Protein AF-0000000069704852 (afdb_homodimer)

Nearest PDB structures (foldseek):
  2pcj-assembly1_B  TM=9.782E-01  e=1.131E-28  Aquifex aeolicus VF5
  7v8i-assembly1_F  TM=9.031E-01  e=2.089E-26  Escherichia coli K-12
  8g3l-assembly1_B  TM=9.415E-01  e=3.149E-23  Bacillus subtilis subsp. subtilis str. 168
  7tch-assembly1_C  TM=8.677E-01  e=2.858E-24  Bacillus subtilis subsp. subtilis str. 168
  7ahd-assembly1_D  TM=8.944E-01  e=2.280E-22  Lactococcus lactis subsp. lactis

Organism: NCBI:txid1187080

Foldseek 3Di:
DKWKFQFWADDVPDTQAGTATDDFDFLFEEEEEEDPSLCLVVVLCCQLVVDHTPDTWMDDDNDTLNPDDDPRNVLCSLQAEFEAELPLPADQVAFLLVRQQVSVVVNVHDPVLLSVLLLVLCVLLPRNVRRRPGPVRDDPLRSLSSSVSSRPSNPHREYEYEASCVPPDPVSSVSVLVSVNVCSVVPRYHYYYYHNDVVSNLPTQKYFYGGRNYTDDIDGRDPPD/DKWKFQFWADDVPDTQAGTATDDFDFLFEEEEEEDPSLCLVVVLCCQLVVDHTPDTWMDDDNDTLNPDDDPRNVLCSLQAEFEAELPLPADQVAFLLVRQQVSVVVNVHDPVLLSVLLLVLCVLLPHNVRRRPGPVRDDPLRSLSSSVSSRPSNPHREYEYEASCVPPDPVSSVSVLVSVNVCSVVPRYHYYYYHNDVVSNLPTQKYFYGGRNYTDDIDGRDDPD

Radius of gyration: 23.1 Å; Cα contacts (8 Å, |Δi|>4): 926; chains: 2; bounding box: 48×64×50 Å

Solvent-accessible surface area (backbone atoms only — not comparable to full-atom values): 23353 Å² total; per-residue (Å²): 72,38,41,33,42,43,30,20,33,64,61,87,88,43,74,42,29,71,47,30,68,48,76,43,57,72,49,31,39,35,21,39,33,55,58,91,86,16,34,62,68,62,49,50,30,35,75,66,61,68,40,78,62,75,38,60,43,40,28,49,68,92,41,60,52,73,75,48,55,71,67,60,36,50,52,48,37,60,45,38,42,18,58,35,41,43,65,54,64,68,53,61,89,36,29,39,48,57,54,23,33,44,63,39,49,76,68,68,48,59,64,70,60,41,52,54,49,48,48,52,43,25,50,76,68,70,47,54,93,45,38,82,34,34,54,88,75,44,52,71,58,54,43,45,49,42,28,50,40,29,26,45,63,52,64,33,63,36,33,41,26,47,30,59,48,72,77,46,56,71,69,49,27,51,51,49,50,50,46,55,51,48,42,23,73,76,67,45,40,17,36,42,33,36,41,84,50,60,68,59,36,60,70,18,50,25,32,36,35,31,48,83,14,32,71,75,46,77,42,74,41,75,75,80,126,73,36,41,32,43,43,30,22,32,64,61,87,88,44,73,41,29,71,47,30,68,46,77,44,56,74,49,31,38,35,21,40,34,56,58,91,85,18,35,61,68,61,50,50,30,35,76,65,62,68,42,77,62,75,38,61,44,39,28,51,68,94,40,60,52,74,74,48,55,69,66,62,35,50,52,47,38,60,45,38,41,17,58,35,41,44,66,54,66,68,53,61,90,36,27,38,47,58,54,22,35,44,63,39,50,76,68,67,48,60,64,70,60,41,54,52,50,47,48,52,43,25,50,76,68,70,47,53,93,46,38,82,35,33,54,87,75,43,52,71,61,54,43,45,50,42,27,49,38,29,26,46,63,52,64,34,63,34,33,40,26,48,30,60,48,72,77,45,56,70,68,49,29,51,50,49,50,51,47,53,51,47,40,22,73,77,67,45,41,17,38,42,33,35,43,84,50,61,68,58,35,61,68,19,49,25,31,35,35,31,49,82,12,32,71,75,44,77,43,75,40,75,75,79,124

Structure (mmCIF, N/CA/C/O backbone):
data_AF-0000000069704852-model_v1
#
loop_
_entity.id
_entity.type
_entity.pdbx_description
1 polymer 'Lipoprotein-releasing system ATP-binding protein'
#
loop_
_atom_site.group_PDB
_atom_site.id
_atom_site.type_symbol
_atom_site.label_atom_id
_atom_site.label_alt_id
_atom_site.label_comp_id
_atom_site.label_asym_id
_atom_site.label_entity_id
_atom_site.label_seq_id
_atom_site.pdbx_PDB_ins_code
_atom_site.Cartn_x
_atom_site.Cartn_y
_atom_site.Cartn_z
_atom_site.occupancy
_atom_site.B_iso_or_equiv
_atom_site.auth_seq_id
_atom_site.auth_comp_id
_atom_site.auth_asym_id
_atom_site.auth_atom_id
_atom_site.pdbx_PDB_model_num
ATOM 1 N N . MET A 1 1 ? -1.677 -23.688 -17.828 1 92.75 1 MET A N 1
ATOM 2 C CA . MET A 1 1 ? -1.593 -22.25 -17.562 1 92.75 1 MET A CA 1
ATOM 3 C C . MET A 1 1 ? -0.276 -21.906 -16.891 1 92.75 1 MET A C 1
ATOM 5 O O . MET A 1 1 ? 0.446 -21.016 -17.344 1 92.75 1 MET A O 1
ATOM 9 N N . LEU A 1 2 ? 0.162 -22.547 -15.797 1 96.38 2 LEU A N 1
ATOM 10 C CA . LEU A 1 2 ? 1.404 -22.328 -15.062 1 96.38 2 LEU A CA 1
ATOM 11 C C . LEU A 1 2 ? 2.1 -23.656 -14.789 1 96.38 2 LEU A C 1
ATOM 13 O O . LEU A 1 2 ? 1.452 -24.641 -14.398 1 96.38 2 LEU A O 1
ATOM 17 N N . LYS A 1 3 ? 3.393 -23.734 -15.125 1 96.69 3 LYS A N 1
ATOM 18 C CA . LYS A 1 3 ? 4.199 -24.922 -14.867 1 96.69 3 LYS A CA 1
ATOM 19 C C . LYS A 1 3 ? 5.516 -24.562 -14.195 1 96.69 3 LYS A C 1
ATOM 21 O O . LYS A 1 3 ? 6.273 -23.734 -14.711 1 96.69 3 LYS A O 1
ATOM 26 N N . ALA A 1 4 ? 5.73 -25.094 -13.055 1 96.69 4 ALA A N 1
ATOM 27 C CA . ALA A 1 4 ? 6.984 -24.938 -12.328 1 96.69 4 ALA A CA 1
ATOM 28 C C . ALA A 1 4 ? 7.707 -26.281 -12.203 1 96.69 4 ALA A C 1
ATOM 30 O O . ALA A 1 4 ? 7.098 -27.297 -11.828 1 96.69 4 ALA A O 1
ATOM 31 N N . ILE A 1 5 ? 8.953 -26.281 -12.531 1 96.56 5 ILE A N 1
ATOM 32 C CA . ILE A 1 5 ? 9.703 -27.531 -12.578 1 96.56 5 ILE A CA 1
ATOM 33 C C . ILE A 1 5 ? 10.945 -27.422 -11.703 1 96.56 5 ILE A C 1
ATOM 35 O O . ILE A 1 5 ? 11.836 -26.625 -11.977 1 96.56 5 ILE A O 1
ATOM 39 N N . GLY A 1 6 ? 10.992 -28.234 -10.695 1 96.94 6 GLY A N 1
ATOM 40 C CA . GLY A 1 6 ? 12.188 -28.375 -9.875 1 96.94 6 GLY A CA 1
ATOM 41 C C . GLY A 1 6 ? 12.578 -27.094 -9.18 1 96.94 6 GLY A C 1
ATOM 42 O O . GLY A 1 6 ? 13.75 -26.719 -9.172 1 96.94 6 GLY A O 1
ATOM 43 N N . ILE A 1 7 ? 11.656 -26.422 -8.586 1 97.38 7 ILE A N 1
ATOM 44 C CA . ILE A 1 7 ? 11.914 -25.125 -7.988 1 97.38 7 ILE A CA 1
ATOM 45 C C . ILE A 1 7 ? 12.703 -25.297 -6.691 1 97.38 7 ILE A C 1
ATOM 47 O O . ILE A 1 7 ? 12.266 -26 -5.781 1 97.38 7 ILE A O 1
ATOM 51 N N . GLN A 1 8 ? 13.82 -24.703 -6.645 1 97.88 8 GLN A N 1
ATOM 52 C CA . GLN A 1 8 ? 14.641 -24.672 -5.434 1 97.88 8 GLN A CA 1
ATOM 53 C C . GLN A 1 8 ? 14.914 -23.234 -4.988 1 97.88 8 GLN A C 1
ATOM 55 O O . GLN A 1 8 ? 15.09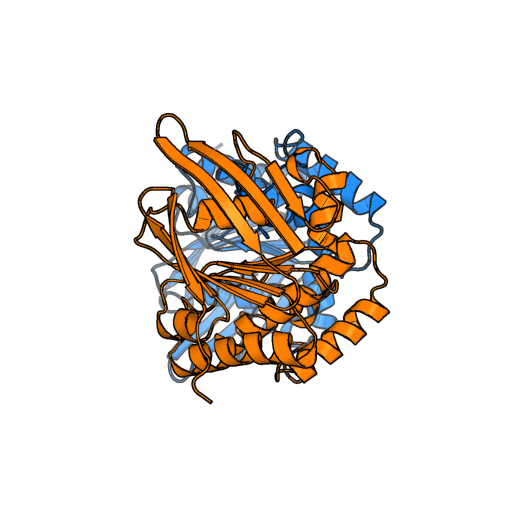4 -22.344 -5.82 1 97.88 8 GLN A O 1
ATOM 60 N N . LYS A 1 9 ? 14.898 -22.984 -3.717 1 97.38 9 LYS A N 1
ATOM 61 C CA . LYS A 1 9 ? 15.18 -21.672 -3.145 1 97.38 9 LYS A CA 1
ATOM 62 C C . LYS A 1 9 ? 15.953 -21.781 -1.837 1 97.38 9 LYS A C 1
ATOM 64 O O . LYS A 1 9 ? 15.617 -22.609 -0.985 1 97.38 9 LYS A O 1
ATOM 69 N N . TYR A 1 10 ? 16.969 -21 -1.769 1 96.38 10 TYR A N 1
ATOM 70 C CA . TYR A 1 10 ? 17.781 -20.906 -0.568 1 96.38 10 TYR A CA 1
ATOM 71 C C . TYR A 1 10 ? 17.766 -19.5 -0.005 1 96.38 10 TYR A C 1
ATOM 73 O O . TYR A 1 10 ? 17.797 -18.516 -0.76 1 96.38 10 TYR A O 1
ATOM 81 N N . TYR A 1 11 ? 17.688 -19.328 1.241 1 92.5 11 TYR A N 1
ATOM 82 C CA . TYR A 1 11 ? 17.984 -18.094 1.959 1 92.5 11 TYR A CA 1
ATOM 83 C C . TYR A 1 11 ? 19.172 -18.281 2.9 1 92.5 11 TYR A C 1
ATOM 85 O O . TYR A 1 11 ? 19.031 -18.875 3.973 1 92.5 11 TYR A O 1
ATOM 93 N N . GLY A 1 12 ? 20.312 -17.703 2.484 1 92.38 12 GLY A N 1
ATOM 94 C CA . GLY A 1 12 ? 21.516 -18.109 3.178 1 92.38 12 GLY A CA 1
ATOM 95 C C . GLY A 1 12 ? 21.781 -19.609 3.104 1 92.38 12 GLY A C 1
ATOM 96 O O . GLY A 1 12 ? 21.812 -20.188 2.016 1 92.38 12 GLY A O 1
ATOM 97 N N . ASP A 1 13 ? 21.812 -20.172 4.266 1 92.56 13 ASP A N 1
ATOM 98 C CA . ASP A 1 13 ? 22.094 -21.594 4.328 1 92.56 13 ASP A CA 1
ATOM 99 C C . ASP A 1 13 ? 20.797 -22.406 4.449 1 92.56 13 ASP A C 1
ATOM 101 O O . ASP A 1 13 ? 20.812 -23.641 4.449 1 92.56 13 ASP A O 1
ATOM 105 N N . LEU A 1 14 ? 19.719 -21.781 4.484 1 93.88 14 LEU A N 1
ATOM 106 C CA . LEU A 1 14 ? 18.438 -22.453 4.676 1 93.88 14 LEU A CA 1
ATOM 107 C C . LEU A 1 14 ? 17.828 -22.844 3.332 1 93.88 14 LEU A C 1
ATOM 109 O O . LEU A 1 14 ? 17.562 -21.984 2.49 1 93.88 14 LEU A O 1
ATOM 113 N N . HIS A 1 15 ? 17.719 -24.109 3.131 1 96.5 15 HIS A N 1
ATOM 114 C CA . HIS A 1 15 ? 17.094 -24.641 1.925 1 96.5 15 HIS A CA 1
ATOM 115 C C . HIS A 1 15 ? 15.578 -24.688 2.072 1 96.5 15 HIS A C 1
ATOM 117 O O . HIS A 1 15 ? 15.031 -25.641 2.633 1 96.5 15 HIS A O 1
ATOM 123 N N . VAL A 1 16 ? 14.844 -23.75 1.517 1 96.5 16 VAL A N 1
ATOM 124 C CA . VAL A 1 16 ? 13.43 -23.531 1.799 1 96.5 16 VAL A CA 1
ATOM 125 C C . VAL A 1 16 ? 12.578 -24.359 0.837 1 96.5 16 VAL A C 1
ATOM 127 O O . VAL A 1 16 ? 11.625 -25.031 1.255 1 96.5 16 VAL A O 1
ATOM 130 N N . LEU A 1 17 ? 12.867 -24.297 -0.427 1 97.88 17 LEU A N 1
ATOM 131 C CA . LEU A 1 17 ? 12.203 -25.109 -1.438 1 97.88 17 LEU A CA 1
ATOM 132 C C . LEU A 1 17 ? 13.164 -26.125 -2.043 1 97.88 17 LEU A C 1
ATOM 134 O O . LEU A 1 17 ? 14.234 -25.766 -2.531 1 97.88 17 LEU A O 1
ATOM 138 N N . LYS A 1 18 ? 12.789 -27.391 -2.104 1 97.31 18 LYS A N 1
ATOM 139 C CA . LYS A 1 18 ? 13.719 -28.484 -2.365 1 97.31 18 LYS A CA 1
ATOM 140 C C . LYS A 1 18 ? 13.32 -29.25 -3.621 1 97.31 18 LYS A C 1
ATOM 142 O O . LYS A 1 18 ? 13.258 -30.484 -3.607 1 97.31 18 LYS A O 1
ATOM 147 N N . GLY A 1 19 ? 13.062 -28.516 -4.637 1 96.5 19 GLY A N 1
ATOM 148 C CA . GLY A 1 19 ? 12.734 -29.156 -5.906 1 96.5 19 GLY A CA 1
ATOM 149 C C . GLY A 1 19 ? 11.25 -29.375 -6.098 1 96.5 19 GLY A C 1
ATOM 150 O O . GLY A 1 19 ? 10.812 -30.484 -6.375 1 96.5 19 GLY A O 1
ATOM 151 N N . VAL A 1 20 ? 10.5 -28.281 -6.098 1 96.56 20 VAL A N 1
ATOM 152 C CA . VAL A 1 20 ? 9.039 -28.344 -6.102 1 96.56 20 VAL A CA 1
ATOM 153 C C . VAL A 1 20 ? 8.523 -28.312 -7.539 1 96.56 20 VAL A C 1
ATOM 155 O O . VAL A 1 20 ? 8.969 -27.484 -8.344 1 96.56 20 VAL A O 1
ATOM 158 N N . ASP A 1 21 ? 7.652 -29.25 -7.855 1 96.25 21 ASP A N 1
ATOM 159 C CA . ASP A 1 21 ? 6.93 -29.266 -9.125 1 96.25 21 ASP A CA 1
ATOM 160 C C . ASP A 1 21 ? 5.461 -28.891 -8.922 1 96.25 21 ASP A C 1
ATOM 162 O O . ASP A 1 21 ? 4.809 -29.406 -8.016 1 96.25 21 ASP A O 1
ATOM 166 N N . VAL A 1 22 ? 5.051 -27.969 -9.758 1 95.44 22 VAL A N 1
ATOM 167 C CA . VAL A 1 22 ? 3.652 -27.562 -9.664 1 95.44 22 VAL A CA 1
ATOM 168 C C . VAL A 1 22 ? 3.096 -27.312 -11.07 1 95.44 22 VAL A C 1
ATOM 170 O O . VAL A 1 22 ? 3.781 -26.75 -11.922 1 95.44 22 VAL A O 1
ATOM 173 N N . GLU A 1 23 ? 1.895 -27.75 -11.234 1 95.56 23 GLU A N 1
ATOM 174 C CA . GLU A 1 23 ? 1.159 -27.453 -12.461 1 95.56 23 GLU A CA 1
ATOM 175 C C . GLU A 1 23 ? -0.234 -26.922 -12.156 1 95.56 23 GLU A C 1
ATOM 177 O O . GLU A 1 23 ? -0.974 -27.5 -11.367 1 95.56 23 GLU A O 1
ATOM 182 N N . ILE A 1 24 ? -0.514 -25.766 -12.688 1 96.31 24 ILE A N 1
ATOM 183 C CA . ILE A 1 24 ? -1.825 -25.141 -12.547 1 96.31 24 ILE A CA 1
ATOM 184 C C . ILE A 1 24 ? -2.486 -25.016 -13.914 1 96.31 24 ILE A C 1
ATOM 186 O O . ILE A 1 24 ? -1.882 -24.5 -14.852 1 96.31 24 ILE A O 1
ATOM 190 N N . PHE A 1 25 ? -3.758 -25.391 -14.031 1 95.88 25 PHE A N 1
ATOM 191 C CA . PHE A 1 25 ? -4.488 -25.344 -15.297 1 95.88 25 PHE A CA 1
ATOM 192 C C . PHE A 1 25 ? -5.344 -24.078 -15.375 1 95.88 25 PHE A C 1
ATOM 194 O O . PHE A 1 25 ? -5.598 -23.438 -14.352 1 95.88 25 PHE A O 1
ATOM 201 N N . GLU A 1 26 ? -5.734 -23.734 -16.594 1 96 26 GLU A N 1
ATOM 202 C CA . GLU A 1 26 ? -6.605 -22.594 -16.797 1 96 26 GLU A CA 1
ATOM 203 C C . GLU A 1 26 ? -7.969 -22.812 -16.141 1 96 26 GLU A C 1
ATOM 205 O O . GLU A 1 26 ? -8.508 -23.922 -16.172 1 96 26 GLU A O 1
ATOM 210 N N . ASN A 1 27 ? -8.5 -21.672 -15.594 1 95.81 27 ASN A N 1
ATOM 211 C CA . ASN A 1 27 ? -9.836 -21.672 -15 1 95.81 27 ASN A CA 1
ATOM 212 C C . ASN A 1 27 ? -9.922 -22.609 -13.805 1 95.81 27 ASN A C 1
ATOM 214 O O . ASN A 1 27 ? -10.922 -23.297 -13.617 1 95.81 27 ASN A O 1
ATOM 218 N N . GLU A 1 28 ? -8.875 -22.625 -13.078 1 95.88 28 GLU A N 1
ATOM 219 C CA . GLU A 1 28 ? -8.812 -23.469 -11.891 1 95.88 28 GLU A CA 1
ATOM 220 C C . GLU A 1 28 ? -8.516 -22.656 -10.641 1 95.88 28 GLU A C 1
ATOM 222 O O . GLU A 1 28 ? -7.781 -21.656 -10.703 1 95.88 28 GLU A O 1
ATOM 227 N N . VAL A 1 29 ? -9.125 -23.078 -9.523 1 96.81 29 VAL A N 1
ATOM 228 C CA . VAL A 1 29 ? -8.758 -22.562 -8.211 1 96.81 29 VAL A CA 1
ATOM 229 C C . VAL A 1 29 ? -7.957 -23.609 -7.445 1 96.81 29 VAL A C 1
ATOM 231 O O . VAL A 1 29 ? -8.477 -24.688 -7.133 1 96.81 29 VAL A O 1
ATOM 234 N N . VAL A 1 30 ? -6.711 -23.297 -7.191 1 97.38 30 VAL A N 1
ATOM 235 C CA . VAL A 1 30 ? -5.836 -24.234 -6.477 1 97.38 30 VAL A CA 1
ATOM 236 C C . VAL A 1 30 ? -5.426 -23.625 -5.141 1 97.38 30 VAL A C 1
ATOM 238 O O . VAL A 1 30 ? -5.039 -22.453 -5.07 1 97.38 30 VAL A O 1
ATOM 241 N N . SER A 1 31 ? -5.523 -24.391 -4.082 1 97.25 31 SER A N 1
ATOM 242 C CA . SER A 1 31 ? -5.051 -23.969 -2.77 1 97.25 31 SER A CA 1
ATOM 243 C C . SER A 1 31 ? -3.752 -24.672 -2.393 1 97.25 31 SER A C 1
ATOM 245 O O . SER A 1 31 ? -3.572 -25.859 -2.697 1 97.25 31 SER A O 1
ATOM 247 N N . ILE A 1 32 ? -2.904 -23.953 -1.825 1 96.94 32 ILE A N 1
ATOM 248 C CA . ILE A 1 32 ? -1.684 -24.5 -1.236 1 96.94 32 ILE A CA 1
ATOM 249 C C . ILE A 1 32 ? -1.763 -24.406 0.286 1 96.94 32 ILE A C 1
ATOM 251 O O . ILE A 1 32 ? -1.927 -23.328 0.844 1 96.94 32 ILE A O 1
ATOM 255 N N . VAL A 1 33 ? -1.644 -25.547 0.946 1 96.44 33 VAL A N 1
ATOM 256 C CA . VAL A 1 33 ? -1.747 -25.609 2.4 1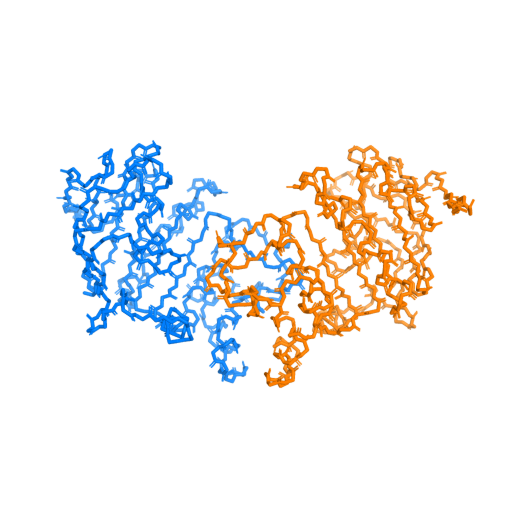 96.44 33 VAL A CA 1
ATOM 257 C C . VAL A 1 33 ? -0.511 -26.281 2.98 1 96.44 33 VAL A C 1
ATOM 259 O O . VAL A 1 33 ? 0.257 -26.922 2.25 1 96.44 33 VAL A O 1
ATOM 262 N N . GLY A 1 34 ? -0.343 -26.109 4.262 1 93.75 34 GLY A N 1
ATOM 263 C CA . GLY A 1 34 ? 0.8 -26.656 4.965 1 93.75 34 GLY A CA 1
ATOM 264 C C . GLY A 1 34 ? 1.126 -25.922 6.254 1 93.75 34 GLY A C 1
ATOM 265 O O . GLY A 1 34 ? 0.555 -24.875 6.531 1 93.75 34 GLY A O 1
ATOM 266 N N . ALA A 1 35 ? 2.049 -26.484 6.973 1 91.5 35 ALA A N 1
ATOM 267 C CA . ALA A 1 35 ? 2.432 -25.906 8.258 1 91.5 35 ALA A CA 1
ATOM 268 C C . ALA A 1 35 ? 3.174 -24.578 8.047 1 91.5 35 ALA A C 1
ATOM 270 O O . ALA A 1 35 ? 3.609 -24.266 6.938 1 91.5 35 ALA A O 1
ATOM 271 N N . SER A 1 36 ? 3.193 -23.766 9.109 1 90.25 36 SER A N 1
ATOM 272 C CA . SER A 1 36 ? 4.008 -22.562 9.07 1 90.25 36 SER A CA 1
ATOM 273 C C . SER A 1 36 ? 5.465 -22.875 8.75 1 90.25 36 SER A C 1
ATOM 275 O O . SER A 1 36 ? 6.02 -23.844 9.281 1 90.25 36 SER A O 1
ATOM 277 N N . GLY A 1 37 ? 6.008 -22.172 7.848 1 89.62 37 GLY A N 1
ATOM 278 C CA . GLY A 1 37 ? 7.406 -22.375 7.504 1 89.62 37 GLY A CA 1
ATOM 279 C C . GLY A 1 37 ? 7.609 -23.438 6.438 1 89.62 37 GLY A C 1
ATOM 280 O O . GLY A 1 37 ? 8.742 -23.719 6.047 1 89.62 37 GLY A O 1
ATOM 281 N N . ALA A 1 38 ? 6.566 -23.891 5.883 1 92.88 38 ALA A N 1
ATOM 282 C CA . ALA A 1 38 ? 6.672 -24.984 4.914 1 92.88 38 ALA A CA 1
ATOM 283 C C . ALA A 1 38 ? 7.152 -24.469 3.561 1 92.88 38 ALA A C 1
ATOM 285 O O . ALA A 1 38 ? 7.508 -25.266 2.682 1 92.88 38 ALA A O 1
ATOM 286 N N . GLY A 1 39 ? 7.133 -23.156 3.365 1 95.12 39 GLY A N 1
ATOM 287 C CA . GLY A 1 39 ? 7.605 -22.562 2.121 1 95.12 39 GLY A CA 1
ATOM 288 C C . GLY A 1 39 ? 6.48 -22.094 1.218 1 95.12 39 GLY A C 1
ATOM 289 O O . GLY A 1 39 ? 6.707 -21.797 0.045 1 95.12 39 GLY A O 1
ATOM 290 N N . LYS A 1 40 ? 5.277 -22.047 1.682 1 96 40 LYS A N 1
ATOM 291 C CA . LYS A 1 40 ? 4.094 -21.734 0.887 1 96 40 LYS A CA 1
ATOM 292 C C . LYS A 1 40 ? 4.207 -20.344 0.262 1 96 40 LYS A C 1
ATOM 294 O O . LYS A 1 40 ? 4.055 -20.188 -0.951 1 96 40 LYS A O 1
ATOM 299 N N . SER A 1 41 ? 4.469 -19.359 1.141 1 95.25 41 SER A N 1
ATOM 300 C CA . SER A 1 41 ? 4.566 -18 0.647 1 95.25 41 SER A CA 1
ATOM 301 C C . SER A 1 41 ? 5.75 -17.828 -0.299 1 95.25 41 SER A C 1
ATOM 303 O O . SER A 1 41 ? 5.652 -17.125 -1.311 1 95.25 41 SER A O 1
ATOM 305 N N . THR A 1 42 ? 6.879 -18.438 0.009 1 95.94 42 THR A N 1
ATOM 306 C CA . THR A 1 42 ? 8.039 -18.406 -0.872 1 95.94 42 THR A CA 1
ATOM 307 C C . THR A 1 42 ? 7.688 -18.969 -2.25 1 95.94 42 THR A C 1
ATOM 309 O O . THR A 1 42 ? 8.008 -18.344 -3.271 1 95.94 42 THR A O 1
ATOM 312 N N . LEU A 1 43 ? 7.031 -20.109 -2.225 1 97 43 LEU A N 1
ATOM 313 C CA . LEU A 1 43 ? 6.625 -20.719 -3.488 1 97 43 LEU A CA 1
ATOM 314 C C . LEU A 1 43 ? 5.684 -19.797 -4.254 1 97 43 LEU A C 1
ATOM 316 O O . LEU A 1 43 ? 5.883 -19.547 -5.445 1 97 43 LEU A O 1
ATOM 320 N N . LEU A 1 44 ? 4.684 -19.297 -3.588 1 97.38 44 LEU A N 1
ATOM 321 C CA . LEU A 1 44 ? 3.719 -18.406 -4.227 1 97.38 44 LEU A CA 1
ATOM 322 C C . LEU A 1 44 ? 4.418 -17.203 -4.852 1 97.38 44 LEU A C 1
ATOM 324 O O . LEU A 1 44 ? 4.113 -16.812 -5.984 1 97.38 44 LEU A O 1
ATOM 328 N N . HIS A 1 45 ? 5.352 -16.641 -4.16 1 96.25 45 HIS A N 1
ATOM 329 C CA . HIS A 1 45 ? 6.059 -15.453 -4.629 1 96.25 45 HIS A CA 1
ATOM 330 C C . HIS A 1 45 ? 6.922 -15.773 -5.848 1 96.25 45 HIS A C 1
ATOM 332 O O . HIS A 1 45 ? 7.082 -14.938 -6.738 1 96.25 45 HIS A O 1
ATOM 338 N N . ILE A 1 46 ? 7.477 -16.922 -5.852 1 95.94 46 ILE A N 1
ATOM 339 C CA . ILE A 1 46 ? 8.281 -17.344 -6.996 1 95.94 46 ILE A CA 1
ATOM 340 C C . ILE A 1 46 ? 7.371 -17.578 -8.203 1 95.94 46 ILE A C 1
ATOM 342 O O . ILE A 1 46 ? 7.656 -17.094 -9.305 1 95.94 46 ILE A O 1
ATOM 346 N N . LEU A 1 47 ? 6.258 -18.25 -7.953 1 96.5 47 LEU A N 1
ATOM 347 C CA . LEU A 1 47 ? 5.312 -18.5 -9.039 1 96.5 47 LEU A CA 1
ATOM 348 C C . LEU A 1 47 ? 4.754 -17.188 -9.586 1 96.5 47 LEU A C 1
ATOM 350 O O . LEU A 1 47 ? 4.547 -17.062 -10.797 1 96.5 47 LEU A O 1
ATOM 354 N N . GLY A 1 48 ? 4.547 -16.219 -8.727 1 95.69 48 GLY A N 1
ATOM 355 C CA . GLY A 1 48 ? 3.994 -14.93 -9.102 1 95.69 48 GLY A CA 1
ATOM 356 C C . GLY A 1 48 ? 5.051 -13.93 -9.523 1 95.69 48 GLY A C 1
ATOM 357 O O . GLY A 1 48 ? 4.742 -12.766 -9.789 1 95.69 48 GLY A O 1
ATOM 358 N N . THR A 1 49 ? 6.281 -14.289 -9.461 1 94.19 49 THR A N 1
ATOM 359 C CA . THR A 1 49 ? 7.418 -13.531 -9.984 1 94.19 49 THR A CA 1
ATOM 360 C C . THR A 1 49 ? 7.793 -12.398 -9.039 1 94.19 49 THR A C 1
ATOM 362 O O . THR A 1 49 ? 8.477 -11.453 -9.438 1 94.19 49 THR A O 1
ATOM 365 N N . LEU A 1 50 ? 7.332 -12.445 -7.867 1 93.94 50 LEU A N 1
ATOM 366 C CA . LEU A 1 50 ? 7.762 -11.484 -6.852 1 93.94 50 LEU A CA 1
ATOM 367 C C . LEU A 1 50 ? 9.141 -11.844 -6.312 1 93.94 50 LEU A C 1
ATOM 369 O O . LEU A 1 50 ? 9.812 -11.008 -5.707 1 93.94 50 LEU A O 1
ATOM 373 N N . ASP A 1 51 ? 9.516 -13.055 -6.473 1 92.88 51 ASP A N 1
ATOM 374 C CA . ASP A 1 51 ? 10.828 -13.586 -6.145 1 92.88 51 ASP A CA 1
ATOM 375 C C . ASP A 1 51 ? 11.328 -14.531 -7.238 1 92.88 51 ASP A C 1
ATOM 377 O O . ASP A 1 51 ? 10.578 -14.883 -8.148 1 92.88 51 ASP A O 1
ATOM 381 N N . GLN A 1 52 ? 12.602 -14.852 -7.152 1 92.31 52 GLN A N 1
ATOM 382 C CA . GLN A 1 52 ? 13.188 -15.742 -8.148 1 92.31 52 GLN A CA 1
ATOM 383 C C . GLN A 1 52 ? 13.711 -17.016 -7.508 1 92.31 52 GLN A C 1
ATOM 385 O O . GLN A 1 52 ? 14.305 -16.984 -6.426 1 92.31 52 GLN A O 1
ATOM 390 N N . ALA A 1 53 ? 13.477 -18.094 -8.234 1 95 53 ALA A N 1
ATOM 391 C CA . ALA A 1 53 ? 14.031 -19.359 -7.781 1 95 53 ALA A CA 1
ATOM 392 C C . ALA A 1 53 ? 15.539 -19.422 -8.016 1 95 53 ALA A C 1
ATOM 394 O O . ALA A 1 53 ? 16.047 -18.797 -8.953 1 95 53 ALA A O 1
ATOM 395 N N . ASP A 1 54 ? 16.219 -20.172 -7.164 1 95.81 54 ASP A N 1
ATOM 396 C CA . ASP A 1 54 ? 17.656 -20.391 -7.387 1 95.81 54 ASP A CA 1
ATOM 397 C C . ASP A 1 54 ? 17.875 -21.422 -8.484 1 95.81 54 ASP A C 1
ATOM 399 O O . ASP A 1 54 ? 18.844 -21.328 -9.242 1 95.81 54 ASP A O 1
ATOM 403 N N . LYS A 1 55 ? 17.078 -22.359 -8.484 1 96.19 55 LYS A N 1
ATOM 404 C CA . LYS A 1 55 ? 17.078 -23.375 -9.523 1 96.19 55 LYS A CA 1
ATOM 405 C C . LYS A 1 55 ? 15.656 -23.734 -9.93 1 96.19 55 LYS A C 1
ATOM 407 O O . LYS A 1 55 ? 14.711 -23.531 -9.164 1 96.19 55 LYS A O 1
ATOM 412 N N . GLY A 1 56 ? 15.547 -24.234 -11.195 1 96.44 56 GLY A N 1
ATOM 413 C CA . GLY A 1 56 ? 14.25 -24.641 -11.719 1 96.44 56 GLY A CA 1
ATOM 414 C C . GLY A 1 56 ? 13.688 -23.672 -12.742 1 96.44 56 GLY A C 1
ATOM 415 O O . GLY A 1 56 ? 14.352 -22.719 -13.125 1 96.44 56 GLY A O 1
ATOM 416 N N . GLU A 1 57 ? 12.484 -24.125 -13.211 1 96.19 57 GLU A N 1
ATOM 417 C CA . GLU A 1 57 ? 11.844 -23.328 -14.258 1 96.19 57 GLU A CA 1
ATOM 418 C C . GLU A 1 57 ? 10.391 -23.031 -13.914 1 96.19 57 GLU A C 1
ATOM 420 O O . GLU A 1 57 ? 9.695 -23.891 -13.359 1 96.19 57 GLU A O 1
ATOM 425 N N . VAL A 1 58 ? 10.047 -21.859 -14.234 1 96.25 58 VAL A N 1
ATOM 426 C CA . VAL A 1 58 ? 8.641 -21.469 -14.117 1 96.25 58 VAL A CA 1
ATOM 427 C C . VAL A 1 58 ? 8.125 -21 -15.477 1 96.25 58 VAL A C 1
ATOM 429 O O . VAL A 1 58 ? 8.727 -20.109 -16.094 1 96.25 58 VAL A O 1
ATOM 432 N N . TRP A 1 59 ? 7.004 -21.594 -15.859 1 96.06 59 TRP A N 1
ATOM 433 C CA . TRP A 1 59 ? 6.328 -21.219 -17.094 1 96.06 59 TRP A CA 1
ATOM 434 C C . TRP A 1 59 ? 4.926 -20.703 -16.828 1 96.06 59 TRP A C 1
ATOM 436 O O . TRP A 1 59 ? 4.176 -21.281 -16.047 1 96.06 59 TRP A O 1
ATOM 446 N N . ILE A 1 60 ? 4.582 -19.625 -17.422 1 94.81 60 ILE A N 1
ATOM 447 C CA . ILE A 1 60 ? 3.201 -19.156 -17.484 1 94.81 60 ILE A CA 1
ATOM 448 C C . ILE A 1 60 ? 2.766 -19.016 -18.953 1 94.81 60 ILE A C 1
ATOM 450 O O . ILE A 1 60 ? 3.367 -18.266 -19.719 1 94.81 60 ILE A O 1
ATOM 454 N N . GLY A 1 61 ? 1.707 -19.719 -19.266 1 91.5 61 GLY A N 1
ATOM 455 C CA . GLY A 1 61 ? 1.456 -19.859 -20.688 1 91.5 61 GLY A CA 1
ATOM 456 C C . GLY A 1 61 ? 2.645 -20.422 -21.453 1 91.5 61 GLY A C 1
ATOM 457 O O . GLY A 1 61 ? 3.205 -21.453 -21.078 1 91.5 61 GLY A O 1
ATOM 458 N N . ASN A 1 62 ? 3.047 -19.688 -22.547 1 90.69 62 ASN A N 1
ATOM 459 C CA . ASN A 1 62 ? 4.176 -20.109 -23.375 1 90.69 62 ASN A CA 1
ATOM 460 C C . ASN A 1 62 ? 5.441 -19.328 -23.031 1 90.69 62 ASN A C 1
ATOM 462 O O . ASN A 1 62 ? 6.441 -19.422 -23.734 1 90.69 62 ASN A O 1
ATOM 466 N N . THR A 1 63 ? 5.395 -18.688 -21.969 1 92.81 63 THR A N 1
ATOM 467 C CA . THR A 1 63 ? 6.512 -17.812 -21.625 1 92.81 63 THR A CA 1
ATOM 468 C C . THR A 1 63 ? 7.324 -18.391 -20.469 1 92.81 63 THR A C 1
ATOM 470 O O . THR A 1 63 ? 6.77 -18.734 -19.422 1 92.81 63 THR A O 1
ATOM 473 N N . LEU A 1 64 ? 8.602 -18.547 -20.703 1 94.19 64 LEU A N 1
ATOM 474 C CA . LEU A 1 64 ? 9.523 -18.938 -19.641 1 94.19 64 LEU A CA 1
ATOM 475 C C . LEU A 1 64 ? 9.914 -17.719 -18.812 1 94.19 64 LEU A C 1
ATOM 477 O O . LEU A 1 64 ? 10.812 -16.969 -19.172 1 94.19 64 LEU A O 1
ATOM 481 N N . ILE A 1 65 ? 9.289 -17.609 -17.656 1 91 65 ILE A N 1
ATOM 482 C CA . ILE A 1 65 ? 9.398 -16.391 -16.859 1 91 65 ILE A CA 1
ATOM 483 C C . ILE A 1 65 ? 10.766 -16.344 -16.188 1 91 65 ILE A C 1
ATOM 485 O O . ILE A 1 65 ? 11.297 -15.258 -15.922 1 91 65 ILE A O 1
ATOM 489 N N . SER A 1 66 ? 11.352 -17.484 -15.914 1 84.62 66 SER A N 1
ATOM 490 C CA . SER A 1 66 ? 12.641 -17.547 -15.234 1 84.62 66 SER A CA 1
ATOM 491 C C . SER A 1 66 ? 13.742 -16.922 -16.078 1 84.62 66 SER A C 1
ATOM 493 O O . SER A 1 66 ? 14.82 -16.609 -15.57 1 84.62 66 SER A O 1
ATOM 495 N N . LYS A 1 67 ? 13.43 -16.641 -17.297 1 86.31 67 LYS A N 1
ATOM 496 C CA . LYS A 1 67 ? 14.422 -16.062 -18.203 1 86.31 67 LYS A CA 1
ATOM 497 C C . LYS A 1 67 ? 14.18 -14.578 -18.422 1 86.31 67 LYS A C 1
ATOM 499 O O . LYS A 1 67 ? 15.023 -13.883 -18.984 1 86.31 67 LYS A O 1
ATOM 504 N N . LEU A 1 68 ? 13.008 -14.141 -18.016 1 88.19 68 LEU A N 1
ATOM 505 C CA . LEU A 1 68 ? 12.703 -12.727 -18.141 1 88.19 68 LEU A CA 1
ATOM 506 C C . LEU A 1 68 ? 13.352 -11.93 -17.016 1 88.19 68 LEU A C 1
ATOM 508 O O . LEU A 1 68 ? 13.484 -12.43 -15.891 1 88.19 68 LEU A O 1
ATOM 512 N N . LYS A 1 69 ? 13.82 -10.711 -17.453 1 83.31 69 LYS A N 1
ATOM 513 C CA . LYS A 1 69 ? 14.414 -9.844 -16.438 1 83.31 69 LYS A CA 1
ATOM 514 C C . LYS A 1 69 ? 14.031 -8.383 -16.672 1 83.31 69 LYS A C 1
ATOM 516 O O . LYS A 1 69 ? 13.539 -8.031 -17.75 1 83.31 69 LYS A O 1
ATOM 521 N N . GLY A 1 70 ? 14.164 -7.66 -15.617 1 87.19 70 GLY A N 1
ATOM 522 C CA . GLY A 1 70 ? 14 -6.219 -15.719 1 87.19 70 GLY A CA 1
ATOM 523 C C . GLY A 1 70 ? 12.609 -5.805 -16.156 1 87.19 70 GLY A C 1
ATOM 524 O O . GLY A 1 70 ? 11.609 -6.266 -15.602 1 87.19 70 GLY A O 1
ATOM 525 N N . ASP A 1 71 ? 12.586 -4.973 -17.172 1 87.94 71 ASP A N 1
ATOM 526 C CA . ASP A 1 71 ? 11.352 -4.344 -17.625 1 87.94 71 ASP A CA 1
ATOM 527 C C . ASP A 1 71 ? 10.414 -5.367 -18.25 1 87.94 71 ASP A C 1
ATOM 529 O O . ASP A 1 71 ? 9.195 -5.285 -18.094 1 87.94 71 ASP A O 1
ATOM 533 N N . LYS A 1 72 ? 10.953 -6.309 -18.922 1 91.5 72 LYS A N 1
ATOM 534 C CA . LYS A 1 72 ? 10.125 -7.316 -19.578 1 91.5 72 LYS A CA 1
ATOM 535 C C . LYS A 1 72 ? 9.359 -8.148 -18.547 1 91.5 72 LYS A C 1
ATOM 537 O O . LYS A 1 72 ? 8.18 -8.445 -18.734 1 91.5 72 LYS A O 1
ATOM 542 N N . LEU A 1 73 ? 10.078 -8.508 -17.516 1 93 73 LEU A N 1
ATOM 543 C CA . LEU A 1 73 ? 9.438 -9.266 -16.453 1 93 73 LEU A CA 1
ATOM 544 C C . LEU A 1 73 ? 8.383 -8.422 -15.734 1 93 73 LEU A C 1
ATOM 546 O O . LEU A 1 73 ? 7.293 -8.914 -15.438 1 93 73 LEU A O 1
ATOM 550 N N . ALA A 1 74 ? 8.68 -7.223 -15.508 1 92.06 74 ALA A N 1
ATOM 551 C CA . ALA A 1 74 ? 7.754 -6.305 -14.852 1 92.06 74 ALA A CA 1
ATOM 552 C C . ALA A 1 74 ? 6.488 -6.102 -15.68 1 92.06 74 ALA A C 1
ATOM 554 O O . ALA A 1 74 ? 5.379 -6.133 -15.148 1 92.06 74 ALA A O 1
ATOM 555 N N . ASP A 1 75 ? 6.691 -5.91 -16.938 1 93.94 75 ASP A N 1
ATOM 556 C CA . ASP A 1 75 ? 5.566 -5.73 -17.844 1 93.94 75 ASP A CA 1
ATOM 557 C C . ASP A 1 75 ? 4.688 -6.98 -17.891 1 93.94 75 ASP A C 1
ATOM 559 O O . ASP A 1 75 ? 3.459 -6.883 -17.875 1 93.94 75 ASP A O 1
ATOM 563 N N . PHE A 1 76 ? 5.379 -8.086 -17.969 1 94.62 76 PHE A N 1
ATOM 564 C CA . PHE A 1 76 ? 4.645 -9.344 -17.969 1 94.62 76 PHE A CA 1
ATOM 565 C C . PHE A 1 76 ? 3.826 -9.492 -16.688 1 94.62 76 PHE A C 1
ATOM 567 O O . PHE A 1 76 ? 2.637 -9.812 -16.75 1 94.62 76 PHE A O 1
ATOM 574 N N . ARG A 1 77 ? 4.414 -9.25 -15.594 1 95.69 77 ARG A N 1
ATOM 575 C CA . ARG A 1 77 ? 3.77 -9.359 -14.289 1 95.69 77 ARG A CA 1
ATOM 576 C C . ARG A 1 77 ? 2.559 -8.438 -14.195 1 95.69 77 ARG A C 1
ATOM 578 O O . ARG A 1 77 ? 1.472 -8.867 -13.805 1 95.69 77 ARG A O 1
ATOM 585 N N . ASN A 1 78 ? 2.707 -7.27 -14.562 1 96.94 78 ASN A N 1
ATOM 586 C CA . ASN A 1 78 ? 1.641 -6.277 -14.508 1 96.94 78 ASN A CA 1
ATOM 587 C C . ASN A 1 78 ? 0.463 -6.668 -15.398 1 96.94 78 ASN A C 1
ATOM 589 O O . ASN A 1 78 ? -0.695 -6.484 -15.016 1 96.94 78 ASN A O 1
ATOM 593 N N . ALA A 1 79 ? 0.775 -7.266 -16.484 1 96.31 79 ALA A N 1
ATOM 594 C CA . ALA A 1 79 ? -0.241 -7.551 -17.5 1 96.31 79 ALA A CA 1
ATOM 595 C C . ALA A 1 79 ? -0.941 -8.875 -17.219 1 96.31 79 ALA A C 1
ATOM 597 O O . ALA A 1 79 ? -2.146 -9.008 -17.438 1 96.31 79 ALA A O 1
ATOM 598 N N . GLN A 1 80 ? -0.185 -9.828 -16.688 1 96.31 80 GLN A N 1
ATOM 599 C CA . GLN A 1 80 ? -0.691 -11.195 -16.734 1 96.31 80 GLN A CA 1
ATOM 600 C C . GLN A 1 80 ? -0.979 -11.719 -15.328 1 96.31 80 GLN A C 1
ATOM 602 O O . GLN A 1 80 ? -1.642 -12.742 -15.172 1 96.31 80 GLN A O 1
ATOM 607 N N . ILE A 1 81 ? -0.487 -11 -14.367 1 97.38 81 ILE A N 1
ATOM 608 C CA . ILE A 1 81 ? -0.562 -11.547 -13.016 1 97.38 81 ILE A CA 1
ATOM 609 C C . ILE A 1 81 ? -1.246 -10.547 -12.086 1 97.38 81 ILE A C 1
ATOM 611 O O . ILE A 1 81 ? -0.973 -9.344 -12.156 1 97.38 81 ILE A O 1
ATOM 615 N N . GLY A 1 82 ? -2.176 -10.992 -11.305 1 97.88 82 GLY A N 1
ATOM 616 C CA . GLY A 1 82 ? -2.727 -10.242 -10.188 1 97.88 82 GLY A CA 1
ATOM 617 C C . GLY A 1 82 ? -2.314 -10.789 -8.836 1 97.88 82 GLY A C 1
ATOM 618 O O . GLY A 1 82 ? -2.035 -11.984 -8.703 1 97.88 82 GLY A O 1
ATOM 619 N N . PHE A 1 83 ? -2.355 -9.883 -7.852 1 97.69 83 PHE A N 1
ATOM 620 C CA . PHE A 1 83 ? -1.984 -10.305 -6.504 1 97.69 83 PHE A CA 1
ATOM 621 C C . PHE A 1 83 ? -3.014 -9.828 -5.488 1 97.69 83 PHE A C 1
ATOM 623 O O . PHE A 1 83 ? -3.527 -8.711 -5.594 1 97.69 83 PHE A O 1
ATOM 630 N N . ILE A 1 84 ? -3.217 -10.68 -4.562 1 96.88 84 ILE A N 1
ATOM 631 C CA . ILE A 1 84 ? -4 -10.352 -3.377 1 96.88 84 ILE A CA 1
ATOM 632 C C . ILE A 1 84 ? -3.232 -10.766 -2.123 1 96.88 84 ILE A C 1
ATOM 634 O O . ILE A 1 84 ? -2.729 -11.891 -2.037 1 96.88 84 ILE A O 1
ATOM 638 N N . PHE A 1 85 ? -3.113 -9.828 -1.177 1 94.12 85 PHE A N 1
ATOM 639 C CA . PHE A 1 85 ? -2.355 -10.086 0.041 1 94.12 85 PHE A CA 1
ATOM 640 C C . PHE A 1 85 ? -3.262 -10.039 1.265 1 94.12 85 PHE A C 1
ATOM 642 O O . PHE A 1 85 ? -4.387 -9.531 1.19 1 94.12 85 PHE A O 1
ATOM 649 N N . GLN A 1 86 ? -2.664 -10.633 2.305 1 89.12 86 GLN A N 1
ATOM 650 C CA . GLN A 1 86 ? -3.367 -10.586 3.582 1 89.12 86 GLN A CA 1
ATOM 651 C C . GLN A 1 86 ? -3.627 -9.141 4.008 1 89.12 86 GLN A C 1
ATOM 653 O O . GLN A 1 86 ? -4.742 -8.797 4.406 1 89.12 86 GLN A O 1
ATOM 658 N N . PHE A 1 87 ? -2.51 -8.391 3.893 1 88.56 87 PHE A N 1
ATOM 659 C CA . PHE A 1 87 ? -2.678 -6.949 4.047 1 88.56 87 PHE A CA 1
ATOM 660 C C . PHE A 1 87 ? -3.035 -6.301 2.715 1 88.56 87 PHE A C 1
ATOM 662 O O . PHE A 1 87 ? -2.266 -6.379 1.755 1 88.56 87 PHE A O 1
ATOM 669 N N . HIS A 1 88 ? -4.172 -5.746 2.639 1 90.88 88 HIS A N 1
ATOM 670 C CA . HIS A 1 88 ? -4.762 -5.281 1.39 1 90.88 88 HIS A CA 1
ATOM 671 C C . HIS A 1 88 ? -3.818 -4.332 0.655 1 90.88 88 HIS A C 1
ATOM 673 O O . HIS A 1 88 ? -3.93 -4.156 -0.561 1 90.88 88 HIS A O 1
ATOM 679 N N . ASN A 1 89 ? -2.908 -3.727 1.39 1 93.06 89 ASN A N 1
ATOM 680 C CA . ASN A 1 89 ? -1.916 -2.812 0.834 1 93.06 89 ASN A CA 1
ATOM 681 C C . ASN A 1 89 ? -2.574 -1.676 0.056 1 93.06 89 ASN A C 1
ATOM 683 O O . ASN A 1 89 ? -2.131 -1.331 -1.041 1 93.06 89 ASN A O 1
ATOM 687 N N . LEU A 1 90 ? -3.613 -1.258 0.569 1 96.56 90 LEU A N 1
ATOM 688 C CA . LEU A 1 90 ? -4.23 -0.084 -0.038 1 96.56 90 LEU A CA 1
ATOM 689 C C . LEU A 1 90 ? -3.521 1.192 0.401 1 96.56 90 LEU A C 1
ATOM 691 O O . LEU A 1 90 ? -3.127 1.32 1.562 1 96.56 90 LEU A O 1
ATOM 695 N N . LEU A 1 91 ? -3.348 2.104 -0.503 1 96.88 91 LEU A N 1
ATOM 696 C CA . LEU A 1 91 ? -2.768 3.404 -0.186 1 96.88 91 LEU A CA 1
ATOM 697 C C . LEU A 1 91 ? -3.803 4.316 0.465 1 96.88 91 LEU A C 1
ATOM 699 O O . LEU A 1 91 ? -4.797 4.684 -0.166 1 96.88 91 LEU A O 1
ATOM 703 N N . PRO A 1 92 ? -3.551 4.758 1.641 1 95.38 92 PRO A N 1
ATOM 704 C CA . PRO A 1 92 ? -4.586 5.422 2.438 1 95.38 92 PRO A CA 1
ATOM 705 C C . PRO A 1 92 ? -4.977 6.785 1.875 1 95.38 92 PRO A C 1
ATOM 707 O O . PRO A 1 92 ? -6.066 7.285 2.164 1 95.38 92 PRO A O 1
ATOM 710 N N . GLU A 1 93 ? -4.16 7.422 1.133 1 95.06 93 GLU A N 1
ATOM 711 C CA . GLU A 1 93 ? -4.398 8.781 0.663 1 95.06 93 GLU A CA 1
ATOM 712 C C . GLU A 1 93 ? -5.215 8.789 -0.628 1 95.06 93 GLU A C 1
ATOM 714 O O . GLU A 1 93 ? -5.633 9.844 -1.102 1 95.06 93 GLU A O 1
ATOM 719 N N . PHE A 1 94 ? -5.48 7.605 -1.129 1 96.69 94 PHE A N 1
ATOM 720 C CA . PHE A 1 94 ? -6.227 7.52 -2.379 1 96.69 94 PHE A CA 1
ATOM 721 C C . PHE A 1 94 ? -7.555 6.801 -2.166 1 96.69 94 PHE A C 1
ATOM 723 O O . PHE A 1 94 ? -7.707 6.035 -1.214 1 96.69 94 PHE A O 1
ATOM 730 N N . THR A 1 95 ? -8.484 7.082 -3.082 1 96.81 95 THR A N 1
ATOM 731 C CA . THR A 1 95 ? -9.797 6.453 -3.004 1 96.81 95 THR A CA 1
ATOM 732 C C . THR A 1 95 ? -9.727 4.992 -3.449 1 96.81 95 THR A C 1
ATOM 734 O O . THR A 1 95 ? -8.703 4.547 -3.969 1 96.81 95 THR A O 1
ATOM 737 N N . ALA A 1 96 ? -10.859 4.312 -3.219 1 97.81 96 ALA A N 1
ATOM 738 C CA . ALA A 1 96 ? -10.977 2.939 -3.703 1 97.81 96 ALA A CA 1
ATOM 739 C C . ALA A 1 96 ? -10.742 2.869 -5.211 1 97.81 96 ALA A C 1
ATOM 741 O O . ALA A 1 96 ? -9.969 2.031 -5.688 1 97.81 96 ALA A O 1
ATOM 742 N N . GLU A 1 97 ? -11.367 3.73 -5.91 1 98.06 97 GLU A N 1
ATOM 743 C CA . GLU A 1 97 ? -11.227 3.764 -7.363 1 98.06 97 GLU A CA 1
ATOM 744 C C . GLU A 1 97 ? -9.766 3.979 -7.773 1 98.06 97 GLU A C 1
ATOM 746 O O . GLU A 1 97 ? -9.25 3.268 -8.633 1 98.06 97 GLU A O 1
ATOM 751 N N . GLU A 1 98 ? -9.156 4.926 -7.137 1 97.81 98 GLU A N 1
ATOM 752 C CA . GLU A 1 98 ? -7.77 5.254 -7.457 1 97.81 98 GLU A CA 1
ATOM 753 C C . GLU A 1 98 ? -6.836 4.094 -7.117 1 97.81 98 GLU A C 1
ATOM 755 O O . GLU A 1 98 ? -5.883 3.824 -7.852 1 97.81 98 GLU A O 1
ATOM 760 N N . ASN A 1 99 ? -7.086 3.457 -6.094 1 98.38 99 ASN A N 1
ATOM 761 C CA . ASN A 1 99 ? -6.312 2.271 -5.742 1 98.38 99 ASN A CA 1
ATOM 762 C C . ASN A 1 99 ? -6.461 1.172 -6.789 1 98.38 99 ASN A C 1
ATOM 764 O O . ASN A 1 99 ? -5.48 0.522 -7.152 1 98.38 99 ASN A O 1
ATOM 768 N N . ILE A 1 100 ? -7.621 1.01 -7.273 1 98.69 100 ILE A N 1
ATOM 769 C CA . ILE A 1 100 ? -7.945 -0.073 -8.195 1 98.69 100 ILE A CA 1
ATOM 770 C C . ILE A 1 100 ? -7.207 0.133 -9.516 1 98.69 100 ILE A C 1
ATOM 772 O O . ILE A 1 100 ? -6.707 -0.825 -10.109 1 98.69 100 ILE A O 1
ATOM 776 N N . ILE A 1 101 ? -7.062 1.326 -9.945 1 98.62 101 ILE A N 1
ATOM 777 C CA . ILE A 1 101 ? -6.652 1.535 -11.328 1 98.62 101 ILE A CA 1
ATOM 778 C C . ILE A 1 101 ? -5.133 1.654 -11.406 1 98.62 101 ILE A C 1
ATOM 780 O O . ILE A 1 101 ? -4.562 1.758 -12.492 1 98.62 101 ILE A O 1
ATOM 784 N N . ILE A 1 102 ? -4.449 1.562 -10.32 1 98.44 102 ILE A N 1
ATOM 785 C CA . ILE A 1 102 ? -3.012 1.792 -10.234 1 98.44 102 ILE A CA 1
ATOM 786 C C . ILE A 1 102 ? -2.281 0.886 -11.219 1 98.44 102 ILE A C 1
ATOM 788 O O . ILE A 1 102 ? -1.476 1.357 -12.023 1 98.44 102 ILE A O 1
ATOM 792 N N . PRO A 1 103 ? -2.551 -0.431 -11.234 1 98.62 103 PRO A N 1
ATOM 793 C CA . PRO A 1 103 ? -1.816 -1.276 -12.18 1 98.62 103 PRO A CA 1
ATOM 794 C C . PRO A 1 103 ? -2.029 -0.859 -13.633 1 98.62 103 PRO A C 1
ATOM 796 O O . PRO A 1 103 ? -1.095 -0.908 -14.438 1 98.62 103 PRO A O 1
ATOM 799 N N . GLY A 1 104 ? -3.221 -0.451 -13.945 1 98.62 104 GLY A N 1
ATOM 800 C CA . GLY A 1 104 ? -3.502 0.006 -15.297 1 98.62 104 GLY A CA 1
ATOM 801 C C . GLY A 1 104 ? -2.764 1.28 -15.664 1 98.62 104 GLY A C 1
ATOM 802 O O . GLY A 1 104 ? -2.283 1.426 -16.797 1 98.62 104 GLY A O 1
ATOM 803 N N . LEU A 1 105 ? -2.664 2.207 -14.688 1 98.19 105 LEU A N 1
ATOM 804 C CA . LEU A 1 105 ? -1.925 3.445 -14.914 1 98.19 105 LEU A CA 1
ATOM 805 C C . LEU A 1 105 ? -0.45 3.156 -15.18 1 98.19 105 LEU A C 1
ATOM 807 O O . LEU A 1 105 ? 0.153 3.748 -16.078 1 98.19 105 LEU A O 1
ATOM 811 N N . ILE A 1 106 ? 0.083 2.256 -14.43 1 97.06 106 ILE A N 1
ATOM 812 C CA . ILE A 1 106 ? 1.482 1.874 -14.594 1 97.06 106 ILE A CA 1
ATOM 813 C C . ILE A 1 106 ? 1.695 1.269 -15.977 1 97.06 106 ILE A C 1
ATOM 815 O O . ILE A 1 106 ? 2.744 1.468 -16.594 1 97.06 106 ILE A O 1
ATOM 819 N N . ALA A 1 107 ? 0.716 0.628 -16.5 1 96.88 107 ALA A N 1
ATOM 820 C CA . ALA A 1 107 ? 0.765 0.028 -17.828 1 96.88 107 ALA A CA 1
ATOM 821 C C . ALA A 1 107 ? 0.442 1.058 -18.906 1 96.88 107 ALA A C 1
ATOM 823 O O . ALA A 1 107 ? 0.308 0.712 -20.078 1 96.88 107 ALA A O 1
ATOM 824 N N . GLN A 1 108 ? 0.187 2.27 -18.531 1 95.88 108 GLN A N 1
ATOM 825 C CA . GLN A 1 108 ? -0.037 3.404 -19.422 1 95.88 108 GLN A CA 1
ATOM 826 C C . GLN A 1 108 ? -1.342 3.246 -20.203 1 95.88 108 GLN A C 1
ATOM 828 O O . GLN A 1 108 ? -1.417 3.604 -21.375 1 95.88 108 GLN A O 1
ATOM 833 N N . LYS A 1 109 ? -2.271 2.66 -19.578 1 96.81 109 LYS A N 1
ATOM 834 C CA . LYS A 1 109 ? -3.613 2.588 -20.156 1 96.81 109 LYS A CA 1
ATOM 835 C C . LYS A 1 109 ? -4.379 3.889 -19.922 1 96.81 109 LYS A C 1
ATOM 837 O O . LYS A 1 109 ? -4.105 4.617 -18.969 1 96.81 109 LYS A O 1
ATOM 842 N N . PRO A 1 110 ? -5.359 4.168 -20.812 1 96.38 110 PRO A N 1
ATOM 843 C CA . PRO A 1 110 ? -6.121 5.41 -20.672 1 96.38 110 PRO A CA 1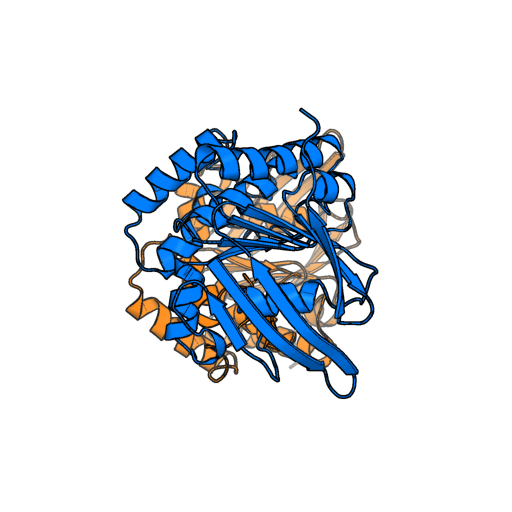
ATOM 844 C C . PRO A 1 110 ? -6.953 5.441 -19.391 1 96.38 110 PRO A C 1
ATOM 846 O O . PRO A 1 110 ? -7.656 4.477 -19.078 1 96.38 110 PRO A O 1
ATOM 849 N N . ASP A 1 111 ? -6.902 6.547 -18.766 1 95.94 111 ASP A N 1
ATOM 850 C CA . ASP A 1 111 ? -7.57 6.75 -17.484 1 95.94 111 ASP A CA 1
ATOM 851 C C . ASP A 1 111 ? -9.07 6.5 -17.594 1 95.94 111 ASP A C 1
ATOM 853 O O . ASP A 1 111 ? -9.664 5.816 -16.766 1 95.94 111 ASP A O 1
ATOM 857 N N . THR A 1 112 ? -9.656 6.984 -18.609 1 96.56 112 THR A N 1
ATOM 858 C CA . THR A 1 112 ? -11.094 6.879 -18.797 1 96.56 112 THR A CA 1
ATOM 859 C C . THR A 1 112 ? -11.523 5.418 -18.875 1 96.56 112 THR A C 1
ATOM 861 O O . THR A 1 112 ? -12.523 5.023 -18.266 1 96.56 112 THR A O 1
ATOM 864 N N . LEU A 1 113 ? -10.781 4.625 -19.562 1 97.75 113 LEU A N 1
ATOM 865 C CA . LEU A 1 113 ? -11.07 3.203 -19.688 1 97.75 113 LEU A CA 1
ATOM 866 C C . LEU A 1 113 ? -10.906 2.492 -18.344 1 97.75 113 LEU A C 1
ATOM 868 O O . LEU A 1 113 ? -11.719 1.638 -17.984 1 97.75 113 LEU A O 1
ATOM 872 N N . LEU A 1 114 ? -9.898 2.875 -17.641 1 98.19 114 LEU A N 1
ATOM 873 C CA . LEU A 1 114 ? -9.602 2.252 -16.344 1 98.19 114 LEU A CA 1
ATOM 874 C C . LEU A 1 114 ? -10.703 2.541 -15.344 1 98.19 114 LEU A C 1
ATOM 876 O O . LEU A 1 114 ? -11.133 1.646 -14.609 1 98.19 114 LEU A O 1
ATOM 880 N N . ARG A 1 115 ? -11.18 3.74 -15.32 1 97.5 115 ARG A N 1
ATOM 881 C CA . ARG A 1 115 ? -12.211 4.121 -14.359 1 97.5 115 ARG A CA 1
ATOM 882 C C . ARG A 1 115 ? -13.539 3.451 -14.688 1 97.5 115 ARG A C 1
ATOM 884 O O . ARG A 1 115 ? -14.281 3.051 -13.789 1 97.5 115 ARG A O 1
ATOM 891 N N . LYS A 1 116 ? -13.805 3.322 -15.953 1 98 116 LYS A N 1
ATOM 892 C CA . LYS A 1 116 ? -14.992 2.572 -16.375 1 98 116 LYS A CA 1
ATOM 893 C C . LYS A 1 116 ? -14.906 1.116 -15.922 1 98 116 LYS A C 1
ATOM 895 O O . LYS A 1 116 ? -15.859 0.574 -15.359 1 98 116 LYS A O 1
ATOM 900 N N . LYS A 1 117 ? -13.812 0.538 -16.141 1 98.12 117 LYS A N 1
ATOM 901 C CA . LYS A 1 117 ? -13.609 -0.853 -15.75 1 98.12 117 LYS A CA 1
ATOM 902 C C . LYS A 1 117 ? -13.664 -1.009 -14.234 1 98.12 117 LYS A C 1
ATOM 904 O O . LYS A 1 117 ? -14.203 -1.995 -13.727 1 98.12 117 LYS A O 1
ATOM 909 N N . ALA A 1 118 ? -13.086 -0.066 -13.555 1 98.44 118 ALA A N 1
ATOM 910 C CA . ALA A 1 118 ? -13.141 -0.085 -12.094 1 98.44 118 ALA A CA 1
ATOM 911 C C . ALA A 1 118 ? -14.586 -0.072 -11.602 1 98.44 118 ALA A C 1
ATOM 913 O O . ALA A 1 118 ? -14.938 -0.794 -10.664 1 98.44 118 ALA A O 1
ATOM 914 N N . ALA A 1 119 ? -15.367 0.731 -12.219 1 98.19 119 ALA A N 1
ATOM 915 C CA . ALA A 1 119 ? -16.781 0.801 -11.867 1 98.19 119 ALA A CA 1
ATOM 916 C C . ALA A 1 119 ? -17.469 -0.534 -12.125 1 98.19 119 ALA A C 1
ATOM 918 O O . ALA A 1 119 ? -18.266 -0.993 -11.305 1 98.19 119 ALA A O 1
ATOM 919 N N . GLU A 1 120 ? -17.172 -1.142 -13.219 1 97.94 120 GLU A N 1
ATOM 920 C CA . GLU A 1 120 ? -17.734 -2.447 -13.547 1 97.94 120 GLU A CA 1
ATOM 921 C C . GLU A 1 120 ? -17.328 -3.502 -12.531 1 97.94 120 GLU A C 1
ATOM 923 O O . GLU A 1 120 ? -18.141 -4.309 -12.086 1 97.94 120 GLU A O 1
ATOM 928 N N . LEU A 1 121 ? -16.078 -3.469 -12.164 1 97.75 121 LEU A N 1
ATOM 929 C CA . LEU A 1 121 ? -15.578 -4.422 -11.18 1 97.75 121 LEU A CA 1
ATOM 930 C C . LEU A 1 121 ? -16.219 -4.195 -9.82 1 97.75 121 LEU A C 1
ATOM 932 O O . LEU A 1 121 ? -16.547 -5.156 -9.117 1 97.75 121 LEU A O 1
ATOM 936 N N . ALA A 1 122 ? -16.391 -2.924 -9.492 1 97.81 122 ALA A N 1
ATOM 937 C CA . ALA A 1 122 ? -17.031 -2.6 -8.219 1 97.81 122 ALA A CA 1
ATOM 938 C C . ALA A 1 122 ? -18.453 -3.127 -8.18 1 97.81 122 ALA A C 1
ATOM 940 O O . ALA A 1 122 ? -18.922 -3.609 -7.145 1 97.81 122 ALA A O 1
ATOM 941 N N . ASP A 1 123 ? -19.094 -3.012 -9.25 1 96.81 123 ASP A N 1
ATOM 942 C CA . ASP A 1 123 ? -20.453 -3.537 -9.359 1 96.81 123 ASP A CA 1
ATOM 943 C C . ASP A 1 123 ? -20.469 -5.059 -9.227 1 96.81 123 ASP A C 1
ATOM 945 O O . ASP A 1 123 ? -21.234 -5.609 -8.438 1 96.81 123 ASP A O 1
ATOM 949 N N . LEU A 1 124 ? -19.641 -5.664 -9.922 1 94.25 124 LEU A N 1
ATOM 950 C CA . LEU A 1 124 ? -19.516 -7.117 -9.898 1 94.25 124 LEU A CA 1
ATOM 951 C C . LEU A 1 124 ? -19.219 -7.613 -8.492 1 94.25 124 LEU A C 1
ATOM 953 O O . LEU A 1 124 ? -19.734 -8.648 -8.062 1 94.25 124 LEU A O 1
ATOM 957 N N . LEU A 1 125 ? -18.391 -6.855 -7.754 1 95.62 125 LEU A N 1
ATOM 958 C CA . LEU A 1 125 ? -17.906 -7.297 -6.453 1 95.62 125 LEU A CA 1
ATOM 959 C C . LEU A 1 125 ? -18.781 -6.773 -5.328 1 95.62 125 LEU A C 1
ATOM 961 O O . LEU A 1 125 ? -18.562 -7.098 -4.16 1 95.62 125 LEU A O 1
ATOM 965 N N . GLY A 1 126 ? -19.672 -5.918 -5.586 1 93.81 126 GLY A N 1
ATOM 966 C CA . GLY A 1 126 ? -20.703 -5.539 -4.641 1 93.81 126 GLY A CA 1
ATOM 967 C C . GLY A 1 126 ? -20.312 -4.367 -3.76 1 93.81 126 GLY A C 1
ATOM 968 O O . GLY A 1 126 ? -20.594 -4.371 -2.557 1 93.81 126 GLY A O 1
ATOM 969 N N . PHE A 1 127 ? -19.625 -3.373 -4.363 1 95.62 127 PHE A N 1
ATOM 970 C CA . PHE A 1 127 ? -19.297 -2.207 -3.553 1 95.62 127 PHE A CA 1
ATOM 971 C C . PHE A 1 127 ? -19.281 -0.943 -4.406 1 95.62 127 PHE A C 1
ATOM 973 O O . PHE A 1 127 ? -18.484 -0.036 -4.168 1 95.62 127 PHE A O 1
ATOM 980 N N . SER A 1 128 ? -20.062 -0.86 -5.473 1 94.56 128 SER A N 1
ATOM 981 C CA . SER A 1 128 ? -20.125 0.24 -6.43 1 94.56 128 SER A CA 1
ATOM 982 C C . SER A 1 128 ? -20.344 1.575 -5.727 1 94.56 128 SER A C 1
ATOM 984 O O . SER A 1 128 ? -19.797 2.598 -6.148 1 94.56 128 SER A O 1
ATOM 986 N N . GLY A 1 129 ? -21.047 1.658 -4.668 1 93.69 129 GLY A N 1
ATOM 987 C CA . GLY A 1 129 ? -21.328 2.906 -3.973 1 93.69 129 GLY A CA 1
ATOM 988 C C . GLY A 1 129 ? -20.172 3.369 -3.096 1 93.69 129 GLY A C 1
ATOM 989 O O . GLY A 1 129 ? -20.266 4.406 -2.436 1 93.69 129 GLY A O 1
ATOM 990 N N . ARG A 1 130 ? -18.984 2.699 -3.195 1 95.12 130 ARG A N 1
ATOM 991 C CA . ARG A 1 130 ? -17.906 2.979 -2.256 1 95.12 130 ARG A CA 1
ATOM 992 C C . ARG A 1 130 ? -16.641 3.393 -2.99 1 95.12 130 ARG A C 1
ATOM 994 O O . ARG A 1 130 ? -15.57 3.523 -2.379 1 95.12 130 ARG A O 1
ATOM 1001 N N . LEU A 1 131 ? -16.703 3.656 -4.246 1 96.75 131 LEU A N 1
ATOM 1002 C CA . LEU A 1 131 ? -15.531 3.891 -5.078 1 96.75 131 LEU A CA 1
ATOM 1003 C C . LEU A 1 131 ? -14.828 5.176 -4.664 1 96.75 131 LEU A C 1
ATOM 1005 O O . LEU A 1 131 ? -13.602 5.285 -4.793 1 96.75 131 LEU A O 1
ATOM 1009 N N . ASP A 1 132 ? -15.57 6.125 -4.113 1 94.69 132 ASP A N 1
ATOM 1010 C CA . ASP A 1 132 ? -14.992 7.426 -3.791 1 94.69 132 ASP A CA 1
ATOM 1011 C C . ASP A 1 132 ? -14.516 7.469 -2.342 1 94.69 132 ASP A C 1
ATOM 1013 O O . ASP A 1 132 ? -13.961 8.477 -1.896 1 94.69 132 ASP A O 1
ATOM 1017 N N . HIS A 1 133 ? -14.594 6.414 -1.657 1 95.06 133 HIS A N 1
ATOM 1018 C CA . HIS A 1 133 ? -14.188 6.348 -0.257 1 95.06 133 HIS A CA 1
ATOM 1019 C C . HIS A 1 133 ? -12.711 6.004 -0.122 1 95.06 133 HIS A C 1
ATOM 1021 O O . HIS A 1 133 ? -12.172 5.242 -0.931 1 95.06 133 HIS A O 1
ATOM 1027 N N . LYS A 1 134 ? -12.148 6.547 0.884 1 94.81 134 LYS A N 1
ATOM 1028 C CA . LYS A 1 134 ? -10.789 6.148 1.253 1 94.81 134 LYS A CA 1
ATOM 1029 C C . LYS A 1 134 ? -10.805 4.855 2.066 1 94.81 134 LYS A C 1
ATOM 1031 O O . LYS A 1 134 ? -11.836 4.477 2.621 1 94.81 134 LYS A O 1
ATOM 1036 N N . PRO A 1 135 ? -9.617 4.191 2.117 1 95.12 135 PRO A N 1
ATOM 1037 C CA . PRO A 1 135 ? -9.539 2.918 2.836 1 95.12 135 PRO A CA 1
ATOM 1038 C C . PRO A 1 135 ? -10.039 3.021 4.273 1 95.12 135 PRO A C 1
ATOM 1040 O O . PRO A 1 135 ? -10.727 2.119 4.758 1 95.12 135 PRO A O 1
ATOM 1043 N N . SER A 1 136 ? -9.82 4.148 4.934 1 91.19 136 SER A N 1
ATOM 1044 C CA . SER A 1 136 ? -10.227 4.312 6.324 1 91.19 136 SER A CA 1
ATOM 1045 C C . SER A 1 136 ? -11.75 4.387 6.445 1 91.19 136 SER A C 1
ATOM 1047 O O . SER A 1 136 ? -12.297 4.227 7.539 1 91.19 136 SER A O 1
ATOM 1049 N N . GLU A 1 137 ? -12.383 4.617 5.398 1 92.56 137 GLU A N 1
ATOM 1050 C CA . GLU A 1 137 ? -13.836 4.758 5.379 1 92.56 137 GLU A CA 1
ATOM 1051 C C . GLU A 1 137 ? -14.508 3.463 4.941 1 92.56 137 GLU A C 1
ATOM 1053 O O . GLU A 1 137 ? -15.727 3.414 4.789 1 92.56 137 GLU A O 1
ATOM 1058 N N . LEU A 1 138 ? -13.734 2.412 4.711 1 94.62 138 LEU A N 1
ATOM 1059 C CA . LEU A 1 138 ? -14.234 1.126 4.234 1 94.62 138 LEU A CA 1
ATOM 1060 C C . LEU A 1 138 ? -14.125 0.065 5.324 1 94.62 138 LEU A C 1
ATOM 1062 O O . LEU A 1 138 ? -13.195 0.089 6.133 1 94.62 138 LEU A O 1
ATOM 1066 N N . SER A 1 139 ? -15.117 -0.826 5.301 1 93.38 139 SER A N 1
ATOM 1067 C CA . SER A 1 139 ? -14.984 -1.989 6.172 1 93.38 139 SER A CA 1
ATOM 1068 C C . SER A 1 139 ? -13.867 -2.912 5.695 1 93.38 139 SER A C 1
ATOM 1070 O O . SER A 1 139 ? -13.383 -2.777 4.57 1 93.38 139 SER A O 1
ATOM 1072 N N . GLY A 1 140 ? -13.461 -3.807 6.582 1 92.56 140 GLY A N 1
ATOM 1073 C CA . GLY A 1 140 ? -12.445 -4.781 6.199 1 92.56 140 GLY A CA 1
ATOM 1074 C C . GLY A 1 140 ? -12.812 -5.562 4.953 1 92.56 140 GLY A C 1
ATOM 1075 O O . GLY A 1 140 ? -11.984 -5.746 4.062 1 92.56 140 GLY A O 1
ATOM 1076 N N . GLY A 1 141 ? -14.031 -6 4.918 1 92.81 141 GLY A N 1
ATOM 1077 C CA . GLY A 1 141 ? -14.523 -6.723 3.756 1 92.81 141 GLY A CA 1
ATOM 1078 C C . GLY A 1 141 ? -14.5 -5.895 2.484 1 92.81 141 GLY A C 1
ATOM 1079 O O . GLY A 1 141 ? -14.148 -6.398 1.415 1 92.81 141 GLY A O 1
ATOM 1080 N N . GLU A 1 142 ? -14.891 -4.641 2.613 1 95.19 142 GLU A N 1
ATOM 1081 C CA . GLU A 1 142 ? -14.867 -3.74 1.465 1 95.19 142 GLU A CA 1
ATOM 1082 C C . GLU A 1 142 ? -13.438 -3.512 0.977 1 95.19 142 GLU A C 1
ATOM 1084 O O . GLU A 1 142 ? -13.188 -3.502 -0.229 1 95.19 142 GLU A O 1
ATOM 1089 N N . GLN A 1 143 ? -12.523 -3.328 1.936 1 96.5 143 GLN A N 1
ATOM 1090 C CA . GLN A 1 143 ? -11.117 -3.154 1.574 1 96.5 143 GLN A CA 1
ATOM 1091 C C . GLN A 1 143 ? -10.594 -4.359 0.802 1 96.5 143 GLN A C 1
ATOM 1093 O O . GLN A 1 143 ? -9.875 -4.207 -0.186 1 96.5 143 GLN A O 1
ATOM 1098 N N . GLN A 1 144 ? -10.969 -5.492 1.217 1 95.38 144 GLN A N 1
ATOM 1099 C CA . GLN A 1 144 ? -10.555 -6.715 0.54 1 95.38 144 GLN A CA 1
ATOM 1100 C C . GLN A 1 144 ? -11.109 -6.773 -0.88 1 95.38 144 GLN A C 1
ATOM 1102 O O . GLN A 1 144 ? -10.406 -7.184 -1.809 1 95.38 144 GLN A O 1
ATOM 1107 N N . ARG A 1 145 ? -12.352 -6.426 -1.035 1 95.94 145 ARG A N 1
ATOM 1108 C CA . ARG A 1 145 ? -12.961 -6.426 -2.363 1 95.94 145 ARG A CA 1
ATOM 1109 C C . ARG A 1 145 ? -12.273 -5.418 -3.279 1 95.94 145 ARG A C 1
ATOM 1111 O O . ARG A 1 145 ? -12.133 -5.66 -4.48 1 95.94 145 ARG A O 1
ATOM 1118 N N . VAL A 1 146 ? -11.852 -4.285 -2.703 1 97.88 146 VAL A N 1
ATOM 1119 C CA . VAL A 1 146 ? -11.078 -3.307 -3.461 1 97.88 146 VAL A CA 1
ATOM 1120 C C . VAL A 1 146 ? -9.766 -3.934 -3.926 1 97.88 146 VAL A C 1
ATOM 1122 O O . VAL A 1 146 ? -9.367 -3.771 -5.082 1 97.88 146 VAL A O 1
ATOM 1125 N N . ALA A 1 147 ? -9.141 -4.66 -3.033 1 97.62 147 ALA A N 1
ATOM 1126 C CA . ALA A 1 147 ? -7.895 -5.336 -3.375 1 97.62 147 ALA A CA 1
ATOM 1127 C C . ALA A 1 147 ? -8.109 -6.363 -4.48 1 97.62 147 ALA A C 1
ATOM 1129 O O . ALA A 1 147 ? -7.273 -6.508 -5.375 1 97.62 147 ALA A O 1
ATOM 1130 N N . VAL A 1 148 ? -9.188 -7.059 -4.445 1 97.44 148 VAL A N 1
ATOM 1131 C CA . VAL A 1 148 ? -9.531 -8.023 -5.484 1 97.44 148 VAL A CA 1
ATOM 1132 C C . VAL A 1 148 ? -9.742 -7.309 -6.812 1 97.44 148 VAL A C 1
ATOM 1134 O O . VAL A 1 148 ? -9.242 -7.746 -7.852 1 97.44 148 VAL A O 1
ATOM 1137 N N . ALA A 1 149 ? -10.469 -6.203 -6.746 1 98.31 149 ALA A N 1
ATOM 1138 C CA . ALA A 1 149 ? -10.695 -5.414 -7.953 1 98.31 149 ALA A CA 1
ATOM 1139 C C . ALA A 1 149 ? -9.383 -4.934 -8.555 1 98.31 149 ALA A C 1
ATOM 1141 O O . ALA A 1 149 ? -9.195 -4.98 -9.773 1 98.31 149 ALA A O 1
ATOM 1142 N N . ARG A 1 150 ? -8.5 -4.508 -7.727 1 98.5 150 ARG A N 1
ATOM 1143 C CA . ARG A 1 150 ? -7.191 -4.059 -8.188 1 98.5 150 ARG A CA 1
ATOM 1144 C C . ARG A 1 150 ? -6.445 -5.184 -8.898 1 98.5 150 ARG A C 1
ATOM 1146 O O . ARG A 1 150 ? -5.82 -4.965 -9.938 1 98.5 150 ARG A O 1
ATOM 1153 N N . ALA A 1 151 ? -6.547 -6.336 -8.352 1 98.25 151 ALA A N 1
ATOM 1154 C CA . ALA A 1 151 ? -5.883 -7.504 -8.922 1 98.25 151 ALA A CA 1
ATOM 1155 C C . ALA A 1 151 ? -6.449 -7.836 -10.297 1 98.25 151 ALA A C 1
ATOM 1157 O O . ALA A 1 151 ? -5.754 -8.406 -11.141 1 98.25 151 ALA A O 1
ATOM 1158 N N . LEU A 1 152 ? -7.668 -7.434 -10.602 1 98.31 152 LEU A N 1
ATOM 1159 C CA . LEU A 1 152 ? -8.391 -7.859 -11.797 1 98.31 152 LEU A CA 1
ATOM 1160 C C . LEU A 1 152 ? -8.328 -6.781 -12.875 1 98.31 152 LEU A C 1
ATOM 1162 O O . LEU A 1 152 ? -8.68 -7.035 -14.031 1 98.31 152 LEU A O 1
ATOM 1166 N N . ILE A 1 153 ? -7.855 -5.645 -12.57 1 98.5 153 ILE A N 1
ATOM 1167 C CA . ILE A 1 153 ? -8.07 -4.445 -13.375 1 98.5 153 ILE A CA 1
ATOM 1168 C C . ILE A 1 153 ? -7.43 -4.629 -14.75 1 98.5 153 ILE A C 1
ATOM 1170 O O . ILE A 1 153 ? -7.934 -4.109 -15.75 1 98.5 153 ILE A O 1
ATOM 1174 N N . ASN A 1 154 ? -6.355 -5.41 -14.836 1 98.06 154 ASN A N 1
ATOM 1175 C CA . ASN A 1 154 ? -5.645 -5.582 -16.094 1 98.06 154 ASN A CA 1
ATOM 1176 C C . ASN A 1 154 ? -5.996 -6.914 -16.766 1 98.06 154 ASN A C 1
ATOM 1178 O O . ASN A 1 154 ? -5.266 -7.391 -17.625 1 98.06 154 ASN A O 1
ATOM 1182 N N . ASP A 1 155 ? -7.059 -7.523 -16.281 1 96.5 155 ASP A N 1
ATOM 1183 C CA . ASP A 1 155 ? -7.523 -8.789 -16.844 1 96.5 155 ASP A CA 1
ATOM 1184 C C . ASP A 1 155 ? -6.41 -9.836 -16.828 1 96.5 155 ASP A C 1
ATOM 1186 O O . ASP A 1 155 ? -6.082 -10.414 -17.859 1 96.5 155 ASP A O 1
ATOM 1190 N N . PRO A 1 156 ? -5.906 -10.148 -15.656 1 97.44 156 PRO A N 1
ATOM 1191 C CA . PRO A 1 156 ? -4.797 -11.102 -15.555 1 97.44 156 PRO A CA 1
ATOM 1192 C C . PRO A 1 156 ? -5.203 -12.523 -15.914 1 97.44 156 PRO A C 1
ATOM 1194 O O . PRO A 1 156 ? -6.387 -12.875 -15.828 1 97.44 156 PRO A O 1
ATOM 1197 N N . LYS A 1 157 ? -4.199 -13.312 -16.266 1 94.62 157 LYS A N 1
ATOM 1198 C CA . LYS A 1 157 ? -4.438 -14.727 -16.547 1 94.62 157 LYS A CA 1
ATOM 1199 C C . LYS A 1 157 ? -4.574 -15.523 -15.25 1 94.62 157 LYS A C 1
ATOM 1201 O O . LYS A 1 157 ? -5.285 -16.531 -15.203 1 94.62 157 LYS A O 1
ATOM 1206 N N . ILE A 1 158 ? -3.867 -15.062 -14.305 1 97.62 158 ILE A N 1
ATOM 1207 C CA . ILE A 1 158 ? -3.801 -15.805 -13.055 1 97.62 158 ILE A CA 1
ATOM 1208 C C . ILE A 1 158 ? -3.691 -14.836 -11.883 1 97.62 158 ILE A C 1
ATOM 1210 O O . ILE A 1 158 ? -3.027 -13.805 -11.984 1 97.62 158 ILE A O 1
ATOM 1214 N N . ILE A 1 159 ? -4.348 -15.133 -10.805 1 98.19 159 ILE A N 1
ATOM 1215 C CA . ILE A 1 159 ? -4.281 -14.344 -9.578 1 98.19 159 ILE A CA 1
ATOM 1216 C C . ILE A 1 159 ? -3.648 -15.18 -8.469 1 98.19 159 ILE A C 1
ATOM 1218 O O . ILE A 1 159 ? -4.047 -16.328 -8.242 1 98.19 159 ILE A O 1
ATOM 1222 N N . PHE A 1 160 ? -2.66 -14.617 -7.844 1 98.25 160 PHE A N 1
ATOM 1223 C CA . PHE A 1 160 ? -2.033 -15.211 -6.664 1 98.25 160 PHE A CA 1
ATOM 1224 C C . PHE A 1 160 ? -2.529 -14.531 -5.395 1 98.25 160 PHE A C 1
ATOM 1226 O O . PHE A 1 160 ? -2.559 -13.305 -5.309 1 98.25 160 PHE A O 1
ATOM 1233 N N . ALA A 1 161 ? -2.928 -15.32 -4.477 1 97.75 161 ALA A N 1
ATOM 1234 C CA . ALA A 1 161 ? -3.418 -14.773 -3.213 1 97.75 161 ALA A CA 1
ATOM 1235 C C . ALA A 1 161 ? -2.672 -15.383 -2.027 1 97.75 161 ALA A C 1
ATOM 1237 O O . ALA A 1 161 ? -2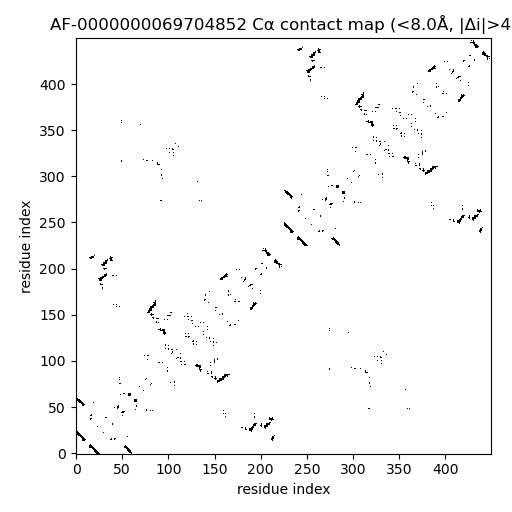.592 -16.609 -1.897 1 97.75 161 ALA A O 1
ATOM 1238 N N . ASP A 1 162 ? -2.109 -14.562 -1.2 1 96.5 162 ASP A N 1
ATOM 1239 C CA . ASP A 1 162 ? -1.394 -14.984 -0.002 1 96.5 162 ASP A CA 1
ATOM 1240 C C . ASP A 1 162 ? -2.199 -14.68 1.259 1 96.5 162 ASP A C 1
ATOM 1242 O O . ASP A 1 162 ? -2.191 -13.547 1.746 1 96.5 162 ASP A O 1
ATOM 1246 N N . GLU A 1 163 ? -2.85 -15.641 1.751 1 95.06 163 GLU A N 1
ATOM 1247 C CA . GLU A 1 163 ? -3.719 -15.547 2.92 1 95.06 163 GLU A CA 1
ATOM 1248 C C . GLU A 1 163 ? -4.727 -14.406 2.768 1 95.06 163 GLU A C 1
ATOM 1250 O O . GLU A 1 163 ? -4.852 -13.562 3.654 1 95.06 163 GLU A O 1
ATOM 1255 N N . PRO A 1 164 ? -5.566 -14.492 1.778 1 94.81 164 PRO A N 1
ATOM 1256 C CA . PRO A 1 164 ? -6.402 -13.344 1.417 1 94.81 164 PRO A CA 1
ATOM 1257 C C . PRO A 1 164 ? -7.496 -13.062 2.443 1 94.81 164 PRO A C 1
ATOM 1259 O O . PRO A 1 164 ? -8.031 -11.953 2.494 1 94.81 164 PRO A O 1
ATOM 1262 N N . SER A 1 165 ? -7.883 -14.039 3.225 1 92.25 165 SER A N 1
ATOM 1263 C CA . SER A 1 165 ? -8.961 -13.828 4.184 1 92.25 165 SER A CA 1
ATOM 1264 C C . SER A 1 165 ? -8.438 -13.805 5.613 1 92.25 165 SER A C 1
ATOM 1266 O O . SER A 1 165 ? -9.211 -13.898 6.57 1 92.25 165 SER A O 1
ATOM 1268 N N . GLY A 1 166 ? -7.109 -13.719 5.762 1 88.5 166 GLY A N 1
ATOM 1269 C CA . GLY A 1 166 ? -6.492 -13.828 7.074 1 88.5 166 GLY A CA 1
ATOM 1270 C C . GLY A 1 166 ? -6.938 -12.75 8.039 1 88.5 166 GLY A C 1
ATOM 1271 O O . GLY A 1 166 ? -6.934 -12.953 9.258 1 88.5 166 GLY A O 1
ATOM 1272 N N . ASN A 1 167 ? -7.352 -11.664 7.59 1 87 167 ASN A N 1
ATOM 1273 C CA . ASN A 1 167 ? -7.699 -10.539 8.453 1 87 167 ASN A CA 1
ATOM 1274 C C . ASN A 1 167 ? -9.211 -10.305 8.484 1 87 167 ASN A C 1
ATOM 1276 O O . ASN A 1 167 ? -9.672 -9.266 8.961 1 87 167 ASN A O 1
ATOM 1280 N N . LEU A 1 168 ? -9.938 -11.227 8.008 1 91.31 168 LEU A N 1
ATOM 1281 C CA . LEU A 1 168 ? -11.375 -11.031 7.898 1 91.31 168 LEU A CA 1
ATOM 1282 C C . LEU A 1 168 ? -12.125 -11.883 8.922 1 91.31 168 LEU A C 1
ATOM 1284 O O . LEU A 1 168 ? -11.641 -12.938 9.328 1 91.31 168 LEU A O 1
ATOM 1288 N N . ASP A 1 169 ? -13.266 -11.367 9.328 1 91.5 169 ASP A N 1
ATOM 1289 C CA . ASP A 1 169 ? -14.156 -12.219 10.117 1 91.5 169 ASP A CA 1
ATOM 1290 C C . ASP A 1 169 ? -14.734 -13.352 9.273 1 91.5 169 ASP A C 1
ATOM 1292 O O . ASP A 1 169 ? -14.555 -13.375 8.055 1 91.5 169 ASP A O 1
ATOM 1296 N N . SER A 1 170 ? -15.391 -14.281 9.969 1 91.38 170 SER A N 1
ATOM 1297 C CA . SER A 1 170 ? -15.836 -15.516 9.328 1 91.38 170 SER A CA 1
ATOM 1298 C C . SER A 1 170 ? -16.812 -15.219 8.188 1 91.38 170 SER A C 1
ATOM 1300 O O . SER A 1 170 ? -16.719 -15.828 7.117 1 91.38 170 SER A O 1
ATOM 1302 N N . GLN A 1 171 ? -17.656 -14.344 8.398 1 92.44 171 GLN A N 1
ATOM 1303 C CA . GLN A 1 171 ? -18.656 -14.039 7.387 1 92.44 171 GLN A CA 1
ATOM 1304 C C . GLN A 1 171 ? -18.031 -13.422 6.145 1 92.44 171 GLN A C 1
ATOM 1306 O O . GLN A 1 171 ? -18.297 -13.859 5.023 1 92.44 171 GLN A O 1
ATOM 1311 N N . ASN A 1 172 ? -17.188 -12.5 6.344 1 91.44 172 ASN A N 1
ATOM 1312 C CA . ASN A 1 172 ? -16.516 -11.844 5.23 1 91.44 172 ASN A CA 1
ATOM 1313 C C . ASN A 1 172 ? -15.539 -12.789 4.535 1 91.44 172 ASN A C 1
ATOM 1315 O O . ASN A 1 172 ? -15.367 -12.727 3.314 1 91.44 172 ASN A O 1
ATOM 1319 N N . ALA A 1 173 ? -14.961 -13.586 5.324 1 93.31 173 ALA A N 1
ATOM 1320 C CA . ALA A 1 173 ? -14.062 -14.586 4.75 1 93.31 173 ALA A CA 1
ATOM 1321 C C . ALA A 1 173 ? -14.82 -15.531 3.82 1 93.31 173 ALA A C 1
ATOM 1323 O O . ALA A 1 173 ? -14.375 -15.789 2.695 1 93.31 173 ALA A O 1
ATOM 1324 N N . GLN A 1 174 ? -15.891 -16 4.277 1 93.12 174 GLN A N 1
ATOM 1325 C CA . GLN A 1 174 ? -16.703 -16.891 3.467 1 93.12 174 GLN A CA 1
ATOM 1326 C C . GLN A 1 174 ? -17.172 -16.219 2.182 1 93.12 174 GLN A C 1
ATOM 1328 O O . GLN A 1 174 ? -17.125 -16.812 1.104 1 93.12 174 GLN A O 1
ATOM 1333 N N . ALA A 1 175 ? -17.547 -14.984 2.346 1 93.31 175 ALA A N 1
ATOM 1334 C CA . ALA A 1 175 ? -18 -14.227 1.181 1 93.31 175 ALA A CA 1
ATOM 1335 C C . ALA A 1 175 ? -16.875 -14.078 0.159 1 93.31 175 ALA A C 1
ATOM 1337 O O . ALA A 1 175 ? -17.109 -14.188 -1.047 1 93.31 175 ALA A O 1
ATOM 1338 N N . LEU A 1 176 ? -15.773 -13.82 0.648 1 93.25 176 LEU A N 1
ATOM 1339 C CA . LEU A 1 176 ? -14.617 -13.688 -0.231 1 93.25 176 LEU A CA 1
ATOM 1340 C C . LEU A 1 176 ? -14.312 -15 -0.945 1 93.25 176 LEU A C 1
ATOM 1342 O O . LEU A 1 176 ? -14.031 -15.008 -2.145 1 93.25 176 LEU A O 1
ATOM 1346 N N . HIS A 1 177 ? -14.359 -16.047 -0.215 1 93.81 177 HIS A N 1
ATOM 1347 C CA . HIS A 1 177 ? -14.117 -17.359 -0.81 1 93.81 177 HIS A CA 1
ATOM 1348 C C . HIS A 1 177 ? -15.109 -17.641 -1.934 1 93.81 177 HIS A C 1
ATOM 1350 O O . HIS A 1 177 ? -14.711 -18.047 -3.033 1 93.81 177 HIS A O 1
ATOM 1356 N N . GLU A 1 178 ? -16.297 -17.406 -1.645 1 94.81 178 GLU A N 1
ATOM 1357 C CA . GLU A 1 178 ? -17.328 -17.609 -2.646 1 94.81 178 GLU A CA 1
ATOM 1358 C C . GLU A 1 178 ? -17.094 -16.734 -3.879 1 94.81 178 GLU A C 1
ATOM 1360 O O . GLU A 1 178 ? -17.344 -17.172 -5.008 1 94.81 178 GLU A O 1
ATOM 1365 N N . LEU A 1 179 ? -16.656 -15.586 -3.564 1 94.44 179 LEU A N 1
ATOM 1366 C CA . LEU A 1 179 ? -16.359 -14.664 -4.656 1 94.44 179 LEU A CA 1
ATOM 1367 C C . LEU A 1 179 ? -15.32 -15.258 -5.602 1 94.44 179 LEU A C 1
ATOM 1369 O O . LEU A 1 179 ? -15.461 -15.164 -6.824 1 94.44 179 LEU A O 1
ATOM 1373 N N . PHE A 1 180 ? -14.305 -15.867 -5.117 1 95.75 180 PHE A N 1
ATOM 1374 C CA . PHE A 1 180 ? -13.258 -16.469 -5.941 1 95.75 180 PHE A CA 1
ATOM 1375 C C . PHE A 1 180 ? -13.836 -17.531 -6.863 1 95.75 180 PHE A C 1
ATOM 1377 O O . PHE A 1 180 ? -13.484 -17.594 -8.039 1 95.75 180 PHE A O 1
ATOM 1384 N N . PHE A 1 181 ? -14.695 -18.219 -6.391 1 95.12 181 PHE A N 1
ATOM 1385 C CA . PHE A 1 181 ? -15.266 -19.312 -7.176 1 95.12 181 PHE A CA 1
ATOM 1386 C C . PHE A 1 181 ? -16.266 -18.781 -8.195 1 95.12 181 PHE A C 1
ATOM 1388 O O . PHE A 1 181 ? -16.391 -19.328 -9.289 1 95.12 181 PHE A O 1
ATOM 1395 N N . THR A 1 182 ? -16.953 -17.75 -7.781 1 94.94 182 THR A N 1
ATOM 1396 C CA . THR A 1 182 ? -17.828 -17.094 -8.734 1 94.94 182 THR A CA 1
ATOM 1397 C C . THR A 1 182 ? -17.031 -16.516 -9.906 1 94.94 182 THR A C 1
ATOM 1399 O O . THR A 1 182 ? -17.438 -16.672 -11.062 1 94.94 182 THR A O 1
ATOM 1402 N N . LEU A 1 183 ? -15.938 -15.914 -9.594 1 95.88 183 LEU A N 1
ATOM 1403 C CA . LEU A 1 183 ? -15.086 -15.344 -10.633 1 95.88 183 LEU A CA 1
ATOM 1404 C C . LEU A 1 183 ? -14.523 -16.438 -11.531 1 95.88 183 LEU A C 1
ATOM 1406 O O . LEU A 1 183 ? -14.453 -16.281 -12.75 1 95.88 183 LEU A O 1
ATOM 1410 N N . ARG A 1 184 ? -14.164 -17.516 -10.984 1 95.12 184 ARG A N 1
ATOM 1411 C CA . ARG A 1 184 ? -13.695 -18.672 -11.75 1 95.12 184 ARG A CA 1
ATOM 1412 C C . ARG A 1 184 ? -14.805 -19.234 -12.633 1 95.12 184 ARG A C 1
ATOM 1414 O O . ARG A 1 184 ? -14.594 -19.484 -13.82 1 95.12 184 ARG A O 1
ATOM 1421 N N . GLU A 1 185 ? -15.961 -19.359 -12.125 1 94.56 185 GLU A N 1
ATOM 1422 C CA . GLU A 1 185 ? -17.078 -19.984 -12.828 1 94.56 185 GLU A CA 1
ATOM 1423 C C . GLU A 1 185 ? -17.594 -19.078 -13.953 1 94.56 185 GLU A C 1
ATOM 1425 O O . GLU A 1 185 ? -17.828 -19.562 -15.07 1 94.56 185 GLU A O 1
ATOM 1430 N N . ASN A 1 186 ? -17.672 -17.828 -13.672 1 93 186 ASN A N 1
ATOM 1431 C CA . ASN A 1 186 ? -18.344 -16.922 -14.602 1 93 186 ASN A CA 1
ATOM 1432 C C . ASN A 1 186 ? -17.359 -16.297 -15.586 1 93 186 ASN A C 1
ATOM 1434 O O . ASN A 1 186 ? -17.719 -15.984 -16.719 1 93 186 ASN A O 1
ATOM 1438 N N . PHE A 1 187 ? -16.078 -16.188 -15.125 1 92.38 187 PHE A N 1
ATOM 1439 C CA . PHE A 1 187 ? -15.148 -15.438 -15.961 1 92.38 187 PHE A CA 1
ATOM 1440 C C . PHE A 1 187 ? -13.93 -16.281 -16.312 1 92.38 187 PHE A C 1
ATOM 1442 O O . PHE A 1 187 ? -13.047 -15.836 -17.047 1 92.38 187 PHE A O 1
ATOM 1449 N N . GLY A 1 188 ? -13.867 -17.422 -15.781 1 95.44 188 GLY A N 1
ATOM 1450 C CA . GLY A 1 188 ? -12.766 -18.328 -16.094 1 95.44 188 GLY A CA 1
ATOM 1451 C C . GLY A 1 188 ? -11.461 -17.906 -15.445 1 95.44 188 GLY A C 1
ATOM 1452 O O . GLY A 1 188 ? -10.383 -18.219 -15.953 1 95.44 188 GLY A O 1
ATOM 1453 N N . GLN A 1 189 ? -11.531 -17.203 -14.391 1 96.06 189 GLN A N 1
ATOM 1454 C CA . GLN A 1 189 ? -10.344 -16.703 -13.719 1 96.06 189 GLN A CA 1
ATOM 1455 C C . GLN A 1 189 ? -9.578 -17.828 -13.031 1 96.06 189 GLN A C 1
ATOM 1457 O O . GLN A 1 189 ? -10.188 -18.703 -12.406 1 96.06 189 GLN A O 1
ATOM 1462 N N . THR A 1 190 ? -8.305 -17.859 -13.18 1 97.75 190 THR A N 1
ATOM 1463 C CA . THR A 1 190 ? -7.441 -18.844 -12.523 1 97.75 190 THR A CA 1
ATOM 1464 C C . THR A 1 190 ? -6.883 -18.281 -11.219 1 97.75 190 THR A C 1
ATOM 1466 O O . THR A 1 190 ? -6.426 -17.125 -11.172 1 97.75 190 THR A O 1
ATOM 1469 N N . PHE A 1 191 ? -6.918 -19.109 -10.109 1 97.75 191 PHE A N 1
ATOM 1470 C CA . PHE A 1 191 ? -6.441 -18.656 -8.805 1 97.75 191 PHE A CA 1
ATOM 1471 C C . PHE A 1 191 ? -5.445 -19.641 -8.219 1 97.75 191 PHE A C 1
ATOM 1473 O O . PHE A 1 191 ? -5.633 -20.859 -8.328 1 97.75 191 PHE A O 1
ATOM 1480 N N . VAL A 1 192 ? -4.402 -19.156 -7.641 1 98.06 192 VAL A N 1
ATOM 1481 C CA . VAL A 1 192 ? -3.539 -19.906 -6.73 1 98.06 192 VAL A CA 1
ATOM 1482 C C . VAL A 1 192 ? -3.541 -19.234 -5.355 1 98.06 192 VAL A C 1
ATOM 1484 O O . VAL A 1 192 ? -3.117 -18.094 -5.215 1 98.06 192 VAL A O 1
ATOM 1487 N N . ILE A 1 193 ? -3.947 -20 -4.32 1 97.69 193 ILE A N 1
ATOM 1488 C CA . ILE A 1 193 ? -4.203 -19.391 -3.02 1 97.69 193 ILE A CA 1
ATOM 1489 C C . ILE A 1 193 ? -3.434 -20.141 -1.936 1 97.69 193 ILE A C 1
ATOM 1491 O O . ILE A 1 193 ? -3.564 -21.359 -1.804 1 97.69 193 ILE A O 1
ATOM 1495 N N . VAL A 1 194 ? -2.602 -19.391 -1.274 1 96.94 194 VAL A N 1
ATOM 1496 C CA . VAL A 1 194 ? -2.008 -19.922 -0.054 1 96.94 194 VAL A CA 1
ATOM 1497 C C . VAL A 1 194 ? -2.904 -19.609 1.141 1 96.94 194 VAL A C 1
ATOM 1499 O O . VAL A 1 194 ? -3.311 -18.453 1.33 1 96.94 194 VAL A O 1
ATOM 1502 N N . THR A 1 195 ? -3.203 -20.656 1.948 1 95.31 195 THR A N 1
ATOM 1503 C CA . THR A 1 195 ? -4.109 -20.375 3.057 1 95.31 195 THR A CA 1
ATOM 1504 C C . THR A 1 195 ? -3.957 -21.438 4.152 1 95.31 195 THR A C 1
ATOM 1506 O O . THR A 1 195 ? -3.564 -22.562 3.879 1 95.31 195 THR A O 1
ATOM 1509 N N . HIS A 1 196 ? -4.293 -20.984 5.266 1 91.38 196 HIS A N 1
ATOM 1510 C CA . HIS A 1 196 ? -4.438 -21.906 6.387 1 91.38 196 HIS A CA 1
ATOM 1511 C C . HIS A 1 196 ? -5.902 -22.234 6.645 1 91.38 196 HIS A C 1
ATOM 1513 O O . HIS A 1 196 ? -6.219 -23.047 7.52 1 91.38 196 HIS A O 1
ATOM 1519 N N . ASN A 1 197 ? -6.695 -21.656 5.93 1 89.38 197 ASN A N 1
ATOM 1520 C CA . ASN A 1 197 ? -8.133 -21.875 6.07 1 89.38 197 ASN A CA 1
ATOM 1521 C C . ASN A 1 197 ? -8.57 -23.156 5.367 1 89.38 197 ASN A C 1
ATOM 1523 O O . ASN A 1 197 ? -8.648 -23.203 4.137 1 89.38 197 ASN A O 1
ATOM 1527 N N . GLN A 1 198 ? -9.031 -24.078 6.121 1 88.62 198 GLN A N 1
ATOM 1528 C CA . GLN A 1 198 ? -9.359 -25.391 5.582 1 88.62 198 GLN A CA 1
ATOM 1529 C C . GLN A 1 198 ? -10.641 -25.328 4.754 1 88.62 198 GLN A C 1
ATOM 1531 O O . GLN A 1 198 ? -10.789 -26.078 3.779 1 88.62 198 GLN A O 1
ATOM 1536 N N . ASP A 1 199 ? -11.508 -24.516 5.156 1 88.94 199 ASP A N 1
ATOM 1537 C CA . ASP A 1 199 ? -12.75 -24.391 4.402 1 88.94 199 ASP A CA 1
ATOM 1538 C C . ASP A 1 199 ? -12.492 -23.906 2.979 1 88.94 199 ASP A C 1
ATOM 1540 O O . ASP A 1 199 ? -13.023 -24.469 2.018 1 88.94 199 ASP A O 1
ATOM 1544 N N . LEU A 1 200 ? -11.742 -22.859 2.934 1 90 200 LEU A N 1
ATOM 1545 C CA . LEU A 1 200 ? -11.344 -22.375 1.617 1 90 200 LEU A CA 1
ATOM 1546 C C . LEU A 1 200 ? -10.602 -23.453 0.835 1 90 200 LEU A C 1
ATOM 1548 O O . LEU A 1 200 ? -10.859 -23.656 -0.355 1 90 200 LEU A O 1
ATOM 1552 N N . ALA A 1 201 ? -9.719 -24.156 1.441 1 93.12 201 ALA A N 1
ATOM 1553 C CA . ALA A 1 201 ? -8.938 -25.203 0.79 1 93.12 201 ALA A CA 1
ATOM 1554 C C . ALA A 1 201 ? -9.844 -26.312 0.249 1 93.12 201 ALA A C 1
ATOM 1556 O O . ALA A 1 201 ? -9.656 -26.797 -0.871 1 93.12 201 ALA A O 1
ATOM 1557 N N . LYS A 1 202 ? -10.844 -26.609 0.958 1 91 202 LYS A N 1
ATOM 1558 C CA . LYS A 1 202 ? -11.758 -27.688 0.571 1 91 202 LYS A CA 1
ATOM 1559 C C . LYS A 1 202 ? -12.641 -27.25 -0.604 1 91 202 LYS A C 1
ATOM 1561 O O . LYS A 1 202 ? -13.086 -28.094 -1.388 1 91 202 LYS A O 1
ATOM 1566 N N . MET A 1 203 ? -12.836 -26 -0.706 1 92.06 203 MET A N 1
ATOM 1567 C CA . MET A 1 203 ? -13.68 -25.469 -1.769 1 92.06 203 MET A CA 1
ATOM 1568 C C . MET A 1 203 ? -12.922 -25.422 -3.092 1 92.06 203 MET A C 1
ATOM 1570 O O . MET A 1 203 ? -13.539 -25.328 -4.156 1 92.06 203 MET A O 1
ATOM 1574 N N . ALA A 1 204 ? -11.648 -25.406 -2.977 1 95.5 204 ALA A N 1
ATOM 1575 C CA . ALA A 1 204 ? -10.82 -25.281 -4.176 1 95.5 204 ALA A CA 1
ATOM 1576 C C . ALA A 1 204 ? -10.969 -26.5 -5.078 1 95.5 204 ALA A C 1
ATOM 1578 O O . ALA A 1 204 ? -11.383 -27.562 -4.625 1 95.5 204 ALA A O 1
ATOM 1579 N N . ASP A 1 205 ? -10.672 -26.25 -6.348 1 95.88 205 ASP A N 1
ATOM 1580 C CA . ASP A 1 205 ? -10.703 -27.391 -7.27 1 95.88 205 ASP A CA 1
ATOM 1581 C C . ASP A 1 205 ? -9.672 -28.438 -6.883 1 95.88 205 ASP A C 1
ATOM 1583 O O . ASP A 1 205 ? -9.93 -29.641 -7.004 1 95.88 205 ASP A O 1
ATOM 1587 N N . ARG A 1 206 ? -8.539 -27.953 -6.527 1 95.81 206 ARG A N 1
ATOM 1588 C CA . ARG A 1 206 ? -7.445 -28.812 -6.082 1 95.81 206 ARG A CA 1
ATOM 1589 C C . ARG A 1 206 ? -6.738 -28.219 -4.875 1 95.81 206 ARG A C 1
ATOM 1591 O O . ARG A 1 206 ? -6.684 -26.984 -4.727 1 95.81 206 ARG A O 1
ATOM 1598 N N . THR A 1 207 ? -6.219 -29.156 -4.055 1 96.5 207 THR A N 1
ATOM 1599 C CA . THR A 1 207 ? -5.43 -28.75 -2.898 1 96.5 207 THR A CA 1
ATOM 1600 C C . THR A 1 207 ? -4.039 -29.359 -2.947 1 96.5 207 THR A C 1
ATOM 1602 O O . THR A 1 207 ? -3.9 -30.578 -3.098 1 96.5 207 THR A O 1
ATOM 1605 N N . LEU A 1 208 ? -3.051 -28.516 -2.885 1 96.25 208 LEU A N 1
ATOM 1606 C CA . LEU A 1 208 ? -1.664 -28.953 -2.773 1 96.25 208 LEU A CA 1
ATOM 1607 C C . LEU A 1 208 ? -1.167 -28.828 -1.337 1 96.25 208 LEU A C 1
ATOM 1609 O O . LEU A 1 208 ? -1.209 -27.734 -0.756 1 96.25 208 LEU A O 1
ATOM 1613 N N . THR A 1 209 ? -0.688 -29.891 -0.755 1 96.12 209 THR A N 1
ATOM 1614 C CA . THR A 1 209 ? -0.169 -29.875 0.608 1 96.12 209 THR A CA 1
ATOM 1615 C C . THR A 1 209 ? 1.356 -29.844 0.607 1 96.12 209 THR A C 1
ATOM 1617 O O . THR A 1 209 ? 1.998 -30.734 0.042 1 96.12 209 THR A O 1
ATOM 1620 N N . MET A 1 210 ? 1.817 -28.828 1.271 1 95.88 210 MET A N 1
ATOM 1621 C CA . MET A 1 210 ? 3.268 -28.672 1.346 1 95.88 210 MET A CA 1
ATOM 1622 C C . MET A 1 210 ? 3.783 -29.062 2.727 1 95.88 210 MET A C 1
ATOM 1624 O O . MET A 1 210 ? 3.135 -28.797 3.736 1 95.88 210 MET A O 1
ATOM 1628 N N . GLN A 1 211 ? 4.98 -29.672 2.65 1 94.62 211 GLN A N 1
ATOM 1629 C CA . GLN A 1 211 ? 5.695 -30.031 3.871 1 94.62 211 GLN A CA 1
ATOM 1630 C C . GLN A 1 211 ? 7.203 -29.938 3.676 1 94.62 211 GLN A C 1
ATOM 1632 O O . GLN A 1 211 ? 7.754 -30.5 2.727 1 94.62 211 GLN A O 1
ATOM 1637 N N . ASP A 1 212 ? 7.855 -29.219 4.508 1 92.94 212 ASP A N 1
ATOM 1638 C CA . ASP A 1 212 ? 9.312 -29.109 4.566 1 92.94 212 ASP A CA 1
ATOM 1639 C C . ASP A 1 212 ? 9.891 -28.781 3.193 1 92.94 212 ASP A C 1
ATOM 1641 O O . ASP A 1 212 ? 10.852 -29.406 2.75 1 92.94 212 ASP A O 1
ATOM 1645 N N . GLY A 1 213 ? 9.203 -27.906 2.496 1 94.81 213 GLY A N 1
ATOM 1646 C CA . GLY A 1 213 ? 9.766 -27.359 1.269 1 94.81 213 GLY A CA 1
ATOM 1647 C C . GLY A 1 213 ? 9.461 -28.203 0.047 1 94.81 213 GLY A C 1
ATOM 1648 O O . GLY A 1 213 ? 10.055 -28.016 -1.014 1 94.81 213 GLY A O 1
ATOM 1649 N N . THR A 1 214 ? 8.539 -29.172 0.219 1 93.69 214 THR A N 1
ATOM 1650 C CA . THR A 1 214 ? 8.117 -30.031 -0.891 1 93.69 214 THR A CA 1
ATOM 1651 C C . THR A 1 214 ? 6.602 -30.156 -0.924 1 93.69 214 THR A C 1
ATOM 1653 O O . THR A 1 214 ? 5.918 -29.797 0.036 1 93.69 214 THR A O 1
ATOM 1656 N N . ILE A 1 215 ? 6.145 -30.562 -2.045 1 92.12 215 ILE A N 1
ATOM 1657 C CA . ILE A 1 215 ? 4.723 -30.891 -2.141 1 92.12 215 ILE A CA 1
ATOM 1658 C C . ILE A 1 215 ? 4.5 -32.344 -1.751 1 92.12 215 ILE A C 1
ATOM 1660 O O . ILE A 1 215 ? 5.031 -33.25 -2.393 1 92.12 215 ILE A O 1
ATOM 1664 N N . LEU A 1 216 ? 3.73 -32.562 -0.781 1 87.56 216 LEU A N 1
ATOM 1665 C CA . LEU A 1 216 ? 3.482 -33.906 -0.232 1 87.56 216 LEU A CA 1
ATOM 1666 C C . LEU A 1 216 ? 2.328 -34.562 -0.959 1 87.56 216 LEU A C 1
ATOM 1668 O O . LEU A 1 216 ? 2.367 -35.781 -1.2 1 87.56 216 LEU A O 1
ATOM 1672 N N . SER A 1 217 ? 1.31 -33.75 -1.269 1 85.31 217 SER A N 1
ATOM 1673 C CA . SER A 1 217 ? 0.136 -34.344 -1.9 1 85.31 217 SER A CA 1
ATOM 1674 C C . SER A 1 217 ? -0.608 -33.344 -2.754 1 85.31 217 SER A C 1
ATOM 1676 O O . SER A 1 217 ? -0.424 -32.125 -2.592 1 85.31 217 SER A O 1
ATOM 1678 N N . MET A 1 218 ? -1.273 -33.906 -3.68 1 85.25 218 MET A N 1
ATOM 1679 C CA . MET A 1 218 ? -2.166 -33.156 -4.555 1 85.25 218 MET A CA 1
ATOM 1680 C C . MET A 1 218 ? -3.537 -33.812 -4.637 1 85.25 218 MET A C 1
ATOM 1682 O O . MET A 1 218 ? -3.654 -34.969 -5.117 1 85.25 218 MET A O 1
ATOM 1686 N N . ASP A 1 219 ? -4.484 -33.125 -4.051 1 86.44 219 ASP A N 1
ATOM 1687 C CA . ASP A 1 219 ? -5.809 -33.75 -3.986 1 86.44 219 ASP A CA 1
ATOM 1688 C C . ASP A 1 219 ? -6.82 -32.938 -4.809 1 86.44 219 ASP A C 1
ATOM 1690 O O . ASP A 1 219 ? -6.805 -31.719 -4.789 1 86.44 219 ASP A O 1
ATOM 1694 N N . ARG A 1 220 ? -7.598 -33.719 -5.59 1 87.69 220 ARG A N 1
ATOM 1695 C CA . ARG A 1 220 ? -8.727 -33.094 -6.266 1 87.69 220 ARG A CA 1
ATOM 1696 C C . ARG A 1 220 ? -9.953 -33.031 -5.359 1 87.69 220 ARG A C 1
ATOM 1698 O O . ARG A 1 220 ? -10.32 -34.062 -4.754 1 87.69 220 ARG A O 1
ATOM 1705 N N . ASN A 1 221 ? -10.344 -31.797 -5.188 1 81.75 221 ASN A N 1
ATOM 1706 C CA . ASN A 1 221 ? -11.531 -31.656 -4.34 1 81.75 221 ASN A CA 1
ATOM 1707 C C . ASN A 1 221 ? -12.812 -31.891 -5.129 1 81.75 221 ASN A C 1
ATOM 1709 O O . ASN A 1 221 ? -12.953 -31.422 -6.254 1 81.75 221 ASN A O 1
ATOM 1713 N N . ILE A 1 222 ? -13.539 -33 -4.773 1 69.81 222 ILE A N 1
ATOM 1714 C CA . ILE A 1 222 ? -14.789 -33.344 -5.445 1 69.81 222 ILE A CA 1
ATOM 1715 C C . ILE A 1 222 ? -15.93 -32.5 -4.875 1 69.81 222 ILE A C 1
ATOM 1717 O O . ILE A 1 222 ? -16.125 -32.438 -3.66 1 69.81 222 ILE A O 1
ATOM 1721 N N . LYS A 1 223 ? -16.344 -31.578 -5.633 1 60.62 223 LYS A N 1
ATOM 1722 C CA . LYS A 1 223 ? -17.5 -30.797 -5.215 1 60.62 223 LYS A CA 1
ATOM 1723 C C . LYS A 1 223 ? -18.719 -31.688 -4.98 1 60.62 223 LYS A C 1
ATOM 1725 O O . LYS A 1 223 ? -19.078 -32.5 -5.844 1 60.62 223 LYS A O 1
ATOM 1730 N N . SER A 1 224 ? -18.891 -32.094 -3.701 1 42.09 224 SER A N 1
ATOM 1731 C CA . SER A 1 224 ? -20.109 -32.844 -3.498 1 42.09 224 SER A CA 1
ATOM 1732 C C . SER A 1 224 ? -21.297 -32.156 -4.176 1 42.09 224 SER A C 1
ATOM 1734 O O . SER A 1 224 ? -21.562 -30.984 -3.941 1 42.09 224 SER A O 1
ATOM 1736 N N . GLN A 1 225 ? -21.656 -32.531 -5.371 1 35.94 225 G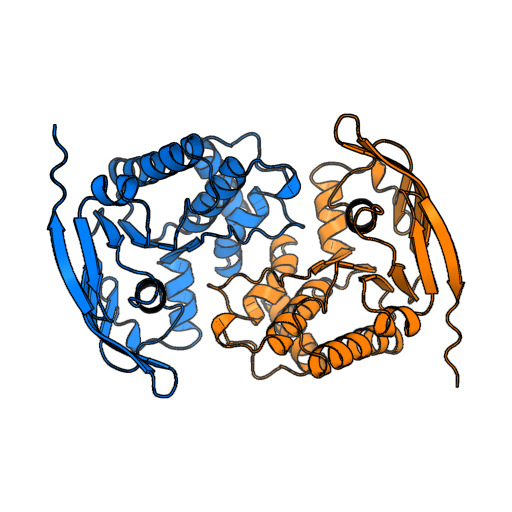LN A N 1
ATOM 1737 C CA . GLN A 1 225 ? -22.969 -32.125 -5.852 1 35.94 225 GLN A CA 1
ATOM 1738 C C . GLN A 1 225 ? -24.031 -32.312 -4.762 1 35.94 225 GLN A C 1
ATOM 1740 O O . GLN A 1 225 ? -24.016 -33.281 -4.035 1 35.94 225 GLN A O 1
ATOM 1745 N N . MET B 1 1 ? 1.189 28.453 6.613 1 93 1 MET B N 1
ATOM 1746 C CA . MET B 1 1 ? 1.048 27.344 5.68 1 93 1 MET B CA 1
ATOM 1747 C C . MET B 1 1 ? -0.18 26.5 6.016 1 93 1 MET B C 1
ATOM 1749 O O . MET B 1 1 ? -1.02 26.25 5.152 1 93 1 MET B O 1
ATOM 1753 N N . LEU B 1 2 ? -0.409 26.031 7.242 1 96.44 2 LEU B N 1
ATOM 1754 C CA . LEU B 1 2 ? -1.546 25.25 7.715 1 96.44 2 LEU B CA 1
ATOM 1755 C C . LEU B 1 2 ? -2.104 25.828 9.008 1 96.44 2 LEU B C 1
ATOM 1757 O O . LEU B 1 2 ? -1.343 26.203 9.906 1 96.44 2 LEU B O 1
ATOM 1761 N N . LYS B 1 3 ? -3.424 26.062 9.039 1 96.75 3 LYS B N 1
ATOM 1762 C CA . LYS B 1 3 ? -4.102 26.562 10.227 1 96.75 3 LYS B CA 1
ATOM 1763 C C . LYS B 1 3 ? -5.332 25.719 10.555 1 96.75 3 LYS B C 1
ATOM 1765 O O . LYS B 1 3 ? -6.211 25.547 9.703 1 96.75 3 LYS B O 1
ATOM 1770 N N . ALA B 1 4 ? -5.348 25.172 11.711 1 96.75 4 ALA B N 1
ATOM 1771 C CA . ALA B 1 4 ? -6.492 24.438 12.227 1 96.75 4 ALA B CA 1
ATOM 1772 C C . ALA B 1 4 ? -7.102 25.141 13.438 1 96.75 4 ALA B C 1
ATOM 1774 O O . ALA B 1 4 ? -6.383 25.531 14.359 1 96.75 4 ALA B O 1
ATOM 1775 N N . ILE B 1 5 ? -8.375 25.312 13.406 1 96.56 5 ILE B N 1
ATOM 1776 C CA . ILE B 1 5 ? -9.039 26.094 14.438 1 96.56 5 ILE B CA 1
ATOM 1777 C C . ILE B 1 5 ? -10.156 25.266 15.078 1 96.56 5 ILE B C 1
ATOM 1779 O O . ILE B 1 5 ? -11.125 24.906 14.414 1 96.56 5 ILE B O 1
ATOM 1783 N N . GLY B 1 6 ? -10.008 25 16.344 1 97 6 GLY B N 1
ATOM 1784 C CA . GLY B 1 6 ? -11.055 24.375 17.125 1 97 6 GLY B CA 1
ATOM 1785 C C . GLY B 1 6 ? -11.43 22.984 16.625 1 97 6 GLY B C 1
ATOM 1786 O O . GLY B 1 6 ? -12.609 22.672 16.5 1 97 6 GLY B O 1
ATOM 1787 N N . ILE B 1 7 ? -10.477 22.172 16.359 1 97.44 7 ILE B N 1
ATOM 1788 C CA . ILE B 1 7 ? -10.734 20.875 15.773 1 97.44 7 ILE B CA 1
ATOM 1789 C C . ILE B 1 7 ? -11.32 19.938 16.828 1 97.44 7 ILE B C 1
ATOM 1791 O O . ILE B 1 7 ? -10.711 19.719 17.875 1 97.44 7 ILE B O 1
ATOM 1795 N N . GLN B 1 8 ? -12.445 19.453 16.547 1 97.94 8 GLN B N 1
ATOM 1796 C CA . GLN B 1 8 ? -13.086 18.438 17.406 1 97.94 8 GLN B CA 1
ATOM 1797 C C . GLN B 1 8 ? -13.383 17.172 16.609 1 97.94 8 GLN B C 1
ATOM 1799 O O . GLN B 1 8 ? -13.742 17.234 15.438 1 97.94 8 GLN B O 1
ATOM 1804 N N . LYS B 1 9 ? -13.211 16.031 17.219 1 97.38 9 LYS B N 1
ATOM 1805 C CA . LYS B 1 9 ? -13.492 14.734 16.594 1 97.38 9 LYS B CA 1
ATOM 1806 C C . LYS B 1 9 ? -14.062 13.75 17.609 1 97.38 9 LYS B C 1
ATOM 1808 O O . LYS B 1 9 ? -13.555 13.633 18.734 1 97.38 9 LYS B O 1
ATOM 1813 N N . TYR B 1 10 ? -15.086 13.125 17.188 1 96.38 10 TYR B N 1
ATOM 1814 C CA . TYR B 1 10 ? -15.734 12.086 17.969 1 96.38 10 TYR B CA 1
ATOM 1815 C C . TYR B 1 10 ? -15.734 10.758 17.234 1 96.38 10 TYR B C 1
ATOM 1817 O O . TYR B 1 10 ? -15.93 10.711 16.016 1 96.38 10 TYR B O 1
ATOM 1825 N N . TYR B 1 11 ? -15.492 9.688 17.875 1 92.44 11 TYR B N 1
ATOM 1826 C CA . TYR B 1 11 ? -15.773 8.336 17.406 1 92.44 11 TYR B CA 1
ATOM 1827 C C . TYR B 1 11 ? -16.797 7.652 18.312 1 92.44 11 TYR B C 1
ATOM 1829 O O . TYR B 1 11 ? -16.469 7.211 19.406 1 92.44 11 TYR B O 1
ATOM 1837 N N . GLY B 1 12 ? -18.016 7.539 17.766 1 92.38 12 GLY B N 1
ATOM 1838 C CA . GLY B 1 12 ? -19.094 7.184 18.688 1 92.38 12 GLY B CA 1
ATOM 1839 C C . GLY B 1 12 ? -19.25 8.172 19.828 1 92.38 12 GLY B C 1
ATOM 1840 O O . GLY B 1 12 ? -19.406 9.375 19.594 1 92.38 12 GLY B O 1
ATOM 1841 N N . ASP B 1 13 ? -19.094 7.633 20.984 1 92.56 13 ASP B N 1
ATOM 1842 C CA . ASP B 1 13 ? -19.25 8.477 22.156 1 92.56 13 ASP B CA 1
ATOM 1843 C C . ASP B 1 13 ? -17.906 8.984 22.672 1 92.56 13 ASP B C 1
ATOM 1845 O O . ASP B 1 13 ? -17.859 9.773 23.609 1 92.56 13 ASP B O 1
ATOM 1849 N N . LEU B 1 14 ? -16.891 8.633 22.078 1 93.94 14 LEU B N 1
ATOM 1850 C CA . LEU B 1 14 ? -15.547 9 22.531 1 93.94 14 LEU B CA 1
ATOM 1851 C C . LEU B 1 14 ? -15.109 10.32 21.906 1 93.94 14 LEU B C 1
ATOM 1853 O O . LEU B 1 14 ? -15.016 10.438 20.672 1 93.94 14 LEU B O 1
ATOM 1857 N N . HIS B 1 15 ? -14.945 11.297 22.734 1 96.56 15 HIS B N 1
ATOM 1858 C CA . HIS B 1 15 ? -14.461 12.602 22.297 1 96.56 15 HIS B CA 1
ATOM 1859 C C . HIS B 1 15 ? -12.938 12.625 22.219 1 96.56 15 HIS B C 1
ATOM 1861 O O . HIS B 1 15 ? -12.266 12.852 23.219 1 96.56 15 HIS B O 1
ATOM 1867 N N . VAL B 1 16 ? -12.352 12.508 21.047 1 96.56 16 VAL B N 1
ATOM 1868 C CA . VAL B 1 16 ? -10.93 12.242 20.859 1 96.56 16 VAL B CA 1
ATOM 1869 C C . VAL B 1 16 ? -10.172 13.57 20.781 1 96.56 16 VAL B C 1
ATOM 1871 O O . VAL B 1 16 ? -9.133 13.734 21.422 1 96.56 16 VAL B O 1
ATOM 1874 N N . LEU B 1 17 ? -10.648 14.484 19.969 1 97.88 17 LEU B N 1
ATOM 1875 C CA . LEU B 1 17 ? -10.078 15.82 19.875 1 97.88 17 LEU B CA 1
ATOM 1876 C C . LEU B 1 17 ? -11.047 16.859 20.422 1 97.88 17 LEU B C 1
ATOM 1878 O O . LEU B 1 17 ? -12.203 16.938 19.984 1 97.88 17 LEU B O 1
ATOM 1882 N N . LYS B 1 18 ? -10.609 17.734 21.297 1 97.38 18 LYS B N 1
ATOM 1883 C CA . LYS B 1 18 ? -11.492 18.562 22.109 1 97.38 18 LYS B CA 1
ATOM 1884 C C . LYS B 1 18 ? -11.227 20.047 21.859 1 97.38 18 LYS B C 1
ATOM 1886 O O . LYS B 1 18 ? -11.078 20.828 22.797 1 97.38 18 LYS B O 1
ATOM 1891 N N . GLY B 1 19 ? -11.172 20.391 20.625 1 96.5 19 GLY B N 1
ATOM 1892 C CA . GLY B 1 19 ? -10.984 21.781 20.266 1 96.5 19 GLY B CA 1
ATOM 1893 C C . GLY B 1 19 ? -9.523 22.172 20.109 1 96.5 19 GLY B C 1
ATOM 1894 O O . GLY B 1 19 ? -9.062 23.125 20.734 1 96.5 19 GLY B O 1
ATOM 1895 N N . VAL B 1 20 ? -8.844 21.516 19.172 1 96.62 20 VAL B N 1
ATOM 1896 C CA . VAL B 1 20 ? -7.402 21.672 19.016 1 96.62 20 VAL B CA 1
ATOM 1897 C C . VAL B 1 20 ? -7.102 22.781 18.016 1 96.62 20 VAL B C 1
ATOM 1899 O O . VAL B 1 20 ? -7.707 22.844 16.953 1 96.62 20 VAL B O 1
ATOM 1902 N N . ASP B 1 21 ? -6.238 23.703 18.422 1 96.31 21 ASP B N 1
ATOM 1903 C CA . ASP B 1 21 ? -5.703 24.734 17.531 1 96.31 21 ASP B CA 1
ATOM 1904 C C . ASP B 1 21 ? -4.25 24.438 17.172 1 96.31 21 ASP B C 1
ATOM 1906 O O . ASP B 1 21 ? -3.439 24.125 18.047 1 96.31 21 ASP B O 1
ATOM 1910 N N . VAL B 1 22 ? -4.016 24.516 15.883 1 95.56 22 VAL B N 1
ATOM 1911 C CA . VAL B 1 22 ? -2.65 24.281 15.43 1 95.56 22 VAL B CA 1
ATOM 1912 C C . VAL B 1 22 ? -2.316 25.234 14.289 1 95.56 22 VAL B C 1
ATOM 1914 O O . VAL B 1 22 ? -3.152 25.484 13.414 1 95.56 22 VAL B O 1
ATOM 1917 N N . GLU B 1 23 ? -1.131 25.734 14.352 1 95.62 23 GLU B N 1
ATOM 1918 C CA . GLU B 1 23 ? -0.6 26.531 13.25 1 95.62 23 GLU B CA 1
ATOM 1919 C C . GLU B 1 23 ? 0.784 26.047 12.828 1 95.62 23 GLU B C 1
ATOM 1921 O O . GLU B 1 23 ? 1.668 25.875 13.672 1 95.62 23 GLU B O 1
ATOM 1926 N N . ILE B 1 24 ? 0.91 25.734 11.578 1 96.44 24 ILE B N 1
ATOM 1927 C CA . ILE B 1 24 ? 2.184 25.328 11 1 96.44 24 ILE B CA 1
ATOM 1928 C C . ILE B 1 24 ? 2.637 26.328 9.953 1 96.44 24 ILE B C 1
ATOM 1930 O O . ILE B 1 24 ? 1.873 26.688 9.055 1 96.44 24 ILE B O 1
ATOM 1934 N N . PHE B 1 25 ? 3.9 26.75 10 1 96 25 PHE B N 1
ATOM 1935 C CA . PHE B 1 25 ? 4.441 27.75 9.07 1 96 25 PHE B CA 1
ATOM 1936 C C . PHE B 1 25 ? 5.191 27.062 7.934 1 96 25 PHE B C 1
ATOM 1938 O O . PHE B 1 25 ? 5.543 25.891 8.031 1 96 25 PHE B O 1
ATOM 1945 N N . GLU B 1 26 ? 5.387 27.812 6.855 1 96.06 26 GLU B N 1
ATOM 1946 C CA . GLU B 1 26 ? 6.148 27.312 5.719 1 96.06 26 GLU B CA 1
ATOM 1947 C C . GLU B 1 26 ? 7.598 27.031 6.105 1 96.06 26 GLU B C 1
ATOM 1949 O O . GLU B 1 26 ? 8.195 27.781 6.871 1 96.06 26 GLU B O 1
ATOM 1954 N N . ASN B 1 27 ? 8.117 25.922 5.496 1 95.88 27 ASN B N 1
ATOM 1955 C CA . ASN B 1 27 ? 9.516 25.547 5.68 1 95.88 27 ASN B CA 1
ATOM 1956 C C . ASN B 1 27 ? 9.828 25.234 7.137 1 95.88 27 ASN B C 1
ATOM 1958 O O . ASN B 1 27 ? 10.891 25.594 7.645 1 95.88 27 ASN B O 1
ATOM 1962 N N . GLU B 1 28 ? 8.898 24.625 7.746 1 95.94 28 GLU B N 1
ATOM 1963 C CA . GLU B 1 28 ? 9.055 24.234 9.148 1 95.94 28 GLU B CA 1
ATOM 1964 C C . GLU B 1 28 ? 8.883 22.734 9.328 1 95.94 28 GLU B C 1
ATOM 1966 O O . GLU B 1 28 ? 8.078 22.109 8.641 1 95.94 28 GLU B O 1
ATOM 1971 N N . VAL B 1 29 ? 9.672 22.203 10.273 1 96.88 29 VAL B N 1
ATOM 1972 C CA . VAL B 1 29 ? 9.461 20.828 10.742 1 96.88 29 VAL B CA 1
ATOM 1973 C C . VAL B 1 29 ? 8.852 20.859 12.141 1 96.88 29 VAL B C 1
ATOM 1975 O O . VAL B 1 29 ? 9.484 21.328 13.086 1 96.88 29 VAL B O 1
ATOM 1978 N N . VAL B 1 30 ? 7.641 20.375 12.234 1 97.44 30 VAL B N 1
ATOM 1979 C CA . VAL B 1 30 ? 6.941 20.359 13.516 1 97.44 30 VAL B CA 1
ATOM 1980 C C . VAL B 1 30 ? 6.688 18.906 13.945 1 97.44 30 VAL B C 1
ATOM 1982 O O . VAL B 1 30 ? 6.234 18.094 13.141 1 97.44 30 VAL B O 1
ATOM 1985 N N . SER B 1 31 ? 6.992 18.594 15.188 1 97.31 31 SER B N 1
ATOM 1986 C CA . SER B 1 31 ? 6.688 17.281 15.742 1 97.31 31 SER B CA 1
ATOM 1987 C C . SER B 1 31 ? 5.508 17.344 16.703 1 97.31 31 SER B C 1
ATOM 1989 O O . SER B 1 31 ? 5.363 18.328 17.453 1 97.31 31 SER B O 1
ATOM 1991 N N . ILE B 1 32 ? 4.703 16.391 16.625 1 96.94 32 ILE B N 1
ATOM 1992 C CA . ILE B 1 32 ? 3.619 16.203 17.578 1 96.94 32 ILE B CA 1
ATOM 1993 C C . ILE B 1 32 ? 3.91 14.977 18.453 1 96.94 32 ILE B C 1
ATOM 1995 O O . ILE B 1 32 ? 4.086 13.867 17.938 1 96.94 32 ILE B O 1
ATOM 1999 N N . VAL B 1 33 ? 3.959 15.188 19.75 1 96.5 33 VAL B N 1
ATOM 2000 C CA . VAL B 1 33 ? 4.27 14.109 20.688 1 96.5 33 VAL B CA 1
ATOM 2001 C C . VAL B 1 33 ? 3.178 14.016 21.75 1 96.5 33 VAL B C 1
ATOM 2003 O O . VAL B 1 33 ? 2.35 14.922 21.875 1 96.5 33 VAL B O 1
ATOM 2006 N N . GLY B 1 34 ? 3.189 12.906 22.438 1 93.88 34 GLY B N 1
ATOM 2007 C CA . GLY B 1 34 ? 2.197 12.648 23.469 1 93.88 34 GLY B CA 1
ATOM 2008 C C . GLY B 1 34 ? 2.008 11.172 23.75 1 93.88 34 GLY B C 1
ATOM 2009 O O . GLY B 1 34 ? 2.541 10.32 23.031 1 93.88 34 GLY B O 1
ATOM 2010 N N . ALA B 1 35 ? 1.232 10.922 24.766 1 91.62 35 ALA B N 1
ATOM 2011 C CA . ALA B 1 35 ? 0.993 9.531 25.172 1 91.62 35 ALA B CA 1
ATOM 2012 C C . ALA B 1 35 ? 0.144 8.805 24.125 1 91.62 35 ALA B C 1
ATOM 2014 O O . ALA B 1 35 ? -0.459 9.43 23.25 1 91.62 35 ALA B O 1
ATOM 2015 N N . SER B 1 36 ? 0.214 7.473 24.172 1 90.44 36 SER B N 1
ATOM 2016 C CA . SER B 1 36 ? -0.674 6.676 23.328 1 90.44 36 SER B CA 1
ATOM 2017 C C . SER B 1 36 ? -2.137 7.027 23.578 1 90.44 36 SER B C 1
ATOM 2019 O O . SER B 1 36 ? -2.551 7.195 24.734 1 90.44 36 SER B O 1
ATOM 2021 N N . GLY B 1 37 ? -2.85 7.238 22.562 1 90 37 GLY B N 1
ATOM 2022 C CA . GLY B 1 37 ? -4.266 7.539 22.703 1 90 37 GLY B CA 1
ATOM 2023 C C . GLY B 1 37 ? -4.547 9.023 22.875 1 90 37 GLY B C 1
ATOM 2024 O O . GLY B 1 37 ? -5.703 9.43 23 1 90 37 GLY B O 1
ATOM 2025 N N . ALA B 1 38 ? -3.551 9.805 22.734 1 93.12 38 ALA B N 1
ATOM 2026 C CA . ALA B 1 38 ? -3.719 11.234 22.984 1 93.12 38 ALA B CA 1
ATOM 2027 C C . ALA B 1 38 ? -4.418 11.914 21.812 1 93.12 38 ALA B C 1
ATOM 2029 O O . ALA B 1 38 ? -4.848 13.07 21.922 1 93.12 38 ALA B O 1
ATOM 2030 N N . GLY B 1 39 ? -4.52 11.227 20.672 1 95.25 39 GLY B N 1
ATOM 2031 C CA . GLY B 1 39 ? -5.203 11.773 19.5 1 95.25 39 GLY B CA 1
ATOM 2032 C C . GLY B 1 39 ? -4.25 12.25 18.422 1 95.25 39 GLY B C 1
ATOM 2033 O O . GLY B 1 39 ? -4.656 12.945 17.484 1 95.25 39 GLY B O 1
ATOM 2034 N N . LYS B 1 40 ? -3.002 11.938 18.5 1 96.12 40 LYS B N 1
ATOM 2035 C CA . LYS B 1 40 ? -1.964 12.43 17.609 1 96.12 40 LYS B CA 1
ATOM 2036 C C . LYS B 1 40 ? -2.256 12.023 16.156 1 96.12 40 LYS B C 1
ATOM 2038 O O . LYS B 1 40 ? -2.287 12.867 15.266 1 96.12 40 LYS B O 1
ATOM 2043 N N . SER B 1 41 ? -2.457 10.703 15.977 1 95.31 41 SER B N 1
ATOM 2044 C CA . SER B 1 41 ? -2.715 10.203 14.633 1 95.31 41 SER B CA 1
ATOM 2045 C C . SER B 1 41 ? -4.027 10.75 14.086 1 95.31 41 SER B C 1
ATOM 2047 O O . SER B 1 41 ? -4.121 11.086 12.898 1 95.31 41 SER B O 1
ATOM 2049 N N . THR B 1 42 ? -5.055 10.82 14.906 1 96 42 THR B N 1
ATOM 2050 C CA . THR B 1 42 ? -6.332 11.398 14.5 1 96 42 THR B CA 1
ATOM 2051 C C . THR B 1 42 ? -6.145 12.836 14.016 1 96 42 THR B C 1
ATOM 2053 O O . THR B 1 42 ? -6.637 13.211 12.953 1 96 42 THR B O 1
ATOM 2056 N N . LEU B 1 43 ? -5.414 13.602 14.82 1 97.12 43 LEU B N 1
ATOM 2057 C CA . LEU B 1 43 ? -5.152 14.984 14.438 1 97.12 43 LEU B CA 1
ATOM 2058 C C . LEU B 1 43 ? -4.391 15.047 13.117 1 97.12 43 LEU B C 1
ATOM 2060 O O . LEU B 1 43 ? -4.773 15.789 12.211 1 97.12 43 LEU B O 1
ATOM 2064 N N . LEU B 1 44 ? -3.346 14.281 13.016 1 97.5 44 LEU B N 1
ATOM 2065 C CA . LEU B 1 44 ? -2.543 14.273 11.797 1 97.5 44 LEU B CA 1
ATOM 2066 C C . LEU B 1 44 ? -3.402 13.938 10.578 1 97.5 44 LEU B C 1
ATOM 2068 O O . LEU B 1 44 ? -3.285 14.578 9.539 1 97.5 44 LEU B O 1
ATOM 2072 N N . HIS B 1 45 ? -4.262 12.992 10.711 1 96.31 45 HIS B N 1
ATOM 2073 C CA . HIS B 1 45 ? -5.105 12.547 9.602 1 96.31 45 HIS B CA 1
ATOM 2074 C C . HIS B 1 45 ? -6.109 13.625 9.219 1 96.31 45 HIS B C 1
ATOM 2076 O O . HIS B 1 45 ? -6.445 13.773 8.039 1 96.31 45 HIS B O 1
ATOM 2082 N N . ILE B 1 46 ? -6.582 14.312 10.172 1 96 46 ILE B N 1
ATOM 2083 C CA . ILE B 1 46 ? -7.508 15.406 9.891 1 96 46 ILE B CA 1
ATOM 2084 C C . ILE B 1 46 ? -6.766 16.547 9.195 1 96 46 ILE B C 1
ATOM 2086 O O . ILE B 1 46 ? -7.234 17.062 8.172 1 96 46 ILE B O 1
ATOM 2090 N N . LEU B 1 47 ? -5.586 16.859 9.703 1 96.62 47 LEU B N 1
ATOM 2091 C CA . LEU B 1 47 ? -4.789 17.922 9.086 1 96.62 47 LEU B CA 1
ATOM 2092 C C . LEU B 1 47 ? -4.402 17.547 7.66 1 96.62 47 LEU B C 1
ATOM 2094 O O . LEU B 1 47 ? -4.387 18.406 6.773 1 96.62 47 LEU B O 1
ATOM 2098 N N . GLY B 1 48 ? -4.141 16.281 7.438 1 95.81 48 GLY B N 1
ATOM 2099 C CA . GLY B 1 48 ? -3.73 15.789 6.129 1 95.81 48 GLY B CA 1
ATOM 2100 C C . GLY B 1 48 ? -4.898 15.406 5.242 1 95.81 48 GLY B C 1
ATOM 2101 O O . GLY B 1 48 ? -4.707 14.883 4.141 1 95.81 48 GLY B O 1
ATOM 2102 N N . THR B 1 49 ? -6.086 15.492 5.73 1 94.31 49 THR B N 1
ATOM 2103 C CA . THR B 1 49 ? -7.328 15.344 4.988 1 94.31 49 THR B CA 1
ATOM 2104 C C . THR B 1 49 ? -7.645 13.867 4.758 1 94.31 49 THR B C 1
ATOM 2106 O O . THR B 1 49 ? -8.43 13.523 3.871 1 94.31 49 THR B O 1
ATOM 2109 N N . LEU B 1 50 ? -7.023 13.023 5.457 1 94 50 LEU B N 1
ATOM 2110 C CA . LEU B 1 50 ? -7.367 11.602 5.41 1 94 50 LEU B CA 1
ATOM 2111 C C . LEU B 1 50 ? -8.633 11.328 6.219 1 94 50 LEU B C 1
ATOM 2113 O O . LEU B 1 50 ? -9.266 10.281 6.047 1 94 50 LEU B O 1
ATOM 2117 N N . ASP B 1 51 ? -8.938 12.195 7.102 1 93.06 51 ASP B N 1
ATOM 2118 C CA . ASP B 1 51 ? -10.156 12.195 7.902 1 93.06 51 ASP B CA 1
ATOM 2119 C C . ASP B 1 51 ? -10.734 13.602 8.016 1 93.06 51 ASP B C 1
ATOM 2121 O O . ASP B 1 51 ? -10.102 14.578 7.602 1 93.06 51 ASP B O 1
ATOM 2125 N N . GLN B 1 52 ? -11.961 13.656 8.508 1 92.44 52 GLN B N 1
ATOM 2126 C CA . GLN B 1 52 ? -12.625 14.945 8.648 1 92.44 52 GLN B CA 1
ATOM 2127 C C . GLN B 1 52 ? -12.969 15.234 10.109 1 92.44 52 GLN B C 1
ATOM 2129 O O . GLN B 1 52 ? -13.398 14.336 10.836 1 92.44 52 GLN B O 1
ATOM 2134 N N . ALA B 1 53 ? -12.766 16.484 10.438 1 95.06 53 ALA B N 1
ATOM 2135 C CA . ALA B 1 53 ? -13.172 16.906 11.773 1 95.06 53 ALA B CA 1
ATOM 2136 C C . ALA B 1 53 ? -14.688 17.016 11.883 1 95.06 53 ALA B C 1
ATOM 2138 O O . ALA B 1 53 ? -15.359 17.312 10.891 1 95.06 53 ALA B O 1
ATOM 2139 N N . ASP B 1 54 ? -15.188 16.797 13.086 1 95.88 54 ASP B N 1
ATOM 2140 C CA . ASP B 1 54 ? -16.609 17.016 13.32 1 95.88 54 ASP B CA 1
ATOM 2141 C C . ASP B 1 54 ? -16.938 18.5 13.461 1 95.88 54 ASP B C 1
ATOM 2143 O O . ASP B 1 54 ? -18 18.953 13.047 1 95.88 54 ASP B O 1
ATOM 2147 N N . LYS B 1 55 ? -16.078 19.141 14.055 1 96.19 55 LYS B N 1
ATOM 2148 C CA . LYS B 1 55 ? -16.156 20.594 14.203 1 96.19 55 LYS B CA 1
ATOM 2149 C C . LYS B 1 55 ? -14.781 21.234 14.023 1 96.19 55 LYS B C 1
ATOM 2151 O O . LYS B 1 55 ? -13.758 20.578 14.211 1 96.19 55 LYS B O 1
ATOM 2156 N N . GLY B 1 56 ? -14.828 22.531 13.602 1 96.5 56 GLY B N 1
ATOM 2157 C CA . GLY B 1 56 ? -13.594 23.281 13.406 1 96.5 56 GLY B CA 1
ATOM 2158 C C . GLY B 1 56 ? -13.25 23.484 11.945 1 96.5 56 GLY B C 1
ATOM 2159 O O . GLY B 1 56 ? -14.023 23.125 11.055 1 96.5 56 GLY B O 1
ATOM 2160 N N . GLU B 1 57 ? -12.102 24.219 11.805 1 96.25 57 GLU B N 1
ATOM 2161 C CA . GLU B 1 57 ? -11.672 24.562 10.453 1 96.25 57 GLU B CA 1
ATOM 2162 C C . GLU B 1 57 ? -10.203 24.203 10.234 1 96.25 57 GLU B C 1
ATOM 2164 O O . GLU B 1 57 ? -9.383 24.359 11.141 1 96.25 57 GLU B O 1
ATOM 2169 N N . VAL B 1 58 ? -9.984 23.719 9.094 1 96.31 58 VAL B N 1
ATOM 2170 C CA . VAL B 1 58 ? -8.609 23.484 8.672 1 96.31 58 VAL B CA 1
ATOM 2171 C C . VAL B 1 58 ? -8.328 24.266 7.387 1 96.31 58 VAL B C 1
ATOM 2173 O O . VAL B 1 58 ? -9.062 24.141 6.406 1 96.31 58 VAL B O 1
ATOM 2176 N N . TRP B 1 59 ? -7.246 25.016 7.453 1 96.12 59 TRP B N 1
ATOM 2177 C CA . TRP B 1 59 ? -6.781 25.797 6.305 1 96.12 59 TRP B CA 1
ATOM 2178 C C . TRP B 1 59 ? -5.391 25.344 5.871 1 96.12 59 TRP B C 1
ATOM 2180 O O . TRP B 1 59 ? -4.5 25.172 6.707 1 96.12 59 TRP B O 1
ATOM 2190 N N . ILE B 1 60 ? -5.203 25.141 4.617 1 94.88 60 ILE B N 1
ATOM 2191 C CA . ILE B 1 60 ? -3.883 24.984 4.02 1 94.88 60 ILE B CA 1
ATOM 2192 C C . ILE B 1 60 ? -3.67 26.047 2.949 1 94.88 60 ILE B C 1
ATOM 2194 O O . ILE B 1 60 ? -4.422 26.125 1.976 1 94.88 60 ILE B O 1
ATOM 2198 N N . GLY B 1 61 ? -2.621 26.812 3.141 1 91.56 61 GLY B N 1
ATOM 2199 C CA . GLY B 1 61 ? -2.568 28.016 2.326 1 91.56 61 GLY B CA 1
ATOM 2200 C C . GLY B 1 61 ? -3.816 28.859 2.443 1 91.56 61 GLY B C 1
ATOM 2201 O O . GLY B 1 61 ? -4.246 29.188 3.551 1 91.56 61 GLY B O 1
ATOM 2202 N N . ASN B 1 62 ? -4.41 29.219 1.253 1 90.88 62 ASN B N 1
ATOM 2203 C CA . ASN B 1 62 ? -5.613 30.047 1.233 1 90.88 62 ASN B CA 1
ATOM 2204 C C . ASN B 1 62 ? -6.871 29.203 1.024 1 90.88 62 ASN B C 1
ATOM 2206 O O . ASN B 1 62 ? -7.953 29.734 0.784 1 90.88 62 ASN B O 1
ATOM 2210 N N . THR B 1 63 ? -6.73 27.984 1.188 1 93.06 63 THR B N 1
ATOM 2211 C CA . THR B 1 63 ? -7.84 27.078 0.884 1 93.06 63 THR B CA 1
ATOM 2212 C C . THR B 1 63 ? -8.438 26.5 2.164 1 93.06 63 THR B C 1
ATOM 2214 O O . THR B 1 63 ? -7.715 25.953 3 1 93.06 63 THR B O 1
ATOM 2217 N N . LEU B 1 64 ? -9.727 26.703 2.312 1 94.31 64 LEU B N 1
ATOM 2218 C CA . LEU B 1 64 ? -10.461 26.062 3.396 1 94.31 64 LEU B CA 1
ATOM 2219 C C . LEU B 1 64 ? -10.805 24.609 3.043 1 94.31 64 LEU B C 1
ATOM 2221 O O . LEU B 1 64 ? -11.789 24.359 2.355 1 94.31 64 LEU B O 1
ATOM 2225 N N . ILE B 1 65 ? -10.031 23.703 3.59 1 91.19 65 ILE B N 1
ATOM 2226 C CA . ILE B 1 65 ? -10.102 22.312 3.176 1 91.19 65 ILE B CA 1
ATOM 2227 C C . ILE B 1 65 ? -11.359 21.656 3.744 1 91.19 65 ILE B C 1
ATOM 2229 O O . ILE B 1 65 ? -11.906 20.734 3.15 1 91.19 65 ILE B O 1
ATOM 2233 N N . SER B 1 66 ? -11.82 22.156 4.867 1 84.75 66 SER B N 1
ATOM 2234 C CA . SER B 1 66 ? -12.992 21.578 5.523 1 84.75 66 SER B CA 1
ATOM 2235 C C . SER B 1 66 ? -14.242 21.75 4.672 1 84.75 66 SER B C 1
ATOM 2237 O O . SER B 1 66 ? -15.258 21.094 4.906 1 84.75 66 SER B O 1
ATOM 2239 N N . LYS B 1 67 ? -14.125 22.531 3.66 1 86.56 67 LYS B N 1
ATOM 2240 C CA . LYS B 1 67 ? -15.273 22.781 2.797 1 86.56 67 LYS B CA 1
ATOM 2241 C C . LYS B 1 67 ? -15.164 22.016 1.484 1 86.56 67 LYS B C 1
ATOM 2243 O O . LYS B 1 67 ? -16.125 21.953 0.714 1 86.56 67 LYS B O 1
ATOM 2248 N N . LEU B 1 68 ? -13.984 21.516 1.228 1 88.44 68 LEU B N 1
ATOM 2249 C CA . LEU B 1 68 ? -13.789 20.719 0.017 1 88.44 68 LEU B CA 1
ATOM 2250 C C . LEU B 1 68 ? -14.32 19.312 0.202 1 88.44 68 LEU B C 1
ATOM 2252 O O . LEU B 1 68 ? -14.266 18.75 1.304 1 88.44 68 LEU B O 1
ATOM 2256 N N . LYS B 1 69 ? -14.93 18.828 -0.936 1 83.56 69 LYS B N 1
ATOM 2257 C CA . LYS B 1 69 ? -15.43 17.469 -0.886 1 83.56 69 LYS B CA 1
ATOM 2258 C C . LYS B 1 69 ? -15.188 16.734 -2.207 1 83.56 69 LYS B C 1
ATOM 2260 O O . LYS B 1 69 ? -14.867 17.375 -3.217 1 83.56 69 LYS B O 1
ATOM 2265 N N . GLY B 1 70 ? -15.203 15.461 -2.082 1 87.44 70 GLY B N 1
ATOM 2266 C CA . GLY B 1 70 ? -15.148 14.625 -3.275 1 87.44 70 GLY B CA 1
ATOM 2267 C C . GLY B 1 70 ? -13.867 14.805 -4.066 1 87.44 70 GLY B C 1
ATOM 2268 O O . GLY B 1 70 ? -12.773 14.742 -3.504 1 87.44 70 GLY B O 1
ATOM 2269 N N . ASP B 1 71 ? -14.055 15.039 -5.34 1 88.25 71 ASP B N 1
ATOM 2270 C CA . ASP B 1 71 ? -12.938 15.078 -6.281 1 88.25 71 ASP B CA 1
ATOM 2271 C C . ASP B 1 71 ? -12.039 16.281 -6.023 1 88.25 71 ASP B C 1
ATOM 2273 O O . ASP B 1 71 ? -10.812 16.188 -6.16 1 88.25 71 ASP B O 1
ATOM 2277 N N . LYS B 1 72 ? -12.609 17.359 -5.629 1 91.81 72 LYS B N 1
ATOM 2278 C CA . LYS B 1 72 ? -11.82 18.562 -5.383 1 91.81 72 LYS B CA 1
ATOM 2279 C C . LYS B 1 72 ? -10.859 18.359 -4.211 1 91.81 72 LYS B C 1
ATOM 2281 O O . LYS B 1 72 ? -9.703 18.781 -4.27 1 91.81 72 LYS B O 1
ATOM 2286 N N . LEU B 1 73 ? -11.398 17.75 -3.189 1 93.25 73 LEU B N 1
ATOM 2287 C CA . LEU B 1 73 ? -10.555 17.453 -2.031 1 93.25 73 LEU B CA 1
ATOM 2288 C C . LEU B 1 73 ? -9.469 16.453 -2.387 1 93.25 73 LEU B C 1
ATOM 2290 O O . LEU B 1 73 ? -8.32 16.594 -1.981 1 93.25 73 LEU B O 1
ATOM 2294 N N . ALA B 1 74 ? -9.805 15.484 -3.127 1 92.38 74 ALA B N 1
ATOM 2295 C CA . ALA B 1 74 ? -8.859 14.453 -3.549 1 92.38 74 ALA B CA 1
ATOM 2296 C C . ALA B 1 74 ? -7.742 15.047 -4.406 1 92.38 74 ALA B C 1
ATOM 2298 O O . ALA B 1 74 ? -6.566 14.742 -4.207 1 92.38 74 ALA B O 1
ATOM 2299 N N . ASP B 1 75 ? -8.133 15.883 -5.309 1 94.12 75 ASP B N 1
ATOM 2300 C CA . ASP B 1 75 ? -7.164 16.547 -6.176 1 94.12 75 ASP B CA 1
ATOM 2301 C C . ASP B 1 75 ? -6.223 17.438 -5.367 1 94.12 75 ASP B C 1
ATOM 2303 O O . ASP B 1 75 ? -5.012 17.438 -5.605 1 94.12 75 ASP B O 1
ATOM 2307 N N . PHE B 1 76 ? -6.852 18.156 -4.477 1 94.75 76 PHE B N 1
ATOM 2308 C CA . PHE B 1 76 ? -6.039 19.016 -3.613 1 94.75 76 PHE B CA 1
ATOM 2309 C C . PHE B 1 76 ? -5.039 18.188 -2.818 1 94.75 76 PHE B C 1
ATOM 2311 O O . PHE B 1 76 ? -3.854 18.516 -2.77 1 94.75 76 PHE B O 1
ATOM 2318 N N . ARG B 1 77 ? -5.477 17.141 -2.229 1 95.81 77 ARG B N 1
ATOM 2319 C CA . ARG B 1 77 ? -4.641 16.25 -1.425 1 95.81 77 ARG B CA 1
ATOM 2320 C C . ARG B 1 77 ? -3.494 15.68 -2.25 1 95.81 77 ARG B C 1
ATOM 2322 O O . ARG B 1 77 ? -2.336 15.727 -1.829 1 95.81 77 ARG B O 1
ATOM 2329 N N . ASN B 1 78 ? -3.771 15.203 -3.357 1 97.12 78 ASN B N 1
ATOM 2330 C CA . ASN B 1 78 ? -2.775 14.594 -4.234 1 97.12 78 ASN B CA 1
ATOM 2331 C C . ASN B 1 78 ? -1.717 15.609 -4.664 1 97.12 78 ASN B C 1
ATOM 2333 O O . ASN B 1 78 ? -0.531 15.281 -4.738 1 97.12 78 ASN B O 1
ATOM 2337 N N . ALA B 1 79 ? -2.139 16.812 -4.824 1 96.5 79 ALA B N 1
ATOM 2338 C CA . ALA B 1 79 ? -1.264 17.844 -5.379 1 96.5 79 ALA B CA 1
ATOM 2339 C C . ALA B 1 79 ? -0.44 18.516 -4.281 1 96.5 79 ALA B C 1
ATOM 2341 O O . ALA B 1 79 ? 0.727 18.859 -4.492 1 96.5 79 ALA B O 1
ATOM 2342 N N . GLN B 1 80 ? -1.049 18.672 -3.121 1 96.5 80 GLN B N 1
ATOM 2343 C CA . GLN B 1 80 ? -0.463 19.609 -2.168 1 96.5 80 GLN B CA 1
ATOM 2344 C C . GLN B 1 80 ? 0.058 18.875 -0.932 1 96.5 80 GLN B C 1
ATOM 2346 O O . GLN B 1 80 ? 0.804 19.453 -0.136 1 96.5 80 GLN B O 1
ATOM 2351 N N . ILE B 1 81 ? -0.334 17.656 -0.807 1 97.44 81 ILE B N 1
ATOM 2352 C CA . ILE B 1 81 ? -0.03 16.969 0.443 1 97.44 81 ILE B CA 1
ATOM 2353 C C . ILE B 1 81 ? 0.712 15.664 0.148 1 97.44 81 ILE B C 1
ATOM 2355 O O . ILE B 1 81 ? 0.354 14.938 -0.779 1 97.44 81 ILE B O 1
ATOM 2359 N N . GLY B 1 82 ? 1.772 15.398 0.846 1 97.94 82 GLY B N 1
ATOM 2360 C CA . GLY B 1 82 ? 2.426 14.102 0.88 1 97.94 82 GLY B CA 1
ATOM 2361 C C . GLY B 1 82 ? 2.248 13.375 2.201 1 97.94 82 GLY B C 1
ATOM 2362 O O . GLY B 1 82 ? 2.062 14.016 3.242 1 97.94 82 GLY B O 1
ATOM 2363 N N . PHE B 1 83 ? 2.377 12.055 2.117 1 97.75 83 PHE B N 1
ATOM 2364 C CA . PHE B 1 83 ? 2.23 11.258 3.33 1 97.75 83 PHE B CA 1
ATOM 2365 C C . PHE B 1 83 ? 3.361 10.242 3.449 1 97.75 83 PHE B C 1
ATOM 2367 O O . PHE B 1 83 ? 3.783 9.648 2.451 1 97.75 83 PHE B O 1
ATOM 2374 N N . ILE B 1 84 ? 3.744 10.078 4.648 1 97 84 ILE B N 1
ATOM 2375 C CA . ILE B 1 84 ? 4.664 9.016 5.023 1 97 84 ILE B CA 1
ATOM 2376 C C . ILE B 1 84 ? 4.109 8.258 6.23 1 97 84 ILE B C 1
ATOM 2378 O O . ILE B 1 84 ? 3.695 8.867 7.219 1 97 84 ILE B O 1
ATOM 2382 N N . PHE B 1 85 ? 4.082 6.93 6.117 1 94.19 85 PHE B N 1
ATOM 2383 C CA . PHE B 1 85 ? 3.521 6.102 7.18 1 94.19 85 PHE B CA 1
ATOM 2384 C C . PHE B 1 85 ? 4.59 5.188 7.773 1 94.19 85 PHE B C 1
ATOM 2386 O O . PHE B 1 85 ? 5.648 4.996 7.176 1 94.19 85 PHE B O 1
ATOM 2393 N N . GLN B 1 86 ? 4.191 4.734 8.969 1 89.38 86 GLN B N 1
ATOM 2394 C CA . GLN B 1 86 ? 5.062 3.768 9.625 1 89.38 86 GLN B CA 1
ATOM 2395 C C . GLN B 1 86 ? 5.285 2.541 8.75 1 89.38 86 GLN B C 1
ATOM 2397 O O . GLN B 1 86 ? 6.418 2.084 8.586 1 89.38 86 GLN B O 1
ATOM 2402 N N . PHE B 1 87 ? 4.109 2.078 8.25 1 88.75 87 PHE B N 1
ATOM 2403 C CA . PHE B 1 87 ? 4.207 1.051 7.223 1 88.75 87 PHE B CA 1
ATOM 2404 C C . PHE B 1 87 ? 4.324 1.679 5.84 1 88.75 87 PHE B C 1
ATOM 2406 O O . PHE B 1 87 ? 3.428 2.398 5.398 1 88.75 87 PHE B O 1
ATOM 2413 N N . HIS B 1 88 ? 5.398 1.474 5.219 1 91.12 88 HIS B N 1
ATOM 2414 C CA . HIS B 1 88 ? 5.773 2.174 3.994 1 91.12 88 HIS B CA 1
ATOM 2415 C C . HIS B 1 88 ? 4.676 2.072 2.943 1 91.12 88 HIS B C 1
ATOM 2417 O O . HIS B 1 88 ? 4.594 2.91 2.041 1 91.12 88 HIS B O 1
ATOM 2423 N N . ASN B 1 89 ? 3.842 1.062 3.057 1 93.19 89 ASN B N 1
ATOM 2424 C CA . ASN B 1 89 ? 2.721 0.841 2.148 1 93.19 89 ASN B CA 1
ATOM 2425 C C . ASN B 1 89 ? 3.182 0.766 0.696 1 93.19 89 ASN B C 1
ATOM 2427 O O . ASN B 1 89 ? 2.57 1.37 -0.187 1 93.19 89 ASN B O 1
ATOM 2431 N N . LEU B 1 90 ? 4.242 0.172 0.542 1 96.56 90 LEU B N 1
ATOM 2432 C CA . LEU B 1 90 ? 4.684 -0.063 -0.829 1 96.56 90 LEU B CA 1
ATOM 2433 C C . LEU B 1 90 ? 3.963 -1.262 -1.436 1 96.56 90 LEU B C 1
ATOM 2435 O O . LEU B 1 90 ? 3.736 -2.264 -0.754 1 96.56 90 LEU B O 1
ATOM 2439 N N . LEU B 1 91 ? 3.598 -1.152 -2.674 1 96.81 91 LEU B N 1
ATOM 2440 C CA . LEU B 1 91 ? 2.982 -2.264 -3.393 1 96.81 91 LEU B CA 1
ATOM 2441 C C . LEU B 1 91 ? 4.035 -3.273 -3.834 1 96.81 91 LEU B C 1
ATOM 2443 O O . LEU B 1 91 ? 4.902 -2.955 -4.652 1 96.81 91 LEU B O 1
ATOM 2447 N N . PRO B 1 92 ? 3.93 -4.473 -3.406 1 95.25 92 PRO B N 1
ATOM 2448 C CA . PRO B 1 92 ? 5.02 -5.438 -3.568 1 95.25 92 PRO B CA 1
ATOM 2449 C C . PRO B 1 92 ? 5.234 -5.848 -5.023 1 95.25 92 PRO B C 1
ATOM 2451 O O . PRO B 1 92 ? 6.316 -6.312 -5.387 1 95.25 92 PRO B O 1
ATOM 2454 N N . GLU B 1 93 ? 4.273 -5.742 -5.848 1 95 93 GLU B N 1
ATOM 2455 C CA . GLU B 1 93 ? 4.348 -6.23 -7.223 1 95 93 GLU B CA 1
ATOM 2456 C C . GLU B 1 93 ? 4.969 -5.188 -8.148 1 95 93 GLU B C 1
ATOM 2458 O O . GLU B 1 93 ? 5.242 -5.469 -9.312 1 95 93 GLU B O 1
ATOM 2463 N N . PHE B 1 94 ? 5.246 -4.031 -7.59 1 96.62 94 PHE B N 1
ATOM 2464 C CA . PHE B 1 94 ? 5.809 -2.967 -8.406 1 96.62 94 PHE B CA 1
ATOM 2465 C C . PHE B 1 94 ? 7.199 -2.582 -7.914 1 96.62 94 PHE B C 1
ATOM 2467 O O . PHE B 1 94 ? 7.535 -2.812 -6.75 1 96.62 94 PHE B O 1
ATOM 2474 N N . THR B 1 95 ? 7.961 -1.985 -8.836 1 96.75 95 THR B N 1
ATOM 2475 C CA . THR B 1 95 ? 9.312 -1.555 -8.492 1 96.75 95 THR B CA 1
ATOM 2476 C C . THR B 1 95 ? 9.273 -0.291 -7.637 1 96.75 95 THR B C 1
ATOM 2478 O O . THR B 1 95 ? 8.219 0.32 -7.469 1 96.75 95 THR B O 1
ATOM 2481 N N . ALA B 1 96 ? 10.477 0.036 -7.129 1 97.81 96 ALA B N 1
ATOM 2482 C CA . ALA B 1 96 ? 10.609 1.289 -6.391 1 97.81 96 ALA B CA 1
ATOM 2483 C C . ALA B 1 96 ? 10.172 2.477 -7.242 1 97.81 96 ALA B C 1
ATOM 2485 O O . ALA B 1 96 ? 9.398 3.324 -6.789 1 97.81 96 ALA B O 1
ATOM 2486 N N . GLU B 1 97 ? 10.633 2.514 -8.43 1 98.06 97 GLU B N 1
ATOM 2487 C CA . GLU B 1 97 ? 10.281 3.602 -9.336 1 98.06 97 GLU B CA 1
ATOM 2488 C C . GLU B 1 97 ? 8.773 3.68 -9.555 1 98.06 97 GLU B C 1
ATOM 2490 O O . GLU B 1 97 ? 8.188 4.762 -9.469 1 98.06 97 GLU B O 1
ATOM 2495 N N . GLU B 1 98 ? 8.188 2.545 -9.797 1 97.81 98 GLU B N 1
ATOM 2496 C CA . GLU B 1 98 ? 6.754 2.49 -10.047 1 97.81 98 GLU B CA 1
ATOM 2497 C C . GLU B 1 98 ? 5.957 2.904 -8.812 1 97.81 98 GLU B C 1
ATOM 2499 O O . GLU B 1 98 ? 4.93 3.576 -8.922 1 97.81 98 GLU B O 1
ATOM 2504 N N . ASN B 1 99 ? 6.395 2.543 -7.719 1 98.38 99 ASN B N 1
ATOM 2505 C CA . ASN B 1 99 ? 5.762 2.971 -6.477 1 98.38 99 ASN B CA 1
ATOM 2506 C C . ASN B 1 99 ? 5.832 4.484 -6.301 1 98.38 99 ASN B C 1
ATOM 2508 O O . ASN B 1 99 ? 4.859 5.113 -5.879 1 98.38 99 ASN B O 1
ATOM 2512 N N . ILE B 1 100 ? 6.922 5.035 -6.652 1 98.69 100 ILE B N 1
ATOM 2513 C CA . ILE B 1 100 ? 7.188 6.453 -6.438 1 98.69 100 ILE B CA 1
ATOM 2514 C C . ILE B 1 100 ? 6.254 7.289 -7.312 1 98.69 100 ILE B C 1
ATOM 2516 O O . ILE B 1 100 ? 5.742 8.32 -6.871 1 98.69 100 ILE B O 1
ATOM 2520 N N . ILE B 1 101 ? 5.965 6.852 -8.484 1 98.62 101 ILE B N 1
ATOM 2521 C CA . ILE B 1 101 ? 5.352 7.758 -9.445 1 98.62 101 ILE B CA 1
ATOM 2522 C C . ILE B 1 101 ? 3.83 7.637 -9.367 1 98.62 101 ILE B C 1
ATOM 2524 O O . ILE B 1 101 ? 3.109 8.367 -10.055 1 98.62 101 ILE B O 1
ATOM 2528 N N . ILE B 1 102 ? 3.316 6.816 -8.516 1 98.44 102 ILE B N 1
ATOM 2529 C CA . ILE B 1 102 ? 1.895 6.504 -8.438 1 98.44 102 ILE B CA 1
ATOM 2530 C C . ILE B 1 102 ? 1.093 7.793 -8.258 1 98.44 102 ILE B C 1
ATOM 2532 O O . ILE B 1 102 ? 0.15 8.055 -9.008 1 98.44 102 ILE B O 1
ATOM 2536 N N . PRO B 1 103 ? 1.447 8.672 -7.293 1 98.62 103 PRO B N 1
ATOM 2537 C CA . PRO B 1 103 ? 0.646 9.883 -7.129 1 98.62 103 PRO B CA 1
ATOM 2538 C C . PRO B 1 103 ? 0.621 10.742 -8.391 1 98.62 103 PRO B C 1
ATOM 2540 O O . PRO B 1 103 ? -0.415 11.328 -8.727 1 98.62 103 PRO B O 1
ATOM 2543 N N . GLY B 1 104 ? 1.723 10.805 -9.062 1 98.62 104 GLY B N 1
ATOM 2544 C CA . GLY B 1 104 ? 1.778 11.57 -10.297 1 98.62 104 GLY B CA 1
ATOM 2545 C C . GLY B 1 104 ? 0.912 10.992 -11.398 1 98.62 104 GLY B C 1
ATOM 2546 O O . GLY B 1 104 ? 0.267 11.734 -12.141 1 98.62 104 GLY B O 1
ATOM 2547 N N . LEU B 1 105 ? 0.89 9.641 -11.492 1 98.19 105 LEU B N 1
ATOM 2548 C CA . LEU B 1 105 ? 0.043 8.977 -12.477 1 98.19 105 LEU B CA 1
ATOM 2549 C C . LEU B 1 105 ? -1.431 9.266 -12.203 1 98.19 105 LEU B C 1
ATOM 2551 O O . LEU B 1 105 ? -2.195 9.539 -13.133 1 98.19 105 LEU B O 1
ATOM 2555 N N . ILE B 1 106 ? -1.787 9.234 -10.969 1 97.12 106 ILE B N 1
ATOM 2556 C CA . ILE B 1 106 ? -3.166 9.508 -10.578 1 97.12 106 ILE B CA 1
ATOM 2557 C C . ILE B 1 106 ? -3.535 10.945 -10.945 1 97.12 106 ILE B C 1
ATOM 2559 O O . ILE B 1 106 ? -4.672 11.219 -11.336 1 97.12 106 ILE B O 1
ATOM 2563 N N . ALA B 1 107 ? -2.598 11.82 -10.922 1 96.94 107 ALA B N 1
ATOM 2564 C CA . ALA B 1 107 ? -2.799 13.219 -11.289 1 96.94 107 ALA B CA 1
ATOM 2565 C C . ALA B 1 107 ? -2.701 13.414 -12.797 1 96.94 107 ALA B C 1
ATOM 2567 O O . ALA B 1 107 ? -2.713 14.547 -13.289 1 96.94 107 ALA B O 1
ATOM 2568 N N . GLN B 1 108 ? -2.48 12.367 -13.539 1 95.94 108 GLN B N 1
ATOM 2569 C CA . GLN B 1 108 ? -2.461 12.344 -14.992 1 95.94 108 GLN B CA 1
ATOM 2570 C C . GLN B 1 108 ? -1.272 13.125 -15.547 1 95.94 108 GLN B C 1
ATOM 2572 O O . GLN B 1 108 ? -1.389 13.805 -16.562 1 95.94 108 GLN B O 1
ATOM 2577 N N . LYS B 1 109 ? -0.226 13.086 -14.828 1 96.88 109 LYS B N 1
ATOM 2578 C CA . LYS B 1 109 ? 1.021 13.664 -15.328 1 96.88 109 LYS B CA 1
ATOM 2579 C C . LYS B 1 109 ? 1.72 12.719 -16.297 1 96.88 109 LYS B C 1
ATOM 2581 O O . LYS B 1 109 ? 1.537 11.5 -16.219 1 96.88 109 LYS B O 1
ATOM 2586 N N . PRO B 1 110 ? 2.557 13.289 -17.203 1 96.44 110 PRO B N 1
ATOM 2587 C CA . PRO B 1 110 ? 3.248 12.438 -18.172 1 96.44 110 PRO B CA 1
ATOM 2588 C C . PRO B 1 110 ? 4.246 11.484 -17.516 1 96.44 110 PRO B C 1
ATOM 2590 O O . PRO B 1 110 ? 5.051 11.914 -16.688 1 96.44 110 PRO B O 1
ATOM 2593 N N . ASP B 1 111 ? 4.207 10.297 -17.984 1 96 111 ASP B N 1
ATOM 2594 C CA . ASP B 1 111 ? 5.035 9.227 -17.438 1 96 111 ASP B CA 1
ATOM 2595 C C . ASP B 1 111 ? 6.52 9.578 -17.531 1 96 111 ASP B C 1
ATOM 2597 O O . ASP B 1 111 ? 7.262 9.406 -16.562 1 96 111 ASP B O 1
ATOM 2601 N N . THR B 1 112 ? 6.918 10.07 -18.609 1 96.56 112 THR B N 1
ATOM 2602 C CA . THR B 1 112 ? 8.32 10.383 -18.844 1 96.56 112 THR B CA 1
ATOM 2603 C C . THR B 1 112 ? 8.836 11.406 -17.844 1 96.56 112 THR B C 1
ATOM 2605 O O . THR B 1 112 ? 9.93 11.258 -17.297 1 96.56 112 THR B O 1
ATOM 2608 N N . LEU B 1 113 ? 8.055 12.383 -17.547 1 97.75 113 LEU B N 1
ATOM 2609 C CA . LEU B 1 113 ? 8.422 13.414 -16.578 1 97.75 113 LEU B CA 1
ATOM 2610 C C . LEU B 1 113 ? 8.492 12.828 -15.172 1 97.75 113 LEU B C 1
ATOM 2612 O O . LEU B 1 113 ? 9.406 13.148 -14.406 1 97.75 113 LEU B O 1
ATOM 2616 N N . LEU B 1 114 ? 7.578 11.977 -14.891 1 98.19 114 LEU B N 1
ATOM 2617 C CA . LEU B 1 114 ? 7.508 11.367 -13.562 1 98.19 114 LEU B CA 1
ATOM 2618 C C . LEU B 1 114 ? 8.727 10.484 -13.305 1 98.19 114 LEU B C 1
ATOM 2620 O O . LEU B 1 114 ? 9.305 10.516 -12.219 1 98.19 114 LEU B O 1
ATOM 2624 N N . ARG B 1 115 ? 9.109 9.727 -14.281 1 97.5 115 ARG B N 1
ATOM 2625 C CA . ARG B 1 115 ? 10.242 8.812 -14.117 1 97.5 115 ARG B CA 1
ATOM 2626 C C . ARG B 1 115 ? 11.555 9.586 -14 1 97.5 115 ARG B C 1
ATOM 2628 O O . ARG B 1 115 ? 12.438 9.195 -13.234 1 97.5 115 ARG B O 1
ATOM 2635 N N . LYS B 1 116 ? 11.641 10.656 -14.719 1 98.06 116 LYS B N 1
ATOM 2636 C CA . LYS B 1 116 ? 12.797 11.531 -14.57 1 98.06 116 LYS B CA 1
ATOM 2637 C C . LYS B 1 116 ? 12.875 12.109 -13.156 1 98.06 116 LYS B C 1
ATOM 2639 O O . LYS B 1 116 ? 13.938 12.094 -12.531 1 98.06 116 LYS B O 1
ATOM 2644 N N . LYS B 1 117 ? 11.805 12.578 -12.703 1 98.12 117 LYS B N 1
ATOM 2645 C CA . LYS B 1 117 ? 11.758 13.148 -11.359 1 98.12 117 LYS B CA 1
ATOM 2646 C C . LYS B 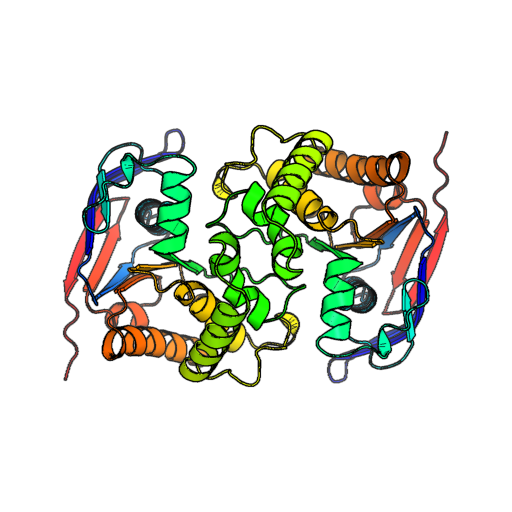1 117 ? 12.031 12.086 -10.305 1 98.12 117 LYS B C 1
ATOM 2648 O O . LYS B 1 117 ? 12.703 12.359 -9.305 1 98.12 117 LYS B O 1
ATOM 2653 N N . ALA B 1 118 ? 11.508 10.922 -10.523 1 98.5 118 ALA B N 1
ATOM 2654 C CA . ALA B 1 118 ? 11.773 9.812 -9.609 1 98.5 118 ALA B CA 1
ATOM 2655 C C . ALA B 1 118 ? 13.266 9.523 -9.516 1 98.5 118 ALA B C 1
ATOM 2657 O O . ALA B 1 118 ? 13.789 9.289 -8.422 1 98.5 118 ALA B O 1
ATOM 2658 N N . ALA B 1 119 ? 13.891 9.555 -10.625 1 98.19 119 ALA B N 1
ATOM 2659 C CA . ALA B 1 119 ? 15.336 9.336 -10.656 1 98.19 119 ALA B CA 1
ATOM 2660 C C . ALA B 1 119 ? 16.078 10.422 -9.891 1 98.19 119 ALA B C 1
ATOM 2662 O O . ALA B 1 119 ? 17.016 10.141 -9.133 1 98.19 119 ALA B O 1
ATOM 2663 N N . GLU B 1 120 ? 15.656 11.633 -10.055 1 98 120 GLU B N 1
ATOM 2664 C CA . GLU B 1 120 ? 16.25 12.758 -9.336 1 98 120 GLU B CA 1
ATOM 2665 C C . GLU B 1 120 ? 16.062 12.617 -7.832 1 98 120 GLU B C 1
ATOM 2667 O O . GLU B 1 120 ? 16.984 12.844 -7.059 1 98 120 GLU B O 1
ATOM 2672 N N . LEU B 1 121 ? 14.891 12.234 -7.465 1 97.81 121 LEU B N 1
ATOM 2673 C CA . LEU B 1 121 ? 14.594 12.047 -6.051 1 97.81 121 LEU B CA 1
ATOM 2674 C C . LEU B 1 121 ? 15.414 10.898 -5.465 1 97.81 121 LEU B C 1
ATOM 2676 O O . LEU B 1 121 ? 15.906 10.992 -4.34 1 97.81 121 LEU B O 1
ATOM 2680 N N . ALA B 1 122 ? 15.539 9.844 -6.258 1 97.88 122 ALA B N 1
ATOM 2681 C CA . ALA B 1 122 ? 16.328 8.703 -5.805 1 97.88 122 ALA B CA 1
ATOM 2682 C C . ALA B 1 122 ? 17.781 9.109 -5.578 1 97.88 122 ALA B C 1
ATOM 2684 O O . ALA B 1 122 ? 18.422 8.648 -4.625 1 97.88 122 ALA B O 1
ATOM 2685 N N . ASP B 1 123 ? 18.25 9.898 -6.422 1 96.94 123 ASP B N 1
ATOM 2686 C CA . ASP B 1 123 ? 19.609 10.406 -6.281 1 96.94 123 ASP B CA 1
ATOM 2687 C C . ASP B 1 123 ? 19.75 11.273 -5.031 1 96.94 123 ASP B C 1
ATOM 2689 O O . ASP B 1 123 ? 20.656 11.078 -4.223 1 96.94 123 ASP B O 1
ATOM 2693 N N . LEU B 1 124 ? 18.875 12.148 -4.883 1 94.44 124 LEU B N 1
ATOM 2694 C CA . LEU B 1 124 ? 18.844 13.047 -3.732 1 94.44 124 LEU B CA 1
ATOM 2695 C C . LEU B 1 124 ? 18.781 12.258 -2.428 1 94.44 124 LEU B C 1
ATOM 2697 O O . LEU B 1 124 ? 19.422 12.617 -1.443 1 94.44 124 LEU B O 1
ATOM 2701 N N . LEU B 1 125 ? 18.031 11.148 -2.432 1 95.81 125 LEU B N 1
ATOM 2702 C CA . LEU B 1 125 ? 17.75 10.398 -1.21 1 95.81 125 LEU B CA 1
ATOM 2703 C C . LEU B 1 125 ? 18.75 9.258 -1.035 1 95.81 125 LEU B C 1
ATOM 2705 O O . LEU B 1 125 ? 18.734 8.555 -0.025 1 95.81 125 LEU B O 1
ATOM 2709 N N . GLY B 1 126 ? 19.531 8.969 -1.975 1 94 126 G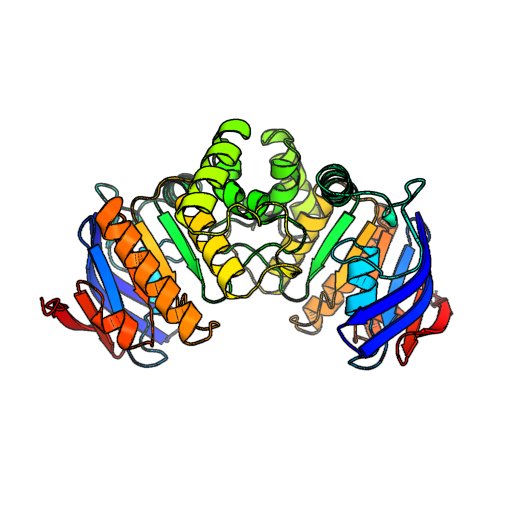LY B N 1
ATOM 2710 C CA . GLY B 1 126 ? 20.672 8.07 -1.825 1 94 126 GLY B CA 1
ATOM 2711 C C . GLY B 1 126 ? 20.328 6.621 -2.117 1 94 126 GLY B C 1
ATOM 2712 O O . GLY B 1 126 ? 20.766 5.719 -1.402 1 94 126 GLY B O 1
ATOM 2713 N N . PHE B 1 127 ? 19.5 6.41 -3.17 1 95.69 127 PHE B N 1
ATOM 2714 C CA . PHE B 1 127 ? 19.219 5.023 -3.516 1 95.69 127 PHE B CA 1
ATOM 2715 C C . PHE B 1 127 ? 18.984 4.875 -5.016 1 95.69 127 PHE B C 1
ATOM 2717 O O . PHE B 1 127 ? 18.172 4.062 -5.449 1 95.69 127 PHE B O 1
ATOM 2724 N N . SER B 1 128 ? 19.609 5.691 -5.855 1 94.62 128 SER B N 1
ATOM 2725 C CA . SER B 1 128 ? 19.453 5.73 -7.305 1 94.62 128 SER B CA 1
ATOM 2726 C C . SER B 1 128 ? 19.672 4.355 -7.922 1 94.62 128 SER B C 1
ATOM 2728 O O . SER B 1 128 ? 19 3.992 -8.891 1 94.62 128 SER B O 1
ATOM 2730 N N . GLY B 1 129 ? 20.516 3.533 -7.426 1 93.75 129 GLY B N 1
ATOM 2731 C CA . GLY B 1 129 ? 20.797 2.225 -7.996 1 93.75 129 GLY B CA 1
ATOM 2732 C C . GLY B 1 129 ? 19.75 1.18 -7.637 1 93.75 129 GLY B C 1
ATOM 2733 O O . GLY B 1 129 ? 19.875 0.019 -8.039 1 93.75 129 GLY B O 1
ATOM 2734 N N . ARG B 1 130 ? 18.609 1.609 -7.023 1 95.19 130 ARG B N 1
ATOM 2735 C CA . ARG B 1 130 ? 17.656 0.637 -6.492 1 95.19 130 ARG B CA 1
ATOM 2736 C C . ARG B 1 130 ? 16.281 0.844 -7.094 1 95.19 130 ARG B C 1
ATOM 2738 O O . ARG B 1 130 ? 15.305 0.213 -6.664 1 95.19 130 ARG B O 1
ATOM 2745 N N . LEU B 1 131 ? 16.156 1.647 -8.086 1 96.75 131 LEU B N 1
ATOM 2746 C CA . LEU B 1 131 ? 14.852 2.057 -8.625 1 96.75 131 LEU B CA 1
ATOM 2747 C C . LEU B 1 131 ? 14.125 0.874 -9.258 1 96.75 131 LEU B C 1
ATOM 2749 O O . LEU B 1 131 ? 12.898 0.818 -9.242 1 96.75 131 LEU B O 1
ATOM 2753 N N . ASP B 1 132 ? 14.883 -0.098 -9.742 1 94.69 132 ASP B N 1
ATOM 2754 C CA . ASP B 1 132 ? 14.266 -1.212 -10.461 1 94.69 132 ASP B CA 1
ATOM 2755 C C . ASP B 1 132 ? 13.992 -2.387 -9.523 1 94.69 132 ASP B C 1
ATOM 2757 O O . ASP B 1 132 ? 13.438 -3.404 -9.938 1 94.69 132 ASP B O 1
ATOM 2761 N N . HIS B 1 133 ? 14.25 -2.238 -8.297 1 95.06 133 HIS B N 1
ATOM 2762 C CA . HIS B 1 133 ? 14.062 -3.303 -7.32 1 95.06 133 HIS B CA 1
ATOM 2763 C C . HIS B 1 133 ? 12.641 -3.287 -6.762 1 95.06 133 HIS B C 1
ATOM 2765 O O . HIS B 1 133 ? 12.039 -2.221 -6.613 1 95.06 133 HIS B O 1
ATOM 2771 N N . LYS B 1 134 ? 12.195 -4.449 -6.469 1 94.75 134 LYS B N 1
ATOM 2772 C CA . LYS B 1 134 ? 10.938 -4.57 -5.738 1 94.75 134 LYS B CA 1
ATOM 2773 C C . LYS B 1 134 ? 11.148 -4.379 -4.242 1 94.75 134 LYS B C 1
ATOM 2775 O O . LYS B 1 134 ? 12.266 -4.492 -3.746 1 94.75 134 LYS B O 1
ATOM 2780 N N . PRO B 1 135 ? 10.023 -4.07 -3.533 1 95.12 135 PRO B N 1
ATOM 2781 C CA . PRO B 1 135 ? 10.133 -3.82 -2.094 1 95.12 135 PRO B CA 1
ATOM 2782 C C . PRO B 1 135 ? 10.828 -4.957 -1.348 1 95.12 135 PRO B C 1
ATOM 2784 O O . PRO B 1 135 ? 11.633 -4.711 -0.449 1 95.12 135 PRO B O 1
ATOM 2787 N N . SER B 1 136 ? 10.633 -6.203 -1.767 1 91.06 136 SER B N 1
ATOM 2788 C CA . SER B 1 136 ? 11.227 -7.352 -1.089 1 91.06 136 SER B CA 1
ATOM 2789 C C . SER B 1 136 ? 12.742 -7.391 -1.285 1 91.06 136 SER B C 1
ATOM 2791 O O . SER B 1 136 ? 13.453 -8.094 -0.563 1 91.06 136 SER B O 1
ATOM 2793 N N . GLU B 1 137 ? 13.195 -6.676 -2.205 1 92.56 137 GLU B N 1
ATOM 2794 C CA . GLU B 1 137 ? 14.617 -6.652 -2.531 1 92.56 137 GLU B CA 1
ATOM 2795 C C . GLU B 1 137 ? 15.305 -5.445 -1.9 1 92.56 137 GLU B C 1
ATOM 2797 O O . GLU B 1 137 ? 16.5 -5.211 -2.131 1 92.56 137 GLU B O 1
ATOM 2802 N N . LEU B 1 138 ? 14.578 -4.652 -1.126 1 94.69 138 LEU B N 1
ATOM 2803 C CA . LEU B 1 138 ? 15.078 -3.436 -0.503 1 94.69 138 LEU B CA 1
ATOM 2804 C C . LEU B 1 138 ? 15.203 -3.607 1.007 1 94.69 138 LEU B C 1
ATOM 2806 O O . LEU B 1 138 ? 14.398 -4.305 1.624 1 94.69 138 LEU B O 1
ATOM 2810 N N . SER B 1 139 ? 16.234 -2.955 1.533 1 93.5 139 SER B N 1
ATOM 2811 C CA . SER B 1 139 ? 16.312 -2.893 2.99 1 93.5 139 SER B CA 1
ATOM 2812 C C . SER B 1 139 ? 15.203 -2.018 3.562 1 93.5 139 SER B C 1
ATOM 2814 O O . SER B 1 139 ? 14.555 -1.273 2.828 1 93.5 139 SER B O 1
ATOM 2816 N N . GLY B 1 140 ? 14.992 -2.152 4.855 1 92.69 140 GLY B N 1
ATOM 2817 C CA . GLY B 1 140 ? 14 -1.31 5.512 1 92.69 140 GLY B CA 1
ATOM 2818 C C . GLY B 1 140 ? 14.234 0.172 5.281 1 92.69 140 GLY B C 1
ATOM 2819 O O . GLY B 1 140 ? 13.297 0.914 4.98 1 92.69 140 GLY B O 1
ATOM 2820 N N . GLY B 1 141 ? 15.461 0.556 5.43 1 93 141 GLY B N 1
ATOM 2821 C CA . GLY B 1 141 ? 15.828 1.944 5.195 1 93 141 GLY B CA 1
ATOM 2822 C C . GLY B 1 141 ? 15.57 2.395 3.768 1 93 141 GLY B C 1
ATOM 2823 O O . GLY B 1 141 ? 15.109 3.512 3.539 1 93 141 GLY B O 1
ATOM 2824 N N . GLU B 1 142 ? 15.891 1.522 2.824 1 95.38 142 GLU B N 1
ATOM 2825 C CA . GLU B 1 142 ? 15.641 1.833 1.419 1 95.38 142 GLU B CA 1
ATOM 2826 C C . GLU B 1 142 ? 14.148 1.962 1.138 1 95.38 142 GLU B C 1
ATOM 2828 O O . GLU B 1 142 ? 13.727 2.865 0.415 1 95.38 142 GLU B O 1
ATOM 2833 N N . GLN B 1 143 ? 13.375 1.043 1.729 1 96.56 143 GLN B N 1
ATOM 2834 C CA . GLN B 1 143 ? 11.93 1.114 1.566 1 96.56 143 GLN B CA 1
ATOM 2835 C C . GLN B 1 143 ? 11.383 2.439 2.086 1 96.56 143 GLN B C 1
ATOM 2837 O O . GLN B 1 143 ? 10.516 3.053 1.454 1 96.56 143 GLN B O 1
ATOM 2842 N N . GLN B 1 144 ? 11.883 2.867 3.16 1 95.62 144 GLN B N 1
ATOM 2843 C CA . GLN B 1 144 ? 11.453 4.137 3.738 1 95.62 144 GLN B CA 1
ATOM 2844 C C . GLN B 1 144 ? 11.805 5.305 2.822 1 95.62 144 GLN B C 1
ATOM 2846 O O . GLN B 1 144 ? 11.016 6.234 2.656 1 95.62 144 GLN B O 1
ATOM 2851 N N . ARG B 1 145 ? 12.992 5.293 2.279 1 96.12 145 ARG B N 1
ATOM 2852 C CA . ARG B 1 145 ? 13.406 6.355 1.367 1 96.12 145 ARG B CA 1
ATOM 2853 C C . ARG B 1 145 ? 12.531 6.375 0.117 1 96.12 145 ARG B C 1
ATOM 2855 O O . ARG B 1 145 ? 12.234 7.441 -0.425 1 96.12 145 ARG B O 1
ATOM 2862 N N . VAL B 1 146 ? 12.109 5.176 -0.331 1 97.94 146 VAL B N 1
ATOM 2863 C CA . VAL B 1 146 ? 11.172 5.086 -1.447 1 97.94 146 VAL B CA 1
ATOM 2864 C C . VAL B 1 146 ? 9.852 5.75 -1.069 1 97.94 146 VAL B C 1
ATOM 2866 O O . VAL B 1 146 ? 9.289 6.512 -1.857 1 97.94 146 VAL B O 1
ATOM 2869 N N . ALA B 1 147 ? 9.414 5.488 0.131 1 97.75 147 ALA B N 1
ATOM 2870 C CA . ALA B 1 147 ? 8.172 6.094 0.614 1 97.75 147 ALA B CA 1
ATOM 2871 C C . ALA B 1 147 ? 8.305 7.613 0.684 1 97.75 147 ALA B C 1
ATOM 2873 O O . ALA B 1 147 ? 7.359 8.336 0.358 1 97.75 147 ALA B O 1
ATOM 2874 N N . VAL B 1 148 ? 9.422 8.102 1.088 1 97.56 148 VAL B N 1
ATOM 2875 C CA . VAL B 1 148 ? 9.672 9.539 1.14 1 97.56 148 VAL B CA 1
ATOM 2876 C C . VAL B 1 148 ? 9.648 10.117 -0.273 1 97.56 148 VAL B C 1
ATOM 2878 O O . VAL B 1 148 ? 9.039 11.164 -0.51 1 97.56 148 VAL B O 1
ATOM 2881 N N . ALA B 1 149 ? 10.297 9.422 -1.187 1 98.38 149 ALA B N 1
ATOM 2882 C CA . ALA B 1 149 ? 10.297 9.859 -2.578 1 98.38 149 ALA B CA 1
ATOM 2883 C C . ALA B 1 149 ? 8.875 9.93 -3.133 1 98.38 149 ALA B C 1
ATOM 2885 O O . ALA B 1 149 ? 8.523 10.883 -3.832 1 98.38 149 ALA B O 1
ATOM 2886 N N . ARG B 1 150 ? 8.102 8.953 -2.82 1 98.56 150 ARG B N 1
ATOM 2887 C CA . ARG B 1 150 ? 6.711 8.938 -3.268 1 98.56 150 ARG B CA 1
ATOM 2888 C C . ARG B 1 150 ? 5.949 10.148 -2.734 1 98.56 150 ARG B C 1
ATOM 2890 O O . ARG B 1 150 ? 5.164 10.766 -3.459 1 98.56 150 ARG B O 1
ATOM 2897 N N . ALA B 1 151 ? 6.207 10.477 -1.523 1 98.31 151 ALA B N 1
ATOM 2898 C CA . ALA B 1 151 ? 5.543 11.609 -0.886 1 98.31 151 ALA B CA 1
ATOM 2899 C C . ALA B 1 151 ? 5.93 12.922 -1.566 1 98.31 151 ALA B C 1
ATOM 2901 O O . ALA B 1 151 ? 5.156 13.883 -1.555 1 98.31 151 ALA B O 1
ATOM 2902 N N . LEU B 1 152 ? 7.055 12.977 -2.24 1 98.31 152 LEU B N 1
ATOM 2903 C CA . LEU B 1 152 ? 7.621 14.219 -2.76 1 98.31 152 LEU B CA 1
ATOM 2904 C C . LEU B 1 152 ? 7.336 14.359 -4.25 1 98.31 152 LEU B C 1
ATOM 2906 O O . LEU B 1 152 ? 7.535 15.438 -4.824 1 98.31 152 LEU B O 1
ATOM 2910 N N . ILE B 1 153 ? 6.84 13.367 -4.871 1 98.56 153 ILE B N 1
ATOM 2911 C CA . ILE B 1 153 ? 6.855 13.242 -6.324 1 98.56 153 ILE B CA 1
ATOM 2912 C C . ILE B 1 153 ? 6.043 14.367 -6.953 1 98.56 153 ILE B C 1
ATOM 2914 O O . ILE B 1 153 ? 6.363 14.844 -8.047 1 98.56 153 ILE B O 1
ATOM 2918 N N . ASN B 1 154 ? 5.023 14.859 -6.254 1 98.12 154 ASN B N 1
ATOM 2919 C CA . ASN B 1 154 ? 4.152 15.891 -6.801 1 98.12 154 ASN B CA 1
ATOM 2920 C C . ASN B 1 154 ? 4.492 17.266 -6.242 1 98.12 154 ASN B C 1
ATOM 2922 O O . ASN B 1 154 ? 3.68 18.188 -6.312 1 98.12 154 ASN B O 1
ATOM 2926 N N . ASP B 1 155 ? 5.652 17.359 -5.633 1 96.69 155 ASP B N 1
ATOM 2927 C CA . ASP B 1 155 ? 6.113 18.625 -5.066 1 96.69 155 ASP B CA 1
ATOM 2928 C C . ASP B 1 155 ? 5.09 19.203 -4.094 1 96.69 155 ASP B C 1
ATOM 2930 O O . ASP B 1 155 ? 4.656 20.344 -4.242 1 96.69 155 ASP B O 1
ATOM 2934 N N . PRO B 1 156 ? 4.785 18.469 -3.055 1 97.56 156 PRO B N 1
ATOM 2935 C CA . PRO B 1 156 ? 3.766 18.922 -2.104 1 97.56 156 PRO B CA 1
ATOM 2936 C C . PRO B 1 156 ? 4.215 20.125 -1.288 1 97.56 156 PRO B C 1
ATOM 2938 O O . PRO B 1 156 ? 5.418 20.359 -1.14 1 97.56 156 PRO B O 1
ATOM 2941 N N . LYS B 1 157 ? 3.219 20.828 -0.756 1 94.94 157 LYS B N 1
ATOM 2942 C CA . LYS B 1 157 ? 3.512 21.953 0.13 1 94.94 157 LYS B CA 1
ATOM 2943 C C . LYS B 1 157 ? 3.883 21.469 1.528 1 94.94 157 LYS B C 1
ATOM 2945 O O . LYS B 1 157 ? 4.66 22.125 2.23 1 94.94 157 LYS B O 1
ATOM 2950 N N . ILE B 1 158 ? 3.289 20.406 1.869 1 97.69 158 ILE B N 1
ATOM 2951 C CA . ILE B 1 158 ? 3.451 19.922 3.232 1 97.69 158 ILE B CA 1
ATOM 2952 C C . ILE B 1 158 ? 3.441 18.391 3.23 1 97.69 158 ILE B C 1
ATOM 2954 O O . ILE B 1 158 ? 2.705 17.766 2.463 1 97.69 158 ILE B O 1
ATOM 2958 N N . ILE B 1 159 ? 4.266 17.797 4.035 1 98.25 159 ILE B N 1
ATOM 2959 C CA . ILE B 1 159 ? 4.32 16.344 4.207 1 98.25 159 ILE B CA 1
ATOM 2960 C C . ILE B 1 159 ? 3.906 15.977 5.629 1 98.25 159 ILE B C 1
ATOM 2962 O O . ILE B 1 159 ? 4.406 16.547 6.598 1 98.25 159 ILE B O 1
ATOM 2966 N N . PHE B 1 160 ? 2.986 15.07 5.734 1 98.31 160 PHE B N 1
ATOM 2967 C CA . PHE B 1 160 ? 2.576 14.492 7.012 1 98.31 160 PHE B CA 1
ATOM 2968 C C . PHE B 1 160 ? 3.199 13.117 7.211 1 98.31 160 PHE B C 1
ATOM 2970 O O . PHE B 1 160 ? 3.154 12.273 6.316 1 98.31 160 PHE B O 1
ATOM 2977 N N . ALA B 1 161 ? 3.777 12.938 8.32 1 97.81 161 ALA B N 1
ATOM 2978 C CA . ALA B 1 161 ? 4.406 11.656 8.617 1 97.81 161 ALA B CA 1
ATOM 2979 C C . ALA B 1 161 ? 3.879 11.078 9.922 1 97.81 161 ALA B C 1
ATOM 2981 O O . ALA B 1 161 ? 3.906 11.742 10.961 1 97.81 161 ALA B O 1
ATOM 2982 N N . ASP B 1 162 ? 3.395 9.883 9.891 1 96.56 162 ASP B N 1
ATOM 2983 C CA . ASP B 1 162 ? 2.885 9.18 11.062 1 96.56 162 ASP B CA 1
ATOM 2984 C C . ASP B 1 162 ? 3.838 8.07 11.5 1 96.56 162 ASP B C 1
ATOM 2986 O O . ASP B 1 162 ? 3.824 6.977 10.938 1 96.56 162 ASP B O 1
ATOM 2990 N N . GLU B 1 163 ? 4.609 8.352 12.453 1 95.19 163 GLU B N 1
ATOM 2991 C CA . GLU B 1 163 ? 5.629 7.453 12.992 1 95.19 163 GLU B CA 1
ATOM 2992 C C . GLU B 1 163 ? 6.527 6.914 11.883 1 95.19 163 GLU B C 1
ATOM 2994 O O . GLU B 1 163 ? 6.715 5.699 11.766 1 95.19 163 GLU B O 1
ATOM 2999 N N . PRO B 1 164 ? 7.223 7.77 11.203 1 94.88 164 PRO B N 1
ATOM 3000 C CA . PRO B 1 164 ? 7.922 7.375 9.977 1 94.88 164 PRO B CA 1
ATOM 3001 C C . PRO B 1 164 ? 9.133 6.484 10.25 1 94.88 164 PRO B C 1
ATOM 3003 O O . PRO B 1 164 ? 9.594 5.781 9.352 1 94.88 164 PRO B O 1
ATOM 3006 N N . SER B 1 165 ? 9.68 6.52 11.43 1 92.5 165 SER B N 1
ATOM 3007 C CA . SER B 1 165 ? 10.867 5.719 11.711 1 92.5 165 SER B CA 1
ATOM 3008 C C . SER B 1 165 ? 10.547 4.566 12.656 1 92.5 165 SER B C 1
ATOM 3010 O O . SER B 1 165 ? 11.453 3.941 13.211 1 92.5 165 SER B O 1
ATOM 3012 N N . GLY B 1 166 ? 9.258 4.312 12.875 1 88.62 166 GLY B N 1
ATOM 3013 C CA . GLY B 1 166 ? 8.844 3.33 13.867 1 88.62 166 GLY B CA 1
ATOM 3014 C C . GLY B 1 166 ? 9.352 1.933 13.57 1 88.62 166 GLY B C 1
ATOM 3015 O O . GLY B 1 166 ? 9.539 1.126 14.484 1 88.62 166 GLY B O 1
ATOM 3016 N N . ASN B 1 167 ? 9.625 1.621 12.398 1 87.12 167 ASN B N 1
ATOM 3017 C CA . ASN B 1 167 ? 10.016 0.27 12.016 1 87.12 167 ASN B CA 1
ATOM 3018 C C . ASN B 1 167 ? 11.492 0.204 11.633 1 87.12 167 ASN B C 1
ATOM 3020 O O . ASN B 1 167 ? 11.945 -0.788 11.062 1 87.12 167 ASN B O 1
ATOM 3024 N N . LEU B 1 168 ? 12.211 1.199 11.938 1 91.38 168 LEU B N 1
ATOM 3025 C CA . LEU B 1 168 ? 13.602 1.263 11.516 1 91.38 168 LEU B CA 1
ATOM 3026 C C . LEU B 1 168 ? 14.539 1.065 12.703 1 91.38 168 LEU B C 1
ATOM 3028 O O . LEU B 1 168 ? 14.188 1.388 13.836 1 91.38 168 LEU B O 1
ATOM 3032 N N . ASP B 1 169 ? 15.695 0.519 12.406 1 91.62 169 ASP B N 1
ATOM 3033 C CA . ASP B 1 169 ? 16.734 0.505 13.43 1 91.62 169 ASP B CA 1
ATOM 3034 C C . ASP B 1 169 ? 17.266 1.913 13.695 1 91.62 169 ASP B C 1
ATOM 3036 O O . ASP B 1 169 ? 16.922 2.857 12.977 1 91.62 169 ASP B O 1
ATOM 3040 N N . SER B 1 170 ? 18.078 1.995 14.75 1 91.5 170 SER B N 1
ATOM 3041 C CA . SER B 1 170 ? 18.516 3.303 15.234 1 91.5 170 SER B CA 1
ATOM 3042 C C . SER B 1 170 ? 19.281 4.059 14.164 1 91.5 170 SER B C 1
ATOM 3044 O O . SER B 1 170 ? 19.094 5.262 13.977 1 91.5 170 SER B O 1
ATOM 3046 N N . GLN B 1 171 ? 20.094 3.402 13.5 1 92.56 171 GLN B N 1
ATOM 3047 C CA . GLN B 1 171 ? 20.922 4.051 12.492 1 92.56 171 GLN B CA 1
ATOM 3048 C C . GLN B 1 171 ? 20.078 4.582 11.336 1 92.56 171 GLN B C 1
ATOM 3050 O O . GLN B 1 171 ? 20.203 5.738 10.938 1 92.56 171 GLN B O 1
ATOM 3055 N N . ASN B 1 172 ? 19.219 3.791 10.859 1 91.62 172 ASN B N 1
ATOM 3056 C CA . ASN B 1 172 ? 18.344 4.188 9.766 1 91.62 172 ASN B CA 1
ATOM 3057 C C . ASN B 1 172 ? 17.344 5.258 10.195 1 91.62 172 ASN B C 1
ATOM 3059 O O . ASN B 1 172 ? 16.984 6.145 9.414 1 91.62 172 ASN B O 1
ATOM 3063 N N . ALA B 1 173 ? 16.938 5.109 11.391 1 93.44 173 ALA B N 1
ATOM 3064 C CA . ALA B 1 173 ? 16.047 6.121 11.938 1 93.44 173 ALA B CA 1
ATOM 3065 C C . ALA B 1 173 ? 16.719 7.492 11.977 1 93.44 173 ALA B C 1
ATOM 3067 O O . ALA B 1 173 ? 16.141 8.484 11.539 1 93.44 173 ALA B O 1
ATOM 3068 N N . GLN B 1 174 ? 17.859 7.504 12.469 1 93.25 174 GLN B N 1
ATOM 3069 C CA . GLN B 1 174 ? 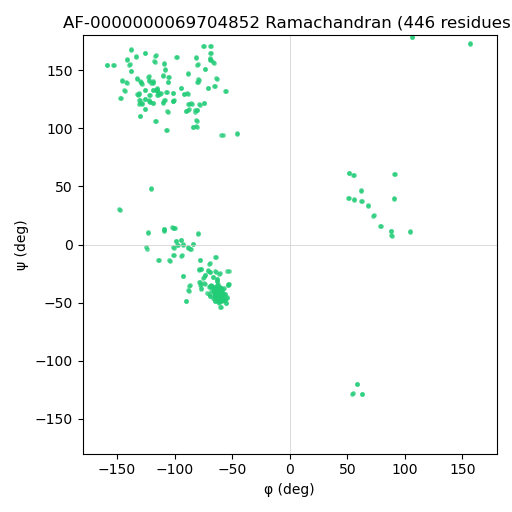18.625 8.75 12.539 1 93.25 174 GLN B CA 1
ATOM 3070 C C . GLN B 1 174 ? 18.844 9.344 11.148 1 93.25 174 GLN B C 1
ATOM 3072 O O . GLN B 1 174 ? 18.688 10.547 10.945 1 93.25 174 GLN B O 1
ATOM 3077 N N . ALA B 1 175 ? 19.172 8.469 10.25 1 93.44 175 ALA B N 1
ATOM 3078 C CA . ALA B 1 175 ? 19.391 8.914 8.875 1 93.44 175 ALA B CA 1
ATOM 3079 C C . ALA B 1 175 ? 18.125 9.531 8.289 1 93.44 175 ALA B C 1
ATOM 3081 O O . ALA B 1 175 ? 18.188 10.547 7.586 1 93.44 175 ALA B O 1
ATOM 3082 N N . LEU B 1 176 ? 17.078 8.914 8.555 1 93.44 176 LEU B N 1
ATOM 3083 C CA . LEU B 1 176 ? 15.805 9.43 8.062 1 93.44 176 LEU B CA 1
ATOM 3084 C C . LEU B 1 176 ? 15.5 10.789 8.672 1 93.44 176 LEU B C 1
ATOM 3086 O O . LEU B 1 176 ? 15.047 11.695 7.973 1 93.44 176 LEU B O 1
ATOM 3090 N N . HIS B 1 177 ? 15.719 10.906 9.93 1 93.88 177 HIS B N 1
ATOM 3091 C CA . HIS B 1 177 ? 15.484 12.18 10.602 1 93.88 177 HIS B CA 1
ATOM 3092 C C . HIS B 1 177 ? 16.328 13.289 9.984 1 93.88 177 HIS B C 1
ATOM 3094 O O . HIS B 1 177 ? 15.805 14.359 9.664 1 93.88 177 HIS B O 1
ATOM 3100 N N . GLU B 1 178 ? 17.516 12.984 9.797 1 94.94 178 GLU B N 1
ATOM 3101 C CA . GLU B 1 178 ? 18.406 13.961 9.188 1 94.94 178 GLU B CA 1
ATOM 3102 C C . GLU B 1 178 ? 17.938 14.344 7.785 1 94.94 178 GLU B C 1
ATOM 3104 O O . GLU B 1 178 ? 18.062 15.5 7.379 1 94.94 178 GLU B O 1
ATOM 3109 N N . LEU B 1 179 ? 17.484 13.336 7.156 1 94.62 179 LEU B N 1
ATOM 3110 C CA . LEU B 1 179 ? 16.969 13.57 5.809 1 94.62 179 LEU B CA 1
ATOM 3111 C C . LEU B 1 179 ? 15.852 14.602 5.82 1 94.62 179 LEU B C 1
ATOM 3113 O O . LEU B 1 179 ? 15.812 15.492 4.969 1 94.62 179 LEU B O 1
ATOM 3117 N N . PHE B 1 180 ? 14.953 14.555 6.742 1 95.81 180 PHE B N 1
ATOM 3118 C CA . PHE B 1 180 ? 13.844 15.492 6.836 1 95.81 180 PHE B CA 1
ATOM 3119 C C . PHE B 1 180 ? 14.359 16.922 7 1 95.81 180 PHE B C 1
ATOM 3121 O O . PHE B 1 180 ? 13.844 17.844 6.371 1 95.81 180 PHE B O 1
ATOM 3128 N N . PHE B 1 181 ? 15.305 17.047 7.707 1 95.19 181 PHE B N 1
ATOM 3129 C CA . PHE B 1 181 ? 15.828 18.375 7.98 1 95.19 181 PHE B CA 1
ATOM 3130 C C . PHE B 1 181 ? 16.641 18.891 6.801 1 95.19 181 PHE B C 1
ATOM 3132 O O . PHE B 1 181 ? 16.641 20.094 6.523 1 95.19 181 PHE B O 1
ATOM 3139 N N . THR B 1 182 ? 17.297 17.984 6.164 1 95 182 THR B N 1
ATOM 3140 C CA . THR B 1 182 ? 18 18.359 4.938 1 95 182 THR B CA 1
ATOM 3141 C C . THR B 1 182 ? 17.016 18.844 3.883 1 95 182 THR B C 1
ATOM 3143 O O . THR B 1 182 ? 17.25 19.859 3.223 1 95 182 THR B O 1
ATOM 3146 N N . LEU B 1 183 ? 15.938 18.141 3.766 1 96.12 183 LEU B N 1
ATOM 3147 C CA . LEU B 1 183 ? 14.914 18.531 2.803 1 96.12 183 LEU B CA 1
ATOM 3148 C C . LEU B 1 183 ? 14.305 19.875 3.168 1 96.12 183 LEU B C 1
ATOM 3150 O O . LEU B 1 183 ? 14.047 20.703 2.289 1 96.12 183 LEU B O 1
ATOM 3154 N N . ARG B 1 184 ? 14.094 20.109 4.383 1 95.31 184 ARG B N 1
ATOM 3155 C CA . ARG B 1 184 ? 13.594 21.406 4.859 1 95.31 184 ARG B CA 1
ATOM 3156 C C . ARG B 1 184 ? 14.609 22.516 4.59 1 95.31 184 ARG B C 1
ATOM 3158 O O . ARG B 1 184 ? 14.25 23.562 4.07 1 95.31 184 ARG B O 1
ATOM 3165 N N . GLU B 1 185 ? 15.828 22.281 4.848 1 94.69 185 GLU B N 1
ATOM 3166 C CA . GLU B 1 185 ? 16.875 23.281 4.73 1 94.69 185 GLU B CA 1
ATOM 3167 C C . GLU B 1 185 ? 17.156 23.625 3.271 1 94.69 185 GLU B C 1
ATOM 3169 O O . GLU B 1 185 ? 17.266 24.797 2.91 1 94.69 185 GLU B O 1
ATOM 3174 N N . ASN B 1 186 ? 17.203 22.625 2.463 1 93.25 186 ASN B N 1
ATOM 3175 C CA . ASN B 1 186 ? 17.688 22.812 1.098 1 93.25 186 ASN B CA 1
ATOM 3176 C C . ASN B 1 186 ? 16.531 23.109 0.141 1 93.25 186 ASN B C 1
ATOM 3178 O O . ASN B 1 186 ? 16.703 23.812 -0.858 1 93.25 186 ASN B O 1
ATOM 3182 N N . PHE B 1 187 ? 15.312 22.594 0.519 1 92.88 187 PHE B N 1
ATOM 3183 C CA . PHE B 1 187 ? 14.234 22.703 -0.455 1 92.88 187 PHE B CA 1
ATOM 3184 C C . PHE B 1 187 ? 13.031 23.406 0.147 1 92.88 187 PHE B C 1
ATOM 3186 O O . PHE B 1 187 ? 12.031 23.641 -0.54 1 92.88 187 PHE B O 1
ATOM 3193 N N . GLY B 1 188 ? 13.117 23.734 1.36 1 95.62 188 GLY B N 1
ATOM 3194 C CA . GLY B 1 188 ? 12.047 24.469 2.018 1 95.62 188 GLY B CA 1
ATOM 3195 C C . GLY B 1 188 ? 10.812 23.609 2.285 1 95.62 188 GLY B C 1
ATOM 3196 O O . GLY B 1 188 ? 9.703 24.125 2.355 1 95.62 188 GLY B O 1
ATOM 3197 N N . GLN B 1 189 ? 10.992 22.359 2.383 1 96.25 189 GLN B N 1
ATOM 3198 C CA . GLN B 1 189 ? 9.875 21.438 2.58 1 96.25 189 GLN B CA 1
ATOM 3199 C C . GLN B 1 189 ? 9.289 21.578 3.984 1 96.25 189 GLN B C 1
ATOM 3201 O O . GLN B 1 189 ? 10.039 21.688 4.961 1 96.25 189 GLN B O 1
ATOM 3206 N N . THR B 1 190 ? 8.023 21.625 4.094 1 97.81 190 THR B N 1
ATOM 3207 C CA . THR B 1 190 ? 7.324 21.672 5.375 1 97.81 190 THR B CA 1
ATOM 3208 C C . THR B 1 190 ? 6.918 20.281 5.832 1 97.81 190 THR B C 1
ATOM 3210 O O . THR B 1 190 ? 6.398 19.484 5.043 1 97.81 190 THR B O 1
ATOM 3213 N N . PHE B 1 191 ? 7.156 19.953 7.16 1 97.81 191 PHE B N 1
ATOM 3214 C CA . PHE B 1 191 ? 6.84 18.625 7.691 1 97.81 191 PHE B CA 1
ATOM 3215 C C . PHE B 1 191 ? 6.004 18.75 8.961 1 97.81 191 PHE B C 1
ATOM 3217 O O . PHE B 1 191 ? 6.254 19.609 9.797 1 97.81 191 PHE B O 1
ATOM 3224 N N . VAL B 1 192 ? 5.031 17.922 9.094 1 98.06 192 VAL B N 1
ATOM 3225 C CA . VAL B 1 192 ? 4.359 17.625 10.352 1 98.06 192 VAL B CA 1
ATOM 3226 C C . VAL B 1 192 ? 4.52 16.156 10.695 1 98.06 192 VAL B C 1
ATOM 3228 O O . VAL B 1 192 ? 4.051 15.281 9.961 1 98.06 192 VAL B O 1
ATOM 3231 N N . ILE B 1 193 ? 5.113 15.867 11.867 1 97.69 193 ILE B N 1
ATOM 3232 C CA . ILE B 1 193 ? 5.516 14.5 12.172 1 97.69 193 ILE B CA 1
ATOM 3233 C C . ILE B 1 193 ? 4.961 14.094 13.531 1 97.69 193 ILE B C 1
ATOM 3235 O O . ILE B 1 193 ? 5.184 14.773 14.531 1 97.69 193 ILE B O 1
ATOM 3239 N N . VAL B 1 194 ? 4.195 13.047 13.5 1 97 194 VAL B N 1
ATOM 3240 C CA . VAL B 1 194 ? 3.818 12.414 14.758 1 97 194 VAL B CA 1
ATOM 3241 C C . VAL B 1 194 ? 4.852 11.352 15.125 1 97 194 VAL B C 1
ATOM 3243 O O . VAL B 1 194 ? 5.203 10.5 14.305 1 97 194 VAL B O 1
ATOM 3246 N N . THR B 1 195 ? 5.332 11.406 16.391 1 95.38 195 THR B N 1
ATOM 3247 C CA . THR B 1 195 ? 6.367 10.438 16.734 1 95.38 195 THR B CA 1
ATOM 3248 C C . THR B 1 195 ? 6.438 10.258 18.25 1 95.38 195 THR B C 1
ATOM 3250 O O . THR B 1 195 ? 6.086 11.164 19.016 1 95.38 195 THR B O 1
ATOM 3253 N N . HIS B 1 196 ? 6.891 9.141 18.562 1 91.5 196 HIS B N 1
ATOM 3254 C CA . HIS B 1 196 ? 7.25 8.875 19.953 1 91.5 196 HIS B CA 1
ATOM 3255 C C . HIS B 1 196 ? 8.758 8.984 20.172 1 91.5 196 HIS B C 1
ATOM 3257 O O . HIS B 1 196 ? 9.242 8.859 21.297 1 91.5 196 HIS B O 1
ATOM 3263 N N . ASN B 1 197 ? 9.406 9.219 19.156 1 89.5 197 ASN B N 1
ATOM 3264 C CA . ASN B 1 197 ? 10.859 9.352 19.219 1 89.5 197 ASN B CA 1
ATOM 3265 C C . ASN B 1 197 ? 11.273 10.742 19.703 1 89.5 197 ASN B C 1
ATOM 3267 O O . ASN B 1 197 ? 11.18 11.711 18.953 1 89.5 197 ASN B O 1
ATOM 3271 N N . GLN B 1 198 ? 11.891 10.781 20.812 1 88.81 198 GLN B N 1
ATOM 3272 C CA . GLN B 1 198 ? 12.219 12.055 21.422 1 88.81 198 GLN B CA 1
ATOM 3273 C C . GLN B 1 198 ? 13.375 12.742 20.688 1 88.81 198 GLN B C 1
ATOM 3275 O O . GLN B 1 198 ? 13.43 13.969 20.625 1 88.81 198 GLN B O 1
ATOM 3280 N N . ASP B 1 199 ? 14.234 11.969 20.203 1 89 199 ASP B N 1
ATOM 3281 C CA . ASP B 1 199 ? 15.352 12.555 19.469 1 89 199 ASP B CA 1
ATOM 3282 C C . ASP B 1 199 ? 14.867 13.312 18.25 1 89 199 ASP B C 1
ATOM 3284 O O . ASP B 1 199 ? 15.297 14.438 17.984 1 89 199 ASP B O 1
ATOM 3288 N N . LEU B 1 200 ? 14.047 12.633 17.516 1 90 200 LEU B N 1
ATOM 3289 C CA . LEU B 1 200 ? 13.438 13.305 16.375 1 90 200 LEU B CA 1
ATOM 3290 C C . LEU B 1 200 ? 12.672 14.547 16.812 1 90 200 LEU B C 1
ATOM 3292 O O . LEU B 1 200 ? 12.773 15.602 16.172 1 90 200 LEU B O 1
ATOM 3296 N N . ALA B 1 201 ? 11.922 14.453 17.844 1 93.12 201 ALA B N 1
ATOM 3297 C CA . ALA B 1 201 ? 11.125 15.57 18.344 1 93.12 201 ALA B CA 1
ATOM 3298 C C . ALA B 1 201 ? 12.016 16.75 18.734 1 93.12 201 ALA B C 1
ATOM 3300 O O . ALA B 1 201 ? 11.695 17.906 18.422 1 93.12 201 ALA B O 1
ATOM 3301 N N . LYS B 1 202 ? 13.117 16.484 19.25 1 91.06 202 LYS B N 1
ATOM 3302 C CA . LYS B 1 202 ? 14.031 17.531 19.703 1 91.06 202 LYS B CA 1
ATOM 3303 C C . LYS B 1 202 ? 14.703 18.219 18.516 1 91.06 202 LYS B C 1
ATOM 3305 O O . LYS B 1 202 ? 15.094 19.375 18.609 1 91.06 202 LYS B O 1
ATOM 3310 N N . MET B 1 203 ? 14.797 17.516 17.469 1 92.06 203 MET B N 1
ATOM 3311 C CA . MET B 1 203 ? 15.445 18.047 16.281 1 92.06 203 MET B CA 1
ATOM 3312 C C . MET B 1 203 ? 14.508 18.984 15.523 1 92.06 203 MET B C 1
ATOM 3314 O O . MET B 1 203 ? 14.953 19.781 14.695 1 92.06 203 MET B O 1
ATOM 3318 N N . ALA B 1 204 ? 13.266 18.812 15.773 1 95.5 204 ALA B N 1
ATOM 3319 C CA . ALA B 1 204 ? 12.273 19.594 15.047 1 95.5 204 ALA B CA 1
ATOM 3320 C C . ALA B 1 204 ? 12.367 21.062 15.406 1 95.5 204 ALA B C 1
ATOM 3322 O O . ALA B 1 204 ? 12.922 21.422 16.453 1 95.5 204 ALA B O 1
ATOM 3323 N N . ASP B 1 205 ? 11.867 21.875 14.469 1 95.94 205 ASP B N 1
ATOM 3324 C CA . ASP B 1 205 ? 11.844 23.297 14.766 1 95.94 205 ASP B CA 1
ATOM 3325 C C . ASP B 1 205 ? 10.945 23.594 15.969 1 95.94 205 ASP B C 1
ATOM 3327 O O . ASP B 1 205 ? 11.266 24.469 16.781 1 95.94 205 ASP B O 1
ATOM 3331 N N . ARG B 1 206 ? 9.852 22.938 15.977 1 95.88 206 ARG B N 1
ATOM 3332 C CA . ARG B 1 206 ? 8.891 23.062 17.062 1 95.88 206 ARG B CA 1
ATOM 3333 C C . ARG B 1 206 ? 8.328 21.703 17.453 1 95.88 206 ARG B C 1
ATOM 3335 O O . ARG B 1 206 ? 8.211 20.812 16.609 1 95.88 206 ARG B O 1
ATOM 3342 N N . THR B 1 207 ? 7.992 21.641 18.766 1 96.5 207 THR B N 1
ATOM 3343 C CA . THR B 1 207 ? 7.348 20.438 19.281 1 96.5 207 THR B CA 1
ATOM 3344 C C . THR B 1 207 ? 6.004 20.766 19.922 1 96.5 207 THR B C 1
ATOM 3346 O O . THR B 1 207 ? 5.93 21.641 20.781 1 96.5 207 THR B O 1
ATOM 3349 N N . LEU B 1 208 ? 4.988 20.125 19.438 1 96.31 208 LEU B N 1
ATOM 3350 C CA . LEU B 1 208 ? 3.666 20.219 20.047 1 96.31 208 LEU B CA 1
ATOM 3351 C C . LEU B 1 208 ? 3.373 19 20.906 1 96.31 208 LEU B C 1
ATOM 3353 O O . LEU B 1 208 ? 3.424 17.859 20.438 1 96.31 208 LEU B O 1
ATOM 3357 N N . THR B 1 209 ? 3.053 19.203 22.156 1 96.19 209 THR B N 1
ATOM 3358 C CA . THR B 1 209 ? 2.736 18.109 23.078 1 96.19 209 THR B CA 1
ATOM 3359 C C . THR B 1 209 ? 1.228 17.984 23.266 1 96.19 209 THR B C 1
ATOM 3361 O O . THR B 1 209 ? 0.572 18.938 23.703 1 96.19 209 THR B O 1
ATOM 3364 N N . MET B 1 210 ? 0.804 16.781 22.969 1 96 210 MET B N 1
ATOM 3365 C CA . MET B 1 210 ? -0.627 16.531 23.109 1 96 210 MET B CA 1
ATOM 3366 C C . MET B 1 210 ? -0.915 15.688 24.344 1 96 210 MET B C 1
ATOM 3368 O O . MET B 1 210 ? -0.148 14.789 24.672 1 96 210 MET B O 1
ATOM 3372 N N . GLN B 1 211 ? -2.078 16.047 24.938 1 94.75 211 GLN B N 1
ATOM 3373 C CA . GLN B 1 211 ? -2.588 15.297 26.062 1 94.75 211 GLN B CA 1
ATOM 3374 C C . GLN B 1 211 ? -4.113 15.273 26.078 1 94.75 211 GLN B C 1
ATOM 3376 O O . GLN B 1 211 ? -4.754 16.328 26 1 94.75 211 GLN B O 1
ATOM 3381 N N . ASP B 1 212 ? -4.684 14.133 26.141 1 93.06 212 ASP B N 1
ATOM 3382 C CA . ASP B 1 212 ? -6.117 13.93 26.281 1 93.06 212 ASP B CA 1
ATOM 3383 C C . ASP B 1 212 ? -6.906 14.734 25.266 1 93.06 212 ASP B C 1
ATOM 3385 O O . ASP B 1 212 ? -7.875 15.414 25.609 1 93.06 212 ASP B O 1
ATOM 3389 N N . GLY B 1 213 ? -6.375 14.766 24.062 1 94.94 213 GLY B N 1
ATOM 3390 C CA . GLY B 1 213 ? -7.137 15.328 22.953 1 94.94 213 GLY B CA 1
ATOM 3391 C C . GLY B 1 213 ? -6.953 16.828 22.812 1 94.94 213 GLY B C 1
ATOM 3392 O O . GLY B 1 213 ? -7.695 17.484 22.062 1 94.94 213 GLY B O 1
ATOM 3393 N N . THR B 1 214 ? -5.969 17.375 23.531 1 93.81 214 THR B N 1
ATOM 3394 C CA . THR B 1 214 ? -5.652 18.797 23.438 1 93.81 214 THR B CA 1
ATOM 3395 C C . THR B 1 214 ? -4.148 19 23.297 1 93.81 214 THR B C 1
ATOM 3397 O O . THR B 1 214 ? -3.363 18.078 23.516 1 93.81 214 THR B O 1
ATOM 3400 N N . ILE B 1 215 ? -3.82 20.156 22.859 1 92.25 215 ILE B N 1
ATOM 3401 C CA . ILE B 1 215 ? -2.41 20.531 22.844 1 92.25 215 ILE B CA 1
ATOM 3402 C C . ILE B 1 215 ? -2.035 21.172 24.172 1 92.25 215 ILE B C 1
ATOM 3404 O O . ILE B 1 215 ? -2.586 22.219 24.547 1 92.25 215 ILE B O 1
ATOM 3408 N N . LEU B 1 216 ? -1.139 20.625 24.828 1 87.81 216 LEU B N 1
ATOM 3409 C CA . LEU B 1 216 ? -0.726 21.062 26.156 1 87.81 216 LEU B CA 1
ATOM 3410 C C . LEU B 1 216 ? 0.355 22.141 26.062 1 87.81 216 LEU B C 1
ATOM 3412 O O . LEU B 1 216 ? 0.362 23.094 26.859 1 87.81 216 LEU B O 1
ATOM 3416 N N . SER B 1 217 ? 1.271 21.922 25.109 1 85.31 217 SER B N 1
ATOM 3417 C CA . SER B 1 217 ? 2.379 22.875 25 1 85.31 217 SER B CA 1
ATOM 3418 C C . SER B 1 217 ? 2.922 22.922 23.578 1 85.31 217 SER B C 1
ATOM 3420 O O . SER B 1 217 ? 2.68 22.016 22.781 1 85.31 217 SER B O 1
ATOM 3422 N N . MET B 1 218 ? 3.479 24.047 23.344 1 85.38 218 MET B N 1
ATOM 3423 C CA . MET B 1 218 ? 4.184 24.297 22.094 1 85.38 218 MET B CA 1
ATOM 3424 C C . MET B 1 218 ? 5.57 24.875 22.359 1 85.38 218 MET B C 1
ATOM 3426 O O . MET B 1 218 ? 5.695 25.984 22.891 1 85.38 218 MET B O 1
ATOM 3430 N N . ASP B 1 219 ? 6.543 24.062 22.062 1 86.69 219 ASP B N 1
ATOM 3431 C CA . ASP B 1 219 ? 7.902 24.484 22.391 1 86.69 219 ASP B CA 1
ATOM 3432 C C . ASP B 1 219 ? 8.734 24.672 21.125 1 86.69 219 ASP B C 1
ATOM 3434 O O . ASP B 1 219 ? 8.641 23.875 20.188 1 86.69 219 ASP B O 1
ATOM 3438 N N . ARG B 1 220 ? 9.438 25.812 21.125 1 88 220 ARG B N 1
ATOM 3439 C CA . ARG B 1 220 ? 10.414 26 20.047 1 88 220 ARG B CA 1
ATOM 3440 C C . ARG B 1 220 ? 11.75 25.359 20.406 1 88 220 ARG B C 1
ATOM 3442 O O . ARG B 1 220 ? 12.258 25.547 21.516 1 88 220 ARG B O 1
ATOM 3449 N N . ASN B 1 221 ? 12.078 24.469 19.5 1 82.19 221 ASN B N 1
ATOM 3450 C CA . ASN B 1 221 ? 13.352 23.812 19.75 1 82.19 221 ASN B CA 1
ATOM 3451 C C . ASN B 1 221 ? 14.523 24.656 19.266 1 82.19 221 ASN B C 1
ATOM 3453 O O . ASN B 1 221 ? 14.477 25.234 18.188 1 82.19 221 ASN B O 1
ATOM 3457 N N . ILE B 1 222 ? 15.383 25.109 20.234 1 70.31 222 ILE B N 1
ATOM 3458 C CA . ILE B 1 222 ? 16.547 25.922 19.922 1 70.31 222 ILE B CA 1
ATOM 3459 C C . ILE B 1 222 ? 17.688 25.031 19.453 1 70.31 222 ILE B C 1
ATOM 3461 O O . ILE B 1 222 ? 18.047 24.062 20.141 1 70.31 222 ILE B O 1
ATOM 3465 N N . LYS B 1 223 ? 17.938 25.078 18.219 1 61.31 223 LYS B N 1
ATOM 3466 C CA . LYS B 1 223 ? 19.078 24.328 17.703 1 61.31 223 LYS B CA 1
ATOM 3467 C C . LYS B 1 223 ? 20.375 24.797 18.359 1 61.31 223 LYS B C 1
ATOM 3469 O O . LYS B 1 223 ? 20.656 26 18.375 1 61.31 223 LYS B O 1
ATOM 3474 N N . SER B 1 224 ? 20.75 24.078 19.422 1 42.5 224 SER B N 1
ATOM 3475 C CA . SER B 1 224 ? 22.047 24.484 19.953 1 42.5 224 SER B CA 1
ATOM 3476 C C . SER B 1 224 ? 23.078 24.656 18.844 1 42.5 224 SER B C 1
ATOM 3478 O O . SER B 1 224 ? 23.281 23.734 18.031 1 42.5 224 SER B O 1
ATOM 3480 N N . GLN B 1 225 ? 23.297 25.844 18.344 1 36.28 225 GLN B N 1
ATOM 3481 C CA . GLN B 1 225 ? 24.5 26.047 17.531 1 36.28 225 GLN B CA 1
ATOM 3482 C C . GLN B 1 225 ? 25.703 25.375 18.172 1 36.28 225 GLN B C 1
ATOM 3484 O O . GLN B 1 225 ? 25.875 25.406 19.391 1 36.28 225 GLN B O 1
#

Secondary structure (DSSP, 8-state):
-EEEEEEEEEETTEEEEEEEEEEE-TT-EEEEEE-TTSSHHHHHHHHTTSS--SEEEEEETTEEGGG--HHHHHHHHHHHEEEEESS----TTS-HHHHHHHHHHHTT--HHHHHHHHHHHHHHHT-GGGTT--GGGS-HHHHHHHHHHHHHTT--SEEEEESTTTTS-HHHHHHHHHHHHHHHHHH--EEEEE-S-HHHHHHSSEEEEEETTEEEEEEE-----/-EEEEEEEEEETTEEEEEEEEEEE-TT-EEEEEE-TTSSHHHHHHHHTTSS--SEEEEEETTEEGGG--HHHHHHHHHHHEEEEESS----TTS-HHHHHHHHHHHTT--HHHHHHHHHHHHHHHT-GGGTT--GGGS-HHHHHHHHHHHHHTT--SEEEEESTTTTS-HHHHHHHHHHHHHHHHHH--EEEEE-S-HHHHHHSSEEEEEETTEEEEEEE-----

pLDDT: mean 94.03, std 6.69, range [35.94, 98.69]

Sequence (450 aa):
MLKAIGIQKYYGDLHVLKGVDVEIFENEVVSIVGASGAGKSTLLHILGTLDQADKGEVWIGNTLISKLKGDKLADFRNAQIGFIFQFHNLLPEFTAEENIIIPGLIAQKPDTLLRKKAAELADLLGFSGRLDHKPSELSGGEQQRVAVARALINDPKIIFADEPSGNLDSQNAQALHELFFTLRENFGQTFVIVTHNQDLAKMADRTLTMQDGTILSMDRNIKSQMLKAIGIQKYYGDLHVLKGVDVEIFENEVVSIVGASGAGKSTLLHILGTLDQADKGEVWIGNTLISKLKGDKLADFRNAQIGFIFQFHNLLPEFTAEENIIIPGLIAQKPDTLLRKKAAELADLLGFSGRLDHKPSELSGGEQQRVAVARALINDPKIIFADEPSGNLDSQNAQALHELFFTLRENFGQTFVIVTHNQDLAKMADRTLTMQDGTILSMDRNIKSQ

InterPro domains:
  IPR003439 ABC transporter-like, ATP-binding domain [PF00005] (17-165)
  IPR003439 ABC transporter-like, ATP-binding domain [PS50893] (2-222)
  IPR003593 AAA+ ATPase domain [SM00382] (26-216)
  IPR017871 ABC transporter-like, conserved site [PS00211] (138-152)
  IPR017911 MacB-like, ATP-binding domain [cd03255] (2-215)
  IPR027417 P-loop containing nucleoside triphosphate hydrolase [G3DSA:3.40.50.300] (1-218)
  IPR027417 P-loop containing nucleoside triphosphate hydrolase [SSF52540] (1-219)